Protein AF-0000000066107017 (afdb_homodimer)

Structure (mmCIF, N/CA/C/O backbone):
data_AF-0000000066107017-model_v1
#
loop_
_entity.id
_entity.type
_entity.pdbx_description
1 polymer '7-cyano-7-deazaguanine synthase'
#
loop_
_atom_site.group_PDB
_atom_site.id
_atom_site.type_symbol
_atom_site.label_atom_id
_atom_site.label_alt_id
_atom_site.label_comp_id
_atom_site.label_asym_id
_atom_site.label_entity_id
_atom_site.label_seq_id
_atom_site.pdbx_PDB_ins_code
_atom_site.Cartn_x
_atom_site.Cartn_y
_atom_site.Cartn_z
_atom_site.occupancy
_atom_site.B_iso_or_equiv
_atom_site.auth_seq_id
_atom_site.auth_comp_id
_atom_site.auth_asym_id
_atom_site.auth_atom_id
_atom_site.pdbx_PDB_model_num
ATOM 1 N N . MET A 1 1 ? 19.219 -7.805 -15.109 1 95.81 1 MET A N 1
ATOM 2 C CA . MET A 1 1 ? 18.594 -6.656 -14.461 1 95.81 1 MET A CA 1
ATOM 3 C C . MET A 1 1 ? 17.984 -7.051 -13.117 1 95.81 1 MET A C 1
ATOM 5 O O . MET A 1 1 ? 17.594 -8.203 -12.93 1 95.81 1 MET A O 1
ATOM 9 N N . LYS A 1 2 ? 17.969 -6.121 -12.156 1 98 2 LYS A N 1
ATOM 10 C CA . LYS A 1 2 ? 17.297 -6.375 -10.891 1 98 2 LYS A CA 1
ATOM 11 C C . LYS A 1 2 ? 15.773 -6.289 -11.039 1 98 2 LYS A C 1
ATOM 13 O O . LYS A 1 2 ? 15.258 -5.336 -11.625 1 98 2 LYS A O 1
ATOM 18 N N . ILE A 1 3 ? 15.117 -7.32 -10.586 1 98.56 3 ILE A N 1
ATOM 19 C CA . ILE A 1 3 ? 13.656 -7.266 -10.641 1 98.56 3 ILE A CA 1
ATOM 20 C C . ILE A 1 3 ? 13.078 -7.711 -9.297 1 98.56 3 ILE A C 1
ATOM 22 O O . ILE A 1 3 ? 13.672 -8.539 -8.602 1 98.56 3 ILE A O 1
ATOM 26 N N . VAL A 1 4 ? 12 -7.113 -8.914 1 98.88 4 VAL A N 1
ATOM 27 C CA . VAL A 1 4 ? 11.242 -7.527 -7.742 1 98.88 4 VAL A CA 1
ATOM 28 C C . VAL A 1 4 ? 10.102 -8.445 -8.164 1 98.88 4 VAL A C 1
ATOM 30 O O . VAL A 1 4 ? 9.414 -8.18 -9.156 1 98.88 4 VAL A O 1
ATOM 33 N N . ILE A 1 5 ? 9.945 -9.547 -7.492 1 98.81 5 ILE A N 1
ATOM 34 C CA . ILE A 1 5 ? 8.891 -10.508 -7.793 1 98.81 5 ILE A CA 1
ATOM 35 C C . ILE A 1 5 ? 7.957 -10.641 -6.59 1 98.81 5 ILE A C 1
ATOM 37 O O . ILE A 1 5 ? 8.406 -10.938 -5.48 1 98.81 5 ILE A O 1
ATOM 41 N N . LEU A 1 6 ? 6.68 -10.375 -6.812 1 98.69 6 LEU A N 1
ATOM 42 C CA . LEU A 1 6 ? 5.699 -10.711 -5.785 1 98.69 6 LEU A CA 1
ATOM 43 C C . LEU A 1 6 ? 5.508 -12.219 -5.695 1 98.69 6 LEU A C 1
ATOM 45 O O . LEU A 1 6 ? 4.977 -12.836 -6.621 1 98.69 6 LEU A O 1
ATOM 49 N N . LEU A 1 7 ? 5.906 -12.766 -4.547 1 98.44 7 LEU A N 1
ATOM 50 C CA . LEU A 1 7 ? 5.918 -14.219 -4.395 1 98.44 7 LEU A CA 1
ATOM 51 C C . LEU A 1 7 ? 5.02 -14.656 -3.242 1 98.44 7 LEU A C 1
ATOM 53 O O . LEU A 1 7 ? 5.32 -14.383 -2.078 1 98.44 7 LEU A O 1
ATOM 57 N N . SER A 1 8 ? 3.953 -15.344 -3.555 1 96.12 8 SER A N 1
ATOM 58 C CA . SER A 1 8 ? 3.047 -15.844 -2.529 1 96.12 8 SER A CA 1
ATOM 59 C C . SER A 1 8 ? 3.354 -17.297 -2.188 1 96.12 8 SER A C 1
ATOM 61 O O . SER A 1 8 ? 2.916 -17.812 -1.15 1 96.12 8 SER A O 1
ATOM 63 N N . GLY A 1 9 ? 4.035 -17.969 -3.088 1 95.81 9 GLY A N 1
ATOM 64 C CA . GLY A 1 9 ? 4.242 -19.406 -2.918 1 95.81 9 GLY A CA 1
ATOM 65 C C . GLY A 1 9 ? 3.205 -20.25 -3.643 1 95.81 9 GLY A C 1
ATOM 66 O O . GLY A 1 9 ? 3.295 -21.469 -3.654 1 95.81 9 GLY A O 1
ATOM 67 N N . GLY A 1 10 ? 2.281 -19.609 -4.234 1 95.62 10 GLY A N 1
ATOM 68 C CA . GLY A 1 10 ? 1.286 -20.312 -5.031 1 95.62 10 GLY A CA 1
ATOM 69 C C . GLY A 1 10 ? 1.775 -20.656 -6.426 1 95.62 10 GLY A C 1
ATOM 70 O O . GLY A 1 10 ? 2.902 -20.328 -6.797 1 95.62 10 GLY A O 1
ATOM 71 N N . LEU A 1 11 ? 0.849 -21.266 -7.133 1 96.19 11 LEU A N 1
ATOM 72 C CA . LEU A 1 11 ? 1.129 -21.766 -8.477 1 96.19 11 LEU A CA 1
ATOM 73 C C . LEU A 1 11 ? 1.516 -20.625 -9.406 1 96.19 11 LEU A C 1
ATOM 75 O O . LEU A 1 11 ? 2.549 -20.688 -10.078 1 96.19 11 LEU A O 1
ATOM 79 N N . ASP A 1 12 ? 0.819 -19.547 -9.414 1 96.12 12 ASP A N 1
ATOM 80 C CA . ASP A 1 12 ? 0.998 -18.453 -10.367 1 96.12 12 ASP A CA 1
ATOM 81 C C . ASP A 1 12 ? 2.277 -17.672 -10.07 1 96.12 12 ASP A C 1
ATOM 83 O O . ASP A 1 12 ? 3.117 -17.484 -10.953 1 96.12 12 ASP A O 1
ATOM 87 N N . SER A 1 13 ? 2.445 -17.25 -8.844 1 97.88 13 SER A N 1
ATOM 88 C CA . SER A 1 13 ? 3.6 -16.438 -8.492 1 97.88 13 SER A CA 1
ATOM 89 C C . SER A 1 13 ? 4.902 -17.219 -8.656 1 97.88 13 SER A C 1
ATOM 91 O O . SER A 1 13 ? 5.926 -16.641 -9.039 1 97.88 13 SER A O 1
ATOM 93 N N . THR A 1 14 ? 4.887 -18.484 -8.375 1 98.56 14 THR A N 1
ATOM 94 C CA . THR A 1 14 ? 6.07 -19.312 -8.555 1 98.56 14 THR A CA 1
ATOM 95 C C . THR A 1 14 ? 6.438 -19.422 -10.031 1 98.56 14 THR A C 1
ATOM 97 O O . THR A 1 14 ? 7.613 -19.359 -10.391 1 98.56 14 THR A O 1
ATOM 100 N N . THR A 1 15 ? 5.43 -19.609 -10.844 1 98.75 15 THR A N 1
ATOM 101 C CA . THR A 1 15 ? 5.68 -19.656 -12.281 1 98.75 15 THR A CA 1
ATOM 102 C C . THR A 1 15 ? 6.328 -18.359 -12.75 1 98.75 15 THR A C 1
ATOM 104 O O . THR A 1 15 ? 7.273 -18.375 -13.539 1 98.75 15 THR A O 1
ATOM 107 N N . VAL A 1 16 ? 5.875 -17.281 -12.258 1 98.75 16 VAL A N 1
ATOM 108 C CA . VAL A 1 16 ? 6.414 -15.969 -12.617 1 98.75 16 VAL A CA 1
ATOM 109 C C . VAL A 1 16 ? 7.875 -15.875 -12.188 1 98.75 16 VAL A C 1
ATOM 111 O O . VAL A 1 16 ? 8.719 -15.383 -12.938 1 98.75 16 VAL A O 1
ATOM 114 N N . LEU A 1 17 ? 8.203 -16.312 -10.984 1 98.81 17 LEU A N 1
ATOM 115 C CA . LEU A 1 17 ? 9.578 -16.312 -10.492 1 98.81 17 LEU A CA 1
ATOM 116 C C . LEU A 1 17 ? 10.492 -17.125 -11.406 1 98.81 17 LEU A C 1
ATOM 118 O O . LEU A 1 17 ? 11.547 -16.641 -11.812 1 98.81 17 LEU A O 1
ATOM 122 N N . TYR A 1 18 ? 10.062 -18.281 -11.773 1 98.81 18 TYR A N 1
ATOM 123 C CA . TYR A 1 18 ? 10.898 -19.141 -12.602 1 98.81 18 TYR A CA 1
ATOM 124 C C . TYR A 1 18 ? 11.023 -18.594 -14.016 1 98.81 18 TYR A C 1
ATOM 126 O O . TYR A 1 18 ? 12.062 -18.75 -14.656 1 98.81 18 TYR A O 1
ATOM 134 N N . LEU A 1 19 ? 9.969 -17.969 -14.5 1 98.81 19 LEU A N 1
ATOM 135 C CA . LEU A 1 19 ? 10.062 -17.281 -15.781 1 98.81 19 LEU A CA 1
ATOM 136 C C . LEU A 1 19 ? 11.117 -16.188 -15.742 1 98.81 19 LEU A C 1
ATOM 138 O O . LEU A 1 19 ? 11.992 -16.125 -16.609 1 98.81 19 LEU A O 1
ATOM 142 N N . ALA A 1 20 ? 11.039 -15.32 -14.75 1 98.56 20 ALA A N 1
ATOM 143 C CA . ALA A 1 20 ? 12 -14.234 -14.602 1 98.56 20 ALA A CA 1
ATOM 144 C C . ALA A 1 20 ? 13.422 -14.773 -14.508 1 98.56 20 ALA A C 1
ATOM 146 O O . ALA A 1 20 ? 14.344 -14.227 -15.125 1 98.56 20 ALA A O 1
ATOM 147 N N . ARG A 1 21 ? 13.594 -15.805 -13.742 1 98.19 21 ARG A N 1
ATOM 148 C CA . ARG A 1 21 ? 14.898 -16.453 -13.602 1 98.19 21 ARG A CA 1
ATOM 149 C C . ARG A 1 21 ? 15.406 -16.953 -14.953 1 98.19 21 ARG A C 1
ATOM 151 O O . ARG A 1 21 ? 16.578 -16.781 -15.281 1 98.19 21 ARG A O 1
ATOM 158 N N . SER A 1 22 ? 14.562 -17.562 -15.688 1 98.31 22 SER A N 1
ATOM 159 C CA . SER A 1 22 ? 14.945 -18.125 -16.984 1 98.31 22 SER A CA 1
ATOM 160 C C . SER A 1 22 ? 15.398 -17.047 -17.953 1 98.31 22 SER A C 1
ATOM 162 O O . SER A 1 22 ? 16.156 -17.312 -18.875 1 98.31 22 SER A O 1
ATOM 164 N N . LEU A 1 23 ? 14.945 -15.844 -17.766 1 98.19 23 LEU A N 1
ATOM 165 C CA . LEU A 1 23 ? 15.297 -14.711 -18.609 1 98.19 23 LEU A CA 1
ATOM 166 C C . LEU A 1 23 ? 16.609 -14.078 -18.156 1 98.19 23 LEU A C 1
ATOM 168 O O . LEU A 1 23 ? 17.062 -13.094 -18.734 1 98.19 23 LEU A O 1
ATOM 172 N N . GLY A 1 24 ? 17.172 -14.562 -17.062 1 97.81 24 GLY A N 1
ATOM 173 C CA . GLY A 1 24 ? 18.5 -14.133 -16.625 1 97.81 24 GLY A CA 1
ATOM 174 C C . GLY A 1 24 ? 18.453 -12.945 -15.68 1 97.81 24 GLY A C 1
ATOM 175 O O . GLY A 1 24 ? 19.469 -12.281 -15.461 1 97.81 24 GLY A O 1
ATOM 176 N N . HIS A 1 25 ? 17.344 -12.672 -15.07 1 98.19 25 HIS A N 1
ATOM 177 C CA . HIS A 1 25 ? 17.203 -11.531 -14.172 1 98.19 25 HIS A CA 1
ATOM 178 C C . HIS A 1 25 ? 17.734 -11.844 -12.781 1 98.19 25 HIS A C 1
ATOM 180 O O . HIS A 1 25 ? 17.766 -13.008 -12.375 1 98.19 25 HIS A O 1
ATOM 186 N N . ASP A 1 26 ? 18.25 -10.836 -12.102 1 98.5 26 ASP A N 1
ATOM 187 C CA . ASP A 1 26 ? 18.469 -10.891 -10.656 1 98.5 26 ASP A CA 1
ATOM 188 C C . ASP A 1 26 ? 17.156 -10.75 -9.898 1 98.5 26 ASP A C 1
ATOM 190 O O . ASP A 1 26 ? 16.594 -9.648 -9.805 1 98.5 26 ASP A O 1
ATOM 194 N N . CYS A 1 27 ? 16.734 -11.828 -9.344 1 98.75 27 CYS A N 1
ATOM 195 C CA . CYS A 1 27 ? 15.391 -11.852 -8.789 1 98.75 27 CYS A CA 1
ATOM 196 C C . CYS A 1 27 ? 15.406 -11.523 -7.301 1 98.75 27 CYS A C 1
ATOM 198 O O . CYS A 1 27 ? 16.109 -12.164 -6.523 1 98.75 27 CYS A O 1
ATOM 200 N N . TYR A 1 28 ? 14.703 -10.492 -6.902 1 98.81 28 TYR A N 1
ATOM 201 C CA . TYR A 1 28 ? 14.398 -10.117 -5.523 1 98.81 28 TYR A CA 1
ATOM 202 C C . TYR A 1 28 ? 12.945 -10.414 -5.184 1 98.81 28 TYR A C 1
ATOM 204 O O . TYR A 1 28 ? 12.031 -9.82 -5.758 1 98.81 28 TYR A O 1
ATOM 212 N N . ALA A 1 29 ? 12.734 -11.32 -4.25 1 98.75 29 ALA A N 1
ATOM 213 C CA . ALA A 1 29 ? 11.375 -11.773 -3.953 1 98.75 29 ALA A CA 1
ATOM 214 C C . ALA A 1 29 ? 10.766 -10.969 -2.807 1 98.75 29 ALA A C 1
ATOM 216 O O . ALA A 1 29 ? 11.461 -10.617 -1.852 1 98.75 29 ALA A O 1
ATOM 217 N N . LEU A 1 30 ? 9.539 -10.664 -2.895 1 98.62 30 LEU A N 1
ATOM 218 C CA . LEU A 1 30 ? 8.75 -9.984 -1.869 1 98.62 30 LEU A CA 1
ATOM 219 C C . LEU A 1 30 ? 7.48 -10.766 -1.553 1 98.62 30 LEU A C 1
ATOM 221 O O . LEU A 1 30 ? 6.68 -11.047 -2.447 1 98.62 30 LEU A O 1
ATOM 225 N N . SER A 1 31 ? 7.328 -11.188 -0.33 1 98.06 31 SER A N 1
ATOM 226 C CA . SER A 1 31 ? 6.145 -11.891 0.157 1 98.06 31 SER A CA 1
ATOM 227 C C . SER A 1 31 ? 5.461 -11.109 1.273 1 98.06 31 SER A C 1
ATOM 229 O O . SER A 1 31 ? 6.047 -10.188 1.845 1 98.06 31 SER A O 1
ATOM 231 N N . PHE A 1 32 ? 4.191 -11.453 1.495 1 96.88 32 PHE A N 1
ATOM 232 C CA . PHE A 1 32 ? 3.406 -10.672 2.441 1 96.88 32 PHE A CA 1
ATOM 233 C C . PHE A 1 32 ? 2.764 -11.57 3.49 1 96.88 32 PHE A C 1
ATOM 235 O O . PHE A 1 32 ? 2.207 -12.617 3.156 1 96.88 32 PHE A O 1
ATOM 242 N N . ASN A 1 33 ? 2.945 -11.195 4.719 1 95.44 33 ASN A N 1
ATOM 243 C CA . ASN A 1 33 ? 2.127 -11.664 5.832 1 95.44 33 ASN A CA 1
ATOM 244 C C . ASN A 1 33 ? 1.084 -10.625 6.238 1 95.44 33 ASN A C 1
ATOM 246 O O . ASN A 1 33 ? 1.354 -9.766 7.074 1 95.44 33 ASN A O 1
ATOM 250 N N . TYR A 1 34 ? -0.12 -10.703 5.68 1 92.38 34 TYR A N 1
ATOM 251 C CA . TYR A 1 34 ? -1.087 -9.625 5.844 1 92.38 34 TYR A CA 1
ATOM 252 C C . TYR A 1 34 ? -2.252 -10.07 6.719 1 92.38 34 TYR A C 1
ATOM 254 O O . TYR A 1 34 ? -3.314 -9.438 6.715 1 92.38 34 TYR A O 1
ATOM 262 N N . GLY A 1 35 ? -2.068 -11.117 7.465 1 86.38 35 GLY A N 1
ATOM 263 C CA . GLY A 1 35 ? -3.084 -11.625 8.375 1 86.38 35 GLY A CA 1
ATOM 264 C C . GLY A 1 35 ? -3.945 -12.711 7.766 1 86.38 35 GLY A C 1
ATOM 265 O O . GLY A 1 35 ? -5.055 -12.969 8.242 1 86.38 35 GLY A O 1
ATOM 266 N N . GLN A 1 36 ? -3.447 -13.328 6.746 1 82.5 36 GLN A N 1
ATOM 267 C CA . GLN A 1 36 ? -4.195 -14.406 6.105 1 82.5 36 GLN A CA 1
ATOM 268 C C . GLN A 1 36 ? -4.32 -15.609 7.031 1 82.5 36 GLN A C 1
ATOM 270 O O . GLN A 1 36 ? -3.559 -15.75 7.992 1 82.5 36 GLN A O 1
ATOM 275 N N . ARG A 1 37 ? -5.328 -16.375 6.805 1 76.38 37 ARG A N 1
ATOM 276 C CA . ARG A 1 37 ? -5.746 -17.469 7.676 1 76.38 37 ARG A CA 1
ATOM 277 C C . ARG A 1 37 ? -4.605 -18.453 7.906 1 76.38 37 ARG A C 1
ATOM 279 O O . ARG A 1 37 ? -4.371 -18.891 9.039 1 76.38 37 ARG A O 1
ATOM 286 N N . HIS A 1 38 ? -3.971 -18.859 6.887 1 73.75 38 HIS A N 1
ATOM 287 C CA . HIS A 1 38 ? -2.943 -19.875 7.082 1 73.75 38 HIS A CA 1
ATOM 288 C C . HIS A 1 38 ? -1.604 -19.422 6.516 1 73.75 38 HIS A C 1
ATOM 290 O O . HIS A 1 38 ? -1.553 -18.516 5.672 1 73.75 38 HIS A O 1
ATOM 296 N N . LYS A 1 39 ? -0.635 -20.047 7.152 1 83.5 39 LYS A N 1
ATOM 297 C CA . LYS A 1 39 ? 0.723 -19.594 6.859 1 83.5 39 LYS A CA 1
ATOM 298 C C . LYS A 1 39 ? 1.405 -20.531 5.859 1 83.5 39 LYS A C 1
ATOM 300 O O . LYS A 1 39 ? 2.594 -20.375 5.574 1 83.5 39 LYS A O 1
ATOM 305 N N . GLN A 1 40 ? 0.63 -21.391 5.359 1 88.56 40 GLN A N 1
ATOM 306 C CA . GLN A 1 40 ? 1.225 -22.375 4.453 1 88.56 40 GLN A CA 1
ATOM 307 C C . GLN A 1 40 ? 1.76 -21.703 3.191 1 88.56 40 GLN A C 1
ATOM 309 O O . GLN A 1 40 ? 2.795 -22.109 2.658 1 88.56 40 GLN A O 1
ATOM 314 N N . GLU A 1 41 ? 1.024 -20.766 2.799 1 89.56 41 GLU A N 1
ATOM 315 C CA . GLU A 1 41 ? 1.444 -20.047 1.603 1 89.56 41 GLU A CA 1
ATOM 316 C C . GLU A 1 41 ? 2.797 -19.359 1.812 1 89.56 41 GLU A C 1
ATOM 318 O O . GLU A 1 41 ? 3.656 -19.406 0.928 1 89.56 41 GLU A O 1
ATOM 323 N N . LEU A 1 42 ? 2.951 -18.766 2.959 1 93.56 42 LEU A N 1
ATOM 324 C CA . LEU A 1 42 ? 4.215 -18.094 3.25 1 93.56 42 LEU A CA 1
ATOM 325 C C . LEU A 1 42 ? 5.355 -19.094 3.34 1 93.56 42 LEU A C 1
ATOM 327 O O . LEU A 1 42 ? 6.461 -18.844 2.861 1 93.56 42 LEU A O 1
ATOM 331 N N . ALA A 1 43 ? 5.117 -20.266 3.963 1 94.25 43 ALA A N 1
ATOM 332 C CA . ALA A 1 43 ? 6.113 -21.328 4.012 1 94.25 43 ALA A CA 1
ATOM 333 C C . ALA A 1 43 ? 6.496 -21.781 2.605 1 94.25 43 ALA A C 1
ATOM 335 O O . ALA A 1 43 ? 7.676 -22.016 2.318 1 94.25 43 ALA A O 1
ATOM 336 N N . ALA A 1 44 ? 5.523 -21.891 1.79 1 96.06 44 ALA A N 1
ATOM 337 C CA . ALA A 1 44 ? 5.77 -22.266 0.399 1 96.06 44 ALA A CA 1
ATOM 338 C C . ALA A 1 44 ? 6.605 -21.203 -0.314 1 96.06 44 ALA A C 1
ATOM 340 O O . ALA A 1 44 ? 7.523 -21.531 -1.069 1 96.06 44 ALA A O 1
ATOM 341 N N . ALA A 1 45 ? 6.277 -19.953 -0.073 1 97.62 45 ALA A N 1
ATOM 342 C CA . ALA A 1 45 ? 7.023 -18.859 -0.687 1 97.62 45 ALA A CA 1
ATOM 343 C C . ALA A 1 45 ? 8.5 -18.922 -0.308 1 97.62 45 ALA A C 1
ATOM 345 O O . ALA A 1 45 ? 9.375 -18.75 -1.161 1 97.62 45 ALA A O 1
ATOM 346 N N . ILE A 1 46 ? 8.75 -19.188 0.919 1 97.31 46 ILE A N 1
ATOM 347 C CA . ILE A 1 46 ? 10.117 -19.266 1.418 1 97.31 46 ILE A CA 1
ATOM 348 C C . ILE A 1 46 ? 10.844 -20.438 0.749 1 97.31 46 ILE A C 1
ATOM 350 O O . ILE A 1 46 ? 11.969 -20.281 0.259 1 97.31 46 ILE A O 1
ATOM 354 N N . ALA A 1 47 ? 10.227 -21.562 0.702 1 97.31 47 ALA A N 1
ATOM 355 C CA . ALA A 1 47 ? 10.812 -22.75 0.09 1 97.31 47 ALA A CA 1
ATOM 356 C C . ALA A 1 47 ? 11.117 -22.516 -1.387 1 97.31 47 ALA A C 1
ATOM 358 O O . ALA A 1 47 ? 12.211 -22.844 -1.864 1 97.31 47 ALA A O 1
ATOM 359 N N . VAL A 1 48 ? 10.141 -21.938 -2.064 1 98.31 48 VAL A N 1
ATOM 360 C CA . VAL A 1 48 ? 10.273 -21.688 -3.494 1 98.31 48 VAL A CA 1
ATOM 361 C C . VAL A 1 48 ? 11.398 -20.672 -3.736 1 98.31 48 VAL A C 1
ATOM 363 O O . VAL A 1 48 ? 12.203 -20.844 -4.66 1 98.31 48 VAL A O 1
ATOM 366 N N . ALA A 1 49 ? 11.43 -19.609 -2.979 1 98.5 49 ALA A N 1
ATOM 367 C CA . ALA A 1 49 ? 12.469 -18.594 -3.113 1 98.5 49 ALA A CA 1
ATOM 368 C C . ALA A 1 49 ? 13.859 -19.203 -2.953 1 98.5 49 ALA A C 1
ATOM 370 O O . ALA A 1 49 ? 14.773 -18.906 -3.725 1 98.5 49 ALA A O 1
ATOM 371 N N . GLN A 1 50 ? 14.016 -20.062 -1.985 1 98.12 50 GLN A N 1
ATOM 372 C CA . GLN A 1 50 ? 15.289 -20.734 -1.729 1 98.12 50 GLN A CA 1
ATOM 373 C C . GLN A 1 50 ? 15.68 -21.625 -2.898 1 98.12 50 GLN A C 1
ATOM 375 O O . GLN A 1 50 ? 16.812 -21.578 -3.373 1 98.12 50 GLN A O 1
ATOM 380 N N . LEU A 1 51 ? 14.781 -22.406 -3.346 1 98.06 51 LEU A N 1
ATOM 381 C CA . LEU A 1 51 ? 15.031 -23.328 -4.441 1 98.06 51 LEU A CA 1
ATOM 382 C C . LEU A 1 51 ? 15.406 -22.578 -5.715 1 98.06 51 LEU A C 1
ATOM 384 O O . LEU A 1 51 ? 16.234 -23.047 -6.496 1 98.06 51 LEU A O 1
ATOM 388 N N . ALA A 1 52 ? 14.742 -21.453 -5.93 1 98.12 52 ALA A N 1
ATOM 389 C CA . ALA A 1 52 ? 14.961 -20.672 -7.145 1 98.12 52 ALA A CA 1
ATOM 390 C C . ALA A 1 52 ? 16.266 -19.875 -7.059 1 98.12 52 ALA A C 1
ATOM 392 O O . ALA A 1 52 ? 16.766 -19.375 -8.07 1 98.12 52 ALA A O 1
ATOM 393 N N . GLY A 1 53 ? 16.781 -19.719 -5.891 1 97.94 53 GLY A N 1
ATOM 394 C CA . GLY A 1 53 ? 18.031 -18.984 -5.719 1 97.94 53 GLY A CA 1
ATOM 395 C C . GLY A 1 53 ? 17.859 -17.484 -5.891 1 97.94 53 GLY A C 1
ATOM 396 O O . GLY A 1 53 ? 18.672 -16.844 -6.574 1 97.94 53 GLY A O 1
ATOM 397 N N . VAL A 1 54 ? 16.828 -16.922 -5.332 1 98.38 54 VAL A N 1
ATOM 398 C CA . VAL A 1 54 ? 16.641 -15.484 -5.441 1 98.38 54 VAL A CA 1
ATOM 399 C C . VAL A 1 54 ? 17.75 -14.758 -4.68 1 98.38 54 VAL A C 1
ATOM 401 O O . VAL A 1 54 ? 18.328 -15.312 -3.734 1 98.38 54 VAL A O 1
ATOM 404 N N . ILE A 1 55 ? 18.062 -13.531 -5.059 1 98.31 55 ILE A N 1
ATOM 405 C CA . ILE A 1 55 ? 19.141 -12.758 -4.441 1 98.31 55 ILE A CA 1
ATOM 406 C C . ILE A 1 55 ? 18.75 -12.398 -3.01 1 98.31 55 ILE A C 1
ATOM 408 O O . ILE A 1 55 ? 19.578 -12.5 -2.098 1 98.31 55 ILE A O 1
ATOM 412 N N . GLN A 1 56 ? 17.594 -11.984 -2.77 1 97.88 56 GLN A N 1
ATOM 413 C CA . GLN A 1 56 ? 17.031 -11.633 -1.47 1 97.88 56 GLN A CA 1
ATOM 414 C C . GLN A 1 56 ? 15.539 -11.906 -1.425 1 97.88 56 GLN A C 1
ATOM 416 O O . GLN A 1 56 ? 14.836 -11.727 -2.424 1 97.88 56 GLN A O 1
ATOM 421 N N . HIS A 1 57 ? 15.102 -12.383 -0.307 1 98.19 57 HIS A N 1
ATOM 422 C CA . HIS A 1 57 ? 13.68 -12.609 -0.071 1 98.19 57 HIS A CA 1
ATOM 423 C C . HIS A 1 57 ? 13.188 -11.805 1.131 1 98.19 57 HIS A C 1
ATOM 425 O O . HIS A 1 57 ? 13.602 -12.062 2.264 1 98.19 57 HIS A O 1
ATOM 431 N N . GLN A 1 58 ? 12.328 -10.805 0.86 1 97.12 58 GLN A N 1
ATOM 432 C CA . GLN A 1 58 ? 11.727 -9.992 1.913 1 97.12 58 GLN A CA 1
ATOM 433 C C . GLN A 1 58 ? 10.305 -10.453 2.225 1 97.12 58 GLN A C 1
ATOM 435 O O . GLN A 1 58 ? 9.547 -10.797 1.315 1 97.12 58 GLN A O 1
ATOM 440 N N . VAL A 1 59 ? 10.016 -10.531 3.498 1 96.5 59 VAL A N 1
ATOM 441 C CA . VAL A 1 59 ? 8.648 -10.758 3.939 1 96.5 59 VAL A CA 1
ATOM 442 C C . VAL A 1 59 ? 8.148 -9.562 4.738 1 96.5 59 VAL A C 1
ATOM 444 O O . VAL A 1 59 ? 8.75 -9.188 5.754 1 96.5 59 VAL A O 1
ATOM 447 N N . ILE A 1 60 ? 7.137 -8.93 4.293 1 96.75 60 ILE A N 1
ATOM 448 C CA . ILE A 1 60 ? 6.57 -7.785 4.996 1 96.75 60 ILE A CA 1
ATOM 449 C C . ILE A 1 60 ? 5.297 -8.211 5.727 1 96.75 60 ILE A C 1
ATOM 451 O O . ILE A 1 60 ? 4.484 -8.961 5.188 1 96.75 60 ILE A O 1
ATOM 455 N N . SER A 1 61 ? 5.195 -7.699 6.961 1 95.81 61 SER A N 1
ATOM 456 C CA . SER A 1 61 ? 4.051 -8.07 7.785 1 95.81 61 SER A CA 1
ATOM 457 C C . SER A 1 61 ? 3.172 -6.863 8.086 1 95.81 61 SER A C 1
ATOM 459 O O . SER A 1 61 ? 3.678 -5.781 8.398 1 95.81 61 SER A O 1
ATOM 461 N N . PHE A 1 62 ? 1.879 -6.98 7.895 1 95.88 62 PHE A N 1
ATOM 462 C CA . PHE A 1 62 ? 0.834 -6.051 8.305 1 95.88 62 PHE A CA 1
ATOM 463 C C . PHE A 1 62 ? -0.505 -6.766 8.438 1 95.88 62 PHE A C 1
ATOM 465 O O . PHE A 1 62 ? -0.633 -7.934 8.062 1 95.88 62 PHE A O 1
ATOM 472 N N . ASP A 1 63 ? -1.465 -6.074 9.008 1 94.12 63 ASP A N 1
ATOM 473 C CA . ASP A 1 63 ? -2.725 -6.746 9.305 1 94.12 63 ASP A CA 1
ATOM 474 C C . ASP A 1 63 ? -3.879 -6.113 8.531 1 94.12 63 ASP A C 1
ATOM 476 O O . ASP A 1 63 ? -4.387 -5.059 8.922 1 94.12 63 ASP A O 1
ATOM 480 N N . LEU A 1 64 ? -4.391 -6.824 7.492 1 92.69 64 LEU A N 1
ATOM 481 C CA . LEU A 1 64 ? -5.547 -6.352 6.73 1 92.69 64 LEU A CA 1
ATOM 482 C C . LEU A 1 64 ? -6.848 -6.836 7.363 1 92.69 64 LEU A C 1
ATOM 484 O O . LEU A 1 64 ? -7.934 -6.508 6.883 1 92.69 64 LEU A O 1
ATOM 488 N N . GLY A 1 65 ? -6.742 -7.617 8.422 1 89.88 65 GLY A N 1
ATOM 489 C CA . GLY A 1 65 ? -7.926 -8.055 9.148 1 89.88 65 GLY A CA 1
ATOM 490 C C . GLY A 1 65 ? -8.453 -7.008 10.109 1 89.88 65 GLY A C 1
ATOM 491 O O . GLY A 1 65 ? -9.531 -7.172 10.688 1 89.88 65 GLY A O 1
ATOM 492 N N . LEU A 1 66 ? -7.742 -5.918 10.227 1 88.12 66 LEU A N 1
ATOM 493 C CA . LEU A 1 66 ? -8.039 -4.867 11.195 1 88.12 66 LEU A CA 1
ATOM 494 C C . LEU A 1 66 ? -9.453 -4.328 11 1 88.12 66 LEU A C 1
ATOM 496 O O . LEU A 1 66 ? -10.117 -3.959 11.969 1 88.12 66 LEU A O 1
ATOM 500 N N . TRP A 1 67 ? -9.961 -4.297 9.781 1 88.12 67 TRP A N 1
ATOM 501 C CA . TRP A 1 67 ? -11.266 -3.697 9.539 1 88.12 67 TRP A CA 1
ATOM 502 C C . TRP A 1 67 ? -12.18 -4.656 8.781 1 88.12 67 TRP A C 1
ATOM 504 O O . TRP A 1 67 ? -13.242 -4.262 8.305 1 88.12 67 TRP A O 1
ATOM 514 N N . GLY A 1 68 ? -11.734 -5.875 8.695 1 82.69 68 GLY A N 1
ATOM 515 C CA . GLY A 1 68 ? -12.578 -6.879 8.07 1 82.69 68 GLY A CA 1
ATOM 516 C C . GLY A 1 68 ? -12.797 -6.641 6.59 1 82.69 68 GLY A C 1
ATOM 517 O O . GLY A 1 68 ? -11.977 -5.996 5.934 1 82.69 68 GLY A O 1
ATOM 518 N N . GLY A 1 69 ? -13.789 -7.449 6.02 1 81.88 69 GLY A N 1
ATOM 519 C CA . GLY A 1 69 ? -14.203 -7.188 4.648 1 81.88 69 GLY A CA 1
ATOM 520 C C . GLY A 1 69 ? -13.891 -8.328 3.701 1 81.88 69 GLY A C 1
ATOM 521 O O . GLY A 1 69 ? -14.25 -8.281 2.523 1 81.88 69 GLY A O 1
ATOM 522 N N . SER A 1 70 ? -13.234 -9.281 4.312 1 87.5 70 SER A N 1
ATOM 523 C CA . SER A 1 70 ? -12.898 -10.422 3.465 1 87.5 70 SER A CA 1
ATOM 524 C C . SER A 1 70 ? -12.852 -11.719 4.27 1 87.5 70 SER A C 1
ATOM 526 O O . SER A 1 70 ? -12.375 -11.734 5.406 1 87.5 70 SER A O 1
ATOM 528 N N . ALA A 1 71 ? -13.25 -12.789 3.674 1 84.81 71 ALA A N 1
ATOM 529 C CA . ALA A 1 71 ? -13.203 -14.102 4.324 1 84.81 71 ALA A CA 1
ATOM 530 C C . ALA A 1 71 ? -11.766 -14.562 4.531 1 84.81 71 ALA A C 1
ATOM 532 O O . ALA A 1 71 ? -11.5 -15.43 5.363 1 84.81 71 ALA A O 1
ATOM 533 N N . LEU A 1 72 ? -10.875 -14.031 3.752 1 85.25 72 LEU A N 1
ATOM 534 C CA . LEU A 1 72 ? -9.477 -14.438 3.867 1 85.25 72 LEU A CA 1
ATOM 535 C C . LEU A 1 72 ? -8.844 -13.828 5.113 1 85.25 72 LEU A C 1
ATOM 537 O O . LEU A 1 72 ? -7.824 -14.328 5.598 1 85.25 72 LEU A O 1
ATOM 541 N N . THR A 1 73 ? -9.414 -12.727 5.637 1 86.81 73 THR A N 1
ATOM 542 C CA . THR A 1 73 ? -8.75 -12 6.715 1 86.81 73 THR A CA 1
ATOM 543 C C . THR A 1 73 ? -9.68 -11.844 7.914 1 86.81 73 THR A C 1
ATOM 545 O O . THR A 1 73 ? -9.25 -11.445 8.992 1 86.81 73 THR A O 1
ATOM 548 N N . ASP A 1 74 ? -10.922 -12.078 7.66 1 86.19 74 ASP A N 1
ATOM 549 C CA . ASP A 1 74 ? -11.922 -12.055 8.719 1 86.19 74 ASP A CA 1
ATOM 550 C C . ASP A 1 74 ? -12.328 -13.477 9.117 1 86.19 74 ASP A C 1
ATOM 552 O O . ASP A 1 74 ? -13.125 -14.117 8.43 1 86.19 74 ASP A O 1
ATOM 556 N N . TYR A 1 75 ? -11.961 -13.867 10.234 1 81.75 75 TYR A N 1
ATOM 557 C CA . TYR A 1 75 ? -12.086 -15.258 10.672 1 81.75 75 TYR A CA 1
ATOM 558 C C . TYR A 1 75 ? -13.531 -15.594 11.023 1 81.75 75 TYR A C 1
ATOM 560 O O . TYR A 1 75 ? -13.875 -16.766 11.203 1 81.75 75 TYR A O 1
ATOM 568 N N . THR A 1 76 ? -14.352 -14.586 11.086 1 85 76 THR A N 1
ATOM 569 C CA . THR A 1 76 ? -15.758 -14.836 11.398 1 85 76 THR A CA 1
ATOM 570 C C . THR A 1 76 ? -16.531 -15.227 10.141 1 85 76 THR A C 1
ATOM 572 O O . THR A 1 76 ? -17.656 -15.703 10.219 1 85 76 THR A O 1
ATOM 575 N N . LEU A 1 77 ? -15.938 -15.062 9.008 1 84.69 77 LEU A N 1
ATOM 576 C CA . LEU A 1 77 ? -16.562 -15.391 7.73 1 84.69 77 LEU A CA 1
ATOM 577 C C . LEU A 1 77 ? -16.094 -16.75 7.227 1 84.69 77 LEU A C 1
ATOM 579 O O . LEU A 1 77 ? -14.898 -17.078 7.32 1 84.69 77 LEU A O 1
ATOM 583 N N . ASP A 1 78 ? -16.938 -17.484 6.656 1 82.81 78 ASP A N 1
ATOM 584 C CA . ASP A 1 78 ? -16.578 -18.797 6.109 1 82.81 78 ASP A CA 1
ATOM 585 C C . ASP A 1 78 ? -15.93 -18.656 4.73 1 82.81 78 ASP A C 1
ATOM 587 O O . ASP A 1 78 ? -16.344 -17.812 3.932 1 82.81 78 ASP A O 1
ATOM 591 N N . LEU A 1 79 ? -15 -19.531 4.512 1 83.81 79 LEU A N 1
ATOM 592 C CA . LEU A 1 79 ? -14.445 -19.625 3.17 1 83.81 79 LEU A CA 1
ATOM 593 C C . LEU A 1 79 ? -15.422 -20.297 2.215 1 83.81 79 LEU A C 1
ATOM 595 O O . LEU A 1 79 ? -16.094 -21.266 2.59 1 83.81 79 LEU A O 1
ATOM 599 N N . PRO A 1 80 ? -15.469 -19.734 0.995 1 79.06 80 PRO A N 1
ATOM 600 C CA . PRO A 1 80 ? -16.359 -20.391 0.027 1 79.06 80 PRO A CA 1
ATOM 601 C C . PRO A 1 80 ? -15.883 -21.781 -0.372 1 79.06 80 PRO A C 1
ATOM 603 O O . PRO A 1 80 ? -14.68 -22.016 -0.477 1 79.06 80 PRO A O 1
ATOM 606 N N . GLN A 1 81 ? -16.812 -22.625 -0.451 1 81.25 81 GLN A N 1
ATOM 607 C CA . GLN A 1 81 ? -16.531 -24 -0.853 1 81.25 81 GLN A CA 1
ATOM 608 C C . GLN A 1 81 ? -17.516 -24.469 -1.924 1 81.25 81 GLN A C 1
ATOM 610 O O . GLN A 1 81 ? -18.672 -24.062 -1.937 1 81.25 81 GLN A O 1
ATOM 615 N N . ASN A 1 82 ? -16.922 -25.219 -2.848 1 79.69 82 ASN A N 1
ATOM 616 C CA . ASN A 1 82 ? -17.719 -25.938 -3.832 1 79.69 82 ASN A CA 1
ATOM 617 C C . ASN A 1 82 ? -18.531 -24.984 -4.699 1 79.69 82 ASN A C 1
ATOM 619 O O . ASN A 1 82 ? -19.703 -25.266 -5.012 1 79.69 82 ASN A O 1
ATOM 623 N N . ARG A 1 83 ? -18.078 -23.922 -5.016 1 79.62 83 ARG A N 1
ATOM 624 C CA . ARG A 1 83 ? -18.766 -22.984 -5.906 1 79.62 83 ARG A CA 1
ATOM 625 C C . ARG A 1 83 ? -18.625 -23.422 -7.363 1 79.62 83 ARG A C 1
ATOM 627 O O . ARG A 1 83 ? -17.609 -24.016 -7.742 1 79.62 83 ARG A O 1
ATOM 634 N N . ALA A 1 84 ? -19.672 -23.031 -8.078 1 80.25 84 ALA A N 1
ATOM 635 C CA . ALA A 1 84 ? -19.594 -23.297 -9.516 1 80.25 84 ALA A CA 1
ATOM 636 C C . ALA A 1 84 ? -18.531 -22.391 -10.172 1 80.25 84 ALA A C 1
ATOM 638 O O . ALA A 1 84 ? -18.375 -21.234 -9.789 1 80.25 84 ALA A O 1
ATOM 639 N N . PHE A 1 85 ? -17.812 -22.969 -11.227 1 75.25 85 PHE A N 1
ATOM 640 C CA . PHE A 1 85 ? -16.734 -22.266 -11.906 1 75.25 85 PHE A CA 1
ATOM 641 C C . PHE A 1 85 ? -17.234 -20.953 -12.516 1 75.25 85 PHE A C 1
ATOM 643 O O . PHE A 1 85 ? -16.547 -19.938 -12.453 1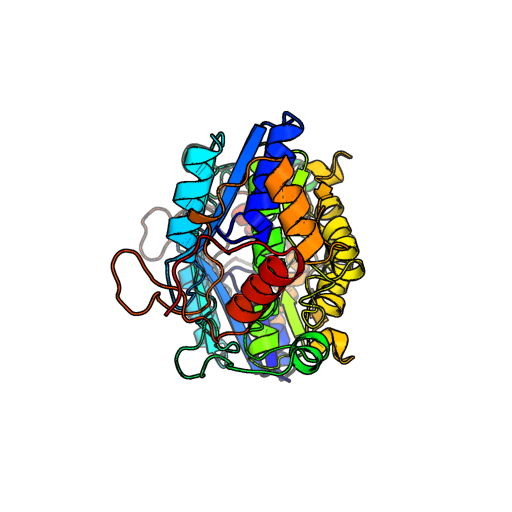 75.25 85 PHE A O 1
ATOM 650 N N . LYS A 1 86 ? -18.438 -21.016 -13.109 1 76.19 86 LYS A N 1
ATOM 651 C CA . LYS A 1 86 ? -19 -19.812 -13.727 1 76.19 86 LYS A CA 1
ATOM 652 C C . LYS A 1 86 ? -19.219 -18.719 -12.695 1 76.19 86 LYS A C 1
ATOM 654 O O . LYS A 1 86 ? -18.969 -17.531 -12.977 1 76.19 86 LYS A O 1
ATOM 659 N N . GLU A 1 87 ? -19.625 -19.078 -11.508 1 75.69 87 GLU A N 1
ATOM 660 C CA . GLU A 1 87 ? -19.859 -18.125 -10.43 1 75.69 87 GLU A CA 1
ATOM 661 C C . GLU A 1 87 ? -18.547 -17.516 -9.945 1 75.69 87 GLU A C 1
ATOM 663 O O . GLU A 1 87 ? -18.484 -16.328 -9.617 1 75.69 87 GLU A O 1
ATOM 668 N N . MET A 1 88 ? -17.547 -18.312 -9.906 1 72.5 88 MET A N 1
ATOM 669 C CA . MET A 1 88 ? -16.219 -17.875 -9.477 1 72.5 88 MET A CA 1
ATOM 670 C C . MET A 1 88 ? -15.688 -16.781 -10.398 1 72.5 88 MET A C 1
ATOM 672 O O . MET A 1 88 ? -14.977 -15.875 -9.953 1 72.5 88 MET A O 1
ATOM 676 N N . ALA A 1 89 ? -16.109 -16.828 -11.633 1 69.94 89 ALA A N 1
ATOM 677 C CA . ALA A 1 89 ? -15.547 -15.93 -12.641 1 69.94 89 ALA A CA 1
ATOM 678 C C . ALA A 1 89 ? -16.328 -14.633 -12.711 1 69.94 89 ALA A C 1
ATOM 680 O O . ALA A 1 89 ? -15.797 -13.586 -13.086 1 69.94 89 ALA A O 1
ATOM 681 N N . GLU A 1 90 ? -17.547 -14.562 -12.391 1 71.44 90 GLU A N 1
ATOM 682 C CA . GLU A 1 90 ? -18.406 -13.422 -12.695 1 71.44 90 GLU A CA 1
ATOM 683 C C . GLU A 1 90 ? -18.562 -12.508 -11.484 1 71.44 90 GLU A C 1
ATOM 685 O O . GLU A 1 90 ? -18.781 -11.297 -11.633 1 71.44 90 GLU A O 1
ATOM 690 N N . GLN A 1 91 ? -18.469 -12.977 -10.359 1 76.94 91 GLN A N 1
ATOM 691 C CA . GLN A 1 91 ? -18.734 -12.18 -9.164 1 76.94 91 GLN A CA 1
ATOM 692 C C . GLN A 1 91 ? -17.453 -12 -8.336 1 76.94 91 GLN A C 1
ATOM 694 O O . GLN A 1 91 ? -16.578 -12.867 -8.328 1 76.94 91 GLN A O 1
ATOM 699 N N . ILE A 1 92 ? -17.344 -10.781 -7.809 1 79.81 92 ILE A N 1
ATOM 700 C CA . ILE A 1 92 ? -16.266 -10.578 -6.852 1 79.81 92 ILE A CA 1
ATOM 701 C C . ILE A 1 92 ? -16.469 -11.484 -5.637 1 79.81 92 ILE A C 1
ATOM 703 O O . ILE A 1 92 ? -17.5 -11.391 -4.953 1 79.81 92 ILE A O 1
ATOM 707 N N . PRO A 1 93 ? -15.547 -12.328 -5.426 1 81.94 93 PRO A N 1
ATOM 708 C CA . PRO A 1 93 ? -15.734 -13.328 -4.375 1 81.94 93 PRO A CA 1
ATOM 709 C C . PRO A 1 93 ? -15.633 -12.742 -2.969 1 81.94 93 PRO A C 1
ATOM 711 O O . PRO A 1 93 ? -15.125 -11.633 -2.799 1 81.94 93 PRO A O 1
ATOM 714 N N . ILE A 1 94 ? -16.172 -13.531 -1.964 1 83.56 94 ILE A N 1
ATOM 715 C CA . ILE A 1 94 ? -16.094 -13.125 -0.564 1 83.56 94 ILE A CA 1
ATOM 716 C C . ILE A 1 94 ? -14.656 -13.172 -0.079 1 83.56 94 ILE A C 1
ATOM 718 O O . ILE A 1 94 ? -14.32 -12.617 0.969 1 83.56 94 ILE A O 1
ATOM 722 N N . THR A 1 95 ? -13.773 -13.805 -0.802 1 82.75 95 THR A N 1
ATOM 723 C CA . THR A 1 95 ? -12.359 -13.891 -0.463 1 82.75 95 THR A CA 1
ATOM 724 C C . THR A 1 95 ? -11.609 -12.641 -0.921 1 82.75 95 THR A C 1
ATOM 726 O O . THR A 1 95 ? -10.445 -12.445 -0.571 1 82.75 95 THR A O 1
ATOM 729 N N . TYR A 1 96 ? -12.367 -11.805 -1.637 1 87.06 96 TYR A N 1
ATOM 730 C CA . TYR A 1 96 ? -11.773 -10.547 -2.066 1 87.06 96 TYR A CA 1
ATOM 731 C C . TYR A 1 96 ? -11.383 -9.688 -0.869 1 87.06 96 TYR A C 1
ATOM 733 O O . TYR A 1 96 ? -12.219 -9.383 -0.016 1 87.06 96 TYR A O 1
ATOM 741 N N . VAL A 1 97 ? -10.117 -9.414 -0.77 1 89.38 97 VAL A N 1
ATOM 742 C CA . VAL A 1 97 ? -9.617 -8.461 0.21 1 89.38 97 VAL A CA 1
ATOM 743 C C . VAL A 1 97 ? -9.508 -7.078 -0.428 1 89.38 97 VAL A C 1
ATOM 745 O O . VAL A 1 97 ? -8.727 -6.883 -1.365 1 89.38 97 VAL A O 1
ATOM 748 N N . PRO A 1 98 ? -10.227 -6.109 0.065 1 93.56 98 PRO A N 1
ATOM 749 C CA . PRO A 1 98 ? -10.227 -4.777 -0.545 1 93.56 98 PRO A CA 1
ATOM 750 C C . PRO A 1 98 ? -8.82 -4.219 -0.75 1 93.56 98 PRO A C 1
ATOM 752 O O . PRO A 1 98 ? -8.07 -4.066 0.214 1 93.56 98 PRO A O 1
ATOM 755 N N . ALA A 1 99 ? -8.523 -3.908 -2.062 1 95.44 99 ALA A N 1
ATOM 756 C CA . ALA A 1 99 ? -7.324 -3.188 -2.488 1 95.44 99 ALA A CA 1
ATOM 757 C C . ALA A 1 99 ? -6.059 -3.969 -2.139 1 95.44 99 ALA A C 1
ATOM 759 O O . ALA A 1 99 ? -5 -3.381 -1.916 1 95.44 99 ALA A O 1
ATOM 760 N N . ARG A 1 100 ? -6.199 -5.273 -1.986 1 94.81 100 ARG A N 1
ATOM 761 C CA . ARG A 1 100 ? -5.055 -6.086 -1.584 1 94.81 100 ARG A CA 1
ATOM 762 C C . ARG A 1 100 ? -3.9 -5.934 -2.568 1 94.81 100 ARG A C 1
ATOM 764 O O . ARG A 1 100 ? -2.773 -5.637 -2.168 1 94.81 100 ARG A O 1
ATOM 771 N N . ASN A 1 101 ? -4.145 -6.09 -3.852 1 95.75 101 ASN A N 1
ATOM 772 C CA . ASN A 1 101 ? -3.072 -6.027 -4.84 1 95.75 101 ASN A CA 1
ATOM 773 C C . ASN A 1 101 ? -2.523 -4.609 -4.98 1 95.75 101 ASN A C 1
ATOM 775 O O . ASN A 1 101 ? -1.35 -4.426 -5.309 1 95.75 101 ASN A O 1
ATOM 779 N N . THR A 1 102 ? -3.398 -3.607 -4.754 1 98.31 102 THR A N 1
ATOM 780 C CA . THR A 1 102 ? -2.908 -2.234 -4.73 1 98.31 102 THR A CA 1
ATOM 781 C C . THR A 1 102 ? -1.86 -2.051 -3.637 1 98.31 102 THR A C 1
ATOM 783 O O . THR A 1 102 ? -0.81 -1.449 -3.871 1 98.31 102 THR A O 1
ATOM 786 N N . ILE A 1 103 ? -2.135 -2.59 -2.471 1 98.31 103 ILE A N 1
ATOM 787 C CA . ILE A 1 103 ? -1.203 -2.525 -1.351 1 98.31 103 ILE A CA 1
ATOM 788 C C . ILE A 1 103 ? 0.073 -3.289 -1.695 1 98.31 103 ILE A C 1
ATOM 790 O O . ILE A 1 103 ? 1.179 -2.768 -1.536 1 98.31 103 ILE A O 1
ATOM 794 N N . PHE A 1 104 ? -0.042 -4.492 -2.242 1 98.38 104 PHE A N 1
ATOM 795 C CA . PHE A 1 104 ? 1.107 -5.328 -2.566 1 98.38 104 PHE A CA 1
ATOM 796 C C . PHE A 1 104 ? 1.992 -4.656 -3.607 1 98.38 104 PHE A C 1
ATOM 798 O O . PHE A 1 104 ? 3.211 -4.57 -3.434 1 98.38 104 PHE A O 1
ATOM 805 N N . LEU A 1 105 ? 1.373 -4.152 -4.637 1 98.81 105 LEU A N 1
ATOM 806 C CA . LEU A 1 105 ? 2.127 -3.504 -5.703 1 98.81 105 LEU A CA 1
ATOM 807 C C . LEU A 1 105 ? 2.801 -2.234 -5.199 1 98.81 105 LEU A C 1
ATOM 809 O O . LEU A 1 105 ? 3.883 -1.871 -5.668 1 98.81 105 LEU A O 1
ATOM 813 N N . SER A 1 106 ? 2.164 -1.575 -4.238 1 98.75 106 SER A N 1
ATOM 814 C CA . SER A 1 106 ? 2.764 -0.369 -3.674 1 98.75 106 SER A CA 1
ATOM 815 C C . SER A 1 106 ? 4.023 -0.697 -2.881 1 98.75 106 SER A C 1
ATOM 817 O O . SER A 1 106 ? 5.023 0.017 -2.971 1 98.75 106 SER A O 1
ATOM 819 N N . PHE A 1 107 ? 3.99 -1.755 -2.09 1 98.56 107 PHE A N 1
ATOM 820 C CA . PHE A 1 107 ? 5.188 -2.191 -1.384 1 98.56 107 PHE A CA 1
ATOM 821 C C . PHE A 1 107 ? 6.273 -2.621 -2.367 1 98.56 107 PHE A C 1
ATOM 823 O O . PHE A 1 107 ? 7.457 -2.355 -2.148 1 98.56 107 PHE A O 1
ATOM 830 N N . ALA A 1 108 ? 5.844 -3.326 -3.41 1 98.81 108 ALA A N 1
ATOM 831 C CA . ALA A 1 108 ? 6.801 -3.744 -4.43 1 98.81 108 ALA A CA 1
ATOM 832 C C . ALA A 1 108 ? 7.492 -2.537 -5.062 1 98.81 108 ALA A C 1
ATOM 834 O O . ALA A 1 108 ? 8.695 -2.574 -5.332 1 98.81 108 ALA A O 1
ATOM 835 N N . LEU A 1 109 ? 6.715 -1.506 -5.316 1 98.56 109 LEU A N 1
ATOM 836 C CA . LEU A 1 109 ? 7.25 -0.262 -5.859 1 98.56 109 LEU A CA 1
ATOM 837 C C . LEU A 1 109 ? 8.305 0.328 -4.926 1 98.56 109 LEU A C 1
ATOM 839 O O . LEU A 1 109 ? 9.375 0.73 -5.371 1 98.56 109 LEU A O 1
ATOM 843 N N . SER A 1 110 ? 7.941 0.392 -3.652 1 97.94 110 SER A N 1
ATOM 844 C CA . SER A 1 110 ? 8.844 0.919 -2.635 1 97.94 110 SER A CA 1
ATOM 845 C C . SER A 1 110 ? 10.164 0.155 -2.619 1 97.94 110 SER A C 1
ATOM 847 O O . SER A 1 110 ? 11.242 0.758 -2.682 1 97.94 110 SER A O 1
ATOM 849 N N . TYR A 1 111 ? 10.102 -1.148 -2.592 1 98.12 111 TYR A N 1
ATOM 850 C CA . TYR A 1 111 ? 11.266 -2.02 -2.551 1 98.12 111 TYR A CA 1
ATOM 851 C C . TYR A 1 111 ? 12.086 -1.891 -3.828 1 98.12 111 TYR A C 1
ATOM 853 O O . TYR A 1 111 ? 13.312 -1.745 -3.773 1 98.12 111 TYR A O 1
ATOM 861 N N . ALA A 1 112 ? 11.398 -1.929 -4.98 1 98.5 112 ALA A N 1
ATOM 862 C CA . ALA A 1 112 ? 12.062 -1.832 -6.273 1 98.5 112 ALA A CA 1
ATOM 863 C C . ALA A 1 112 ? 12.875 -0.541 -6.379 1 98.5 112 ALA A C 1
ATOM 865 O O . ALA A 1 112 ? 14.047 -0.563 -6.762 1 98.5 112 ALA A O 1
ATOM 866 N N . GLU A 1 113 ? 12.25 0.535 -6.035 1 97.31 113 GLU A N 1
ATOM 867 C CA . GLU A 1 113 ? 12.961 1.805 -6.121 1 97.31 113 GLU A CA 1
ATOM 868 C C . GLU A 1 113 ? 14.156 1.829 -5.176 1 97.31 113 GLU A C 1
ATOM 870 O O . GLU A 1 113 ? 15.234 2.318 -5.535 1 97.31 113 GLU A O 1
ATOM 875 N N . ALA A 1 114 ? 13.992 1.338 -3.977 1 95.19 114 ALA A N 1
ATOM 876 C CA . ALA A 1 114 ? 15.047 1.348 -2.969 1 95.19 114 ALA A CA 1
ATOM 877 C C . ALA A 1 114 ? 16.281 0.589 -3.457 1 95.19 114 ALA A C 1
ATOM 879 O O . ALA A 1 114 ? 17.422 0.994 -3.191 1 95.19 114 ALA A O 1
ATOM 880 N N . ILE A 1 115 ? 16.094 -0.478 -4.219 1 95.94 115 ILE A N 1
ATOM 881 C CA . ILE A 1 115 ? 17.234 -1.304 -4.598 1 95.94 115 ILE A CA 1
ATOM 882 C C . ILE A 1 115 ? 17.641 -0.992 -6.035 1 95.94 115 ILE A C 1
ATOM 884 O O . ILE A 1 115 ? 18.562 -1.607 -6.574 1 95.94 115 ILE A O 1
ATOM 888 N N . GLY A 1 116 ? 16.891 -0.113 -6.672 1 96.25 116 GLY A N 1
ATOM 889 C CA . GLY A 1 116 ? 17.219 0.27 -8.039 1 96.25 116 GLY A CA 1
ATOM 890 C C . GLY A 1 116 ? 16.781 -0.755 -9.062 1 96.25 116 GLY A C 1
ATOM 891 O O . GLY A 1 116 ? 17.453 -0.964 -10.07 1 96.25 116 GLY A O 1
ATOM 892 N N . ALA A 1 117 ? 15.719 -1.504 -8.758 1 98 117 ALA A N 1
ATOM 893 C CA . ALA A 1 117 ? 15.164 -2.455 -9.719 1 98 117 ALA A CA 1
ATOM 894 C C . ALA A 1 117 ? 14.422 -1.733 -10.844 1 98 117 ALA A C 1
ATOM 896 O O . ALA A 1 117 ? 14.016 -0.581 -10.688 1 98 117 ALA A O 1
ATOM 897 N N . THR A 1 118 ? 14.258 -2.457 -11.945 1 98 118 THR A N 1
ATOM 898 C CA . THR A 1 118 ? 13.664 -1.823 -13.125 1 98 118 THR A CA 1
ATOM 899 C C . THR A 1 118 ? 12.273 -2.389 -13.398 1 98 118 THR A C 1
ATOM 901 O O . THR A 1 118 ? 11.508 -1.807 -14.172 1 98 118 THR A O 1
ATOM 904 N N . GLN A 1 119 ? 11.992 -3.5 -12.781 1 98.75 119 GLN A N 1
ATOM 905 C CA . GLN A 1 119 ? 10.703 -4.137 -13.039 1 98.75 119 GLN A CA 1
ATOM 906 C C . GLN A 1 119 ? 10.148 -4.797 -11.781 1 98.75 119 GLN A C 1
ATOM 908 O O . GLN A 1 119 ? 10.914 -5.199 -10.898 1 98.75 119 GLN A O 1
ATOM 913 N N . VAL A 1 120 ? 8.867 -4.82 -11.734 1 98.88 120 VAL A N 1
ATOM 914 C CA . VAL A 1 120 ? 8.117 -5.594 -10.75 1 98.88 120 VAL A CA 1
ATOM 915 C C . VAL A 1 120 ? 7.273 -6.652 -11.453 1 98.88 120 VAL A C 1
ATOM 917 O O . VAL A 1 120 ? 6.438 -6.332 -12.305 1 98.88 120 VAL A O 1
ATOM 920 N N . TYR A 1 121 ? 7.512 -7.91 -11.078 1 98.81 121 TYR A N 1
ATOM 921 C CA . TYR A 1 121 ? 6.762 -9.023 -11.641 1 98.81 121 TYR A CA 1
ATOM 922 C C . TYR A 1 121 ? 5.648 -9.469 -10.695 1 98.81 121 TYR A C 1
ATOM 924 O O . TYR A 1 121 ? 5.871 -9.625 -9.5 1 98.81 121 TYR A O 1
ATOM 932 N N . ALA A 1 122 ? 4.496 -9.625 -11.242 1 97.88 122 ALA A N 1
ATOM 933 C CA . ALA A 1 122 ? 3.344 -10.078 -10.477 1 97.88 122 ALA A CA 1
ATOM 934 C C . ALA A 1 122 ? 2.568 -11.156 -11.227 1 97.88 122 ALA A C 1
ATOM 936 O O . ALA A 1 122 ? 2.406 -11.07 -12.445 1 97.88 122 ALA A O 1
ATOM 937 N N . GLY A 1 123 ? 2.057 -12.125 -10.5 1 95.88 123 GLY A N 1
ATOM 938 C CA . GLY A 1 123 ? 1.385 -13.273 -11.086 1 95.88 123 GLY A CA 1
ATOM 939 C C . GLY A 1 123 ? -0.118 -13.094 -11.203 1 95.88 123 GLY A C 1
ATOM 940 O O . GLY A 1 123 ? -0.88 -14.031 -10.969 1 95.88 123 GLY A O 1
ATOM 941 N N . MET A 1 124 ? -0.557 -11.938 -11.461 1 92.44 124 MET A N 1
ATOM 942 C CA . MET A 1 124 ? -1.981 -11.688 -11.664 1 92.44 124 MET A CA 1
ATOM 943 C C . MET A 1 124 ? -2.496 -12.438 -12.891 1 92.44 124 MET A C 1
ATOM 945 O O . MET A 1 124 ? -1.808 -12.523 -13.906 1 92.44 124 MET A O 1
ATOM 949 N N . ASN A 1 125 ? -3.633 -13.023 -12.688 1 88.5 125 ASN A N 1
ATOM 950 C CA . ASN A 1 125 ? -4.34 -13.742 -13.75 1 88.5 125 ASN A CA 1
ATOM 951 C C . ASN A 1 125 ? -5.77 -13.234 -13.906 1 88.5 125 ASN A C 1
ATOM 953 O O . ASN A 1 125 ? -6.562 -13.289 -12.969 1 88.5 125 ASN A O 1
ATOM 957 N N . ALA A 1 126 ? -6.133 -12.734 -15.078 1 80 126 ALA A N 1
ATOM 958 C CA . ALA A 1 126 ? -7.434 -12.109 -15.289 1 80 126 ALA A CA 1
ATOM 959 C C . ALA A 1 126 ? -8.43 -13.102 -15.875 1 80 126 ALA A C 1
ATOM 961 O O . ALA A 1 126 ? -9.625 -12.812 -15.984 1 80 126 ALA A O 1
ATOM 962 N N . ILE A 1 127 ? -7.973 -14.211 -16.234 1 77 127 ILE A N 1
ATOM 963 C CA . ILE A 1 127 ? -8.844 -15.172 -16.906 1 77 127 ILE A CA 1
ATOM 964 C C . ILE A 1 127 ? -9.578 -16 -15.859 1 77 127 ILE A C 1
ATOM 966 O O . ILE A 1 127 ? -10.805 -16.141 -15.914 1 77 127 ILE A O 1
ATOM 970 N N . ASP A 1 128 ? -8.953 -16.562 -14.961 1 62.34 128 ASP A N 1
ATOM 971 C CA . ASP A 1 128 ? -9.57 -17.516 -14.039 1 62.34 128 ASP A CA 1
ATOM 972 C C . ASP A 1 128 ? -10.188 -16.797 -12.844 1 62.34 128 ASP A C 1
ATOM 974 O O . ASP A 1 128 ? -11.133 -17.297 -12.227 1 62.34 128 ASP A O 1
ATOM 978 N N . TYR A 1 129 ? -9.602 -15.602 -12.531 1 59.06 129 TYR A N 1
ATOM 979 C CA . TYR A 1 129 ? -10.117 -14.922 -11.352 1 59.06 129 TYR A CA 1
ATOM 980 C C . TYR A 1 129 ? -10.648 -13.539 -11.695 1 59.06 129 TYR A C 1
ATOM 982 O O . TYR A 1 129 ? -10.297 -12.547 -11.055 1 59.06 129 TYR A O 1
ATOM 990 N N . SER A 1 130 ? -11.578 -13.68 -12.727 1 61.59 130 SER A N 1
ATOM 991 C CA . SER A 1 130 ? -11.945 -12.445 -13.414 1 61.59 130 SER A CA 1
ATOM 992 C C . SER A 1 130 ? -12.828 -11.57 -12.531 1 61.59 130 SER A C 1
ATOM 994 O O . SER A 1 130 ? -12.945 -10.367 -12.766 1 61.59 130 SER A O 1
ATOM 996 N N . GLY A 1 131 ? -13.031 -12.047 -11.422 1 75.12 131 GLY A N 1
ATOM 997 C CA . GLY A 1 131 ? -13.938 -11.195 -10.672 1 75.12 131 GLY A CA 1
ATOM 998 C C . GLY A 1 131 ? -13.219 -10.164 -9.828 1 75.12 131 GLY A C 1
ATOM 999 O O . GLY A 1 131 ? -13.844 -9.234 -9.305 1 75.12 131 GLY A O 1
ATOM 1000 N N . TYR A 1 132 ? -11.93 -10.219 -9.773 1 85.75 132 TYR A N 1
ATOM 1001 C CA . TYR A 1 132 ? -11.203 -9.281 -8.922 1 85.75 132 TYR A CA 1
ATOM 1002 C C . TYR A 1 132 ? -10.898 -7.992 -9.68 1 85.75 132 TYR A C 1
ATOM 1004 O O . TYR A 1 132 ? -10.289 -8.023 -10.75 1 85.75 132 TYR A O 1
ATOM 1012 N N . PRO A 1 133 ? -11.281 -6.906 -9.102 1 90.19 133 PRO A N 1
ATOM 1013 C CA . PRO A 1 133 ? -11.062 -5.641 -9.805 1 90.19 133 PRO A CA 1
ATOM 1014 C C . PRO A 1 133 ? -9.578 -5.293 -9.953 1 90.19 133 PRO A C 1
ATOM 1016 O O . PRO A 1 133 ? -9.188 -4.648 -10.93 1 90.19 133 PRO A O 1
ATOM 1019 N N . ASP A 1 134 ? -8.781 -5.711 -9.062 1 92.12 134 ASP A N 1
ATOM 1020 C CA . ASP A 1 134 ? -7.391 -5.277 -9.008 1 92.12 134 ASP A CA 1
ATOM 1021 C C . ASP A 1 134 ? -6.469 -6.309 -9.656 1 92.12 134 ASP A C 1
ATOM 1023 O O . ASP A 1 134 ? -5.312 -6.457 -9.242 1 92.12 134 ASP A O 1
ATOM 1027 N N . CYS A 1 135 ? -6.969 -7.113 -10.602 1 91.38 135 CYS A N 1
ATOM 1028 C CA . CYS A 1 135 ? -6.168 -8.047 -11.383 1 91.38 135 CYS A CA 1
ATOM 1029 C C . CYS A 1 135 ? -6.363 -7.812 -12.875 1 91.38 135 CYS A C 1
ATOM 1031 O O . CYS A 1 135 ? -5.84 -8.57 -13.695 1 91.38 135 CYS A O 1
ATOM 1033 N N . ARG A 1 136 ? -7.059 -6.816 -13.234 1 91.62 136 ARG A N 1
ATOM 1034 C CA . ARG A 1 136 ? -7.438 -6.574 -14.625 1 91.62 136 ARG A CA 1
ATOM 1035 C C . ARG A 1 136 ? -6.398 -5.707 -15.328 1 91.62 136 ARG A C 1
ATOM 1037 O O . ARG A 1 136 ? -5.715 -4.906 -14.688 1 91.62 136 ARG A O 1
ATOM 1044 N N . PRO A 1 137 ? -6.355 -5.801 -16.688 1 94.56 137 PRO A N 1
ATOM 1045 C CA . PRO A 1 137 ? -5.352 -5.051 -17.438 1 94.56 137 PRO A CA 1
ATOM 1046 C C . PRO A 1 137 ? -5.496 -3.541 -17.281 1 94.56 137 PRO A C 1
ATOM 1048 O O . PRO A 1 137 ? -4.492 -2.826 -17.188 1 94.56 137 PRO A O 1
ATOM 1051 N N . ASP A 1 138 ? -6.699 -3.049 -17.25 1 96.38 138 ASP A N 1
ATOM 1052 C CA . ASP A 1 138 ? -6.891 -1.606 -17.141 1 96.38 138 ASP A CA 1
ATOM 1053 C C . ASP A 1 138 ? -6.445 -1.104 -15.766 1 96.38 138 ASP A C 1
ATOM 1055 O O . ASP A 1 138 ? -5.887 -0.011 -15.648 1 96.38 138 ASP A O 1
ATOM 1059 N N . TYR A 1 139 ? -6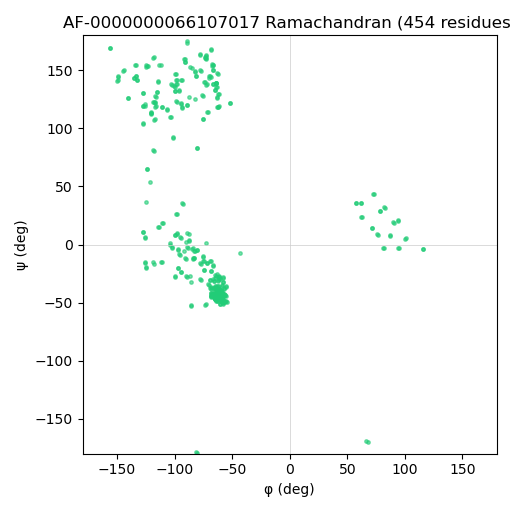.688 -1.896 -14.773 1 96.69 139 TYR A N 1
ATOM 1060 C CA . TYR A 1 139 ? -6.176 -1.58 -13.445 1 96.69 139 TYR A CA 1
ATOM 1061 C C . TYR A 1 139 ? -4.652 -1.541 -13.438 1 96.69 139 TYR A C 1
ATOM 1063 O O . TYR A 1 139 ? -4.047 -0.622 -12.883 1 96.69 139 TYR A O 1
ATOM 1071 N N . ILE A 1 140 ? -4 -2.5 -14.062 1 97.75 140 ILE A N 1
ATOM 1072 C CA . ILE A 1 140 ? -2.543 -2.572 -14.109 1 97.75 140 ILE A CA 1
ATOM 1073 C C . ILE A 1 140 ? -1.992 -1.344 -14.836 1 97.75 140 ILE A C 1
ATOM 1075 O O . ILE A 1 140 ? -0.981 -0.773 -14.414 1 97.75 140 ILE A O 1
ATOM 1079 N N . ALA A 1 141 ? -2.656 -0.972 -15.859 1 98.31 141 ALA A N 1
ATOM 1080 C CA . ALA A 1 141 ? -2.24 0.218 -16.609 1 98.31 141 ALA A CA 1
ATOM 1081 C C . ALA A 1 141 ? -2.312 1.463 -15.719 1 98.31 141 ALA A C 1
ATOM 1083 O O . ALA A 1 141 ? -1.435 2.326 -15.781 1 98.31 141 ALA A O 1
ATOM 1084 N N . ALA A 1 142 ? -3.363 1.604 -14.992 1 98.56 142 ALA A N 1
ATOM 1085 C CA . ALA A 1 142 ? -3.492 2.725 -14.062 1 98.56 142 ALA A CA 1
ATOM 1086 C C . ALA A 1 142 ? -2.377 2.705 -13.023 1 98.56 142 ALA A C 1
ATOM 1088 O O . ALA A 1 142 ? -1.777 3.742 -12.727 1 98.56 142 ALA A O 1
ATOM 1089 N N . MET A 1 143 ? -2.096 1.519 -12.477 1 98.69 143 MET A N 1
ATOM 1090 C CA . MET A 1 143 ? -1.023 1.383 -11.492 1 98.69 143 MET A CA 1
ATOM 1091 C C . MET A 1 143 ? 0.326 1.739 -12.102 1 98.69 143 MET A C 1
ATOM 1093 O O . MET A 1 143 ? 1.19 2.301 -11.43 1 98.69 143 MET A O 1
ATOM 1097 N N . GLN A 1 144 ? 0.509 1.403 -13.367 1 98.81 144 GLN A N 1
ATOM 1098 C CA . GLN A 1 144 ? 1.738 1.749 -14.07 1 98.81 144 GLN A CA 1
ATOM 1099 C C . GLN A 1 144 ? 1.955 3.26 -14.094 1 98.81 144 GLN A C 1
ATOM 1101 O O . GLN A 1 144 ? 3.086 3.73 -13.953 1 98.81 144 GLN A O 1
ATOM 1106 N N . GLU A 1 145 ? 0.879 3.963 -14.281 1 98.75 145 GLU A N 1
ATOM 1107 C CA . GLU A 1 145 ? 0.986 5.418 -14.266 1 98.75 145 GLU A CA 1
ATOM 1108 C C . GLU A 1 145 ? 1.381 5.926 -12.883 1 98.75 145 GLU A C 1
ATOM 1110 O O . GLU A 1 145 ? 2.156 6.875 -12.766 1 98.75 145 GLU A O 1
ATOM 1115 N N . VAL A 1 146 ? 0.871 5.309 -11.883 1 98.75 146 VAL A N 1
ATOM 1116 C CA . VAL A 1 146 ? 1.262 5.637 -10.516 1 98.75 146 VAL A CA 1
ATOM 1117 C C . VAL A 1 146 ? 2.752 5.371 -10.32 1 98.75 146 VAL A C 1
ATOM 1119 O O . VAL A 1 146 ? 3.461 6.176 -9.719 1 98.75 146 VAL A O 1
ATOM 1122 N N . TYR A 1 147 ? 3.213 4.227 -10.836 1 98.75 147 TYR A N 1
ATOM 1123 C CA . TYR A 1 147 ? 4.633 3.891 -10.773 1 98.75 147 TYR A CA 1
ATOM 1124 C C . TYR A 1 147 ? 5.477 4.973 -11.438 1 98.75 147 TYR A C 1
ATOM 1126 O O . TYR A 1 147 ? 6.527 5.352 -10.914 1 98.75 147 TYR A O 1
ATOM 1134 N N . ARG A 1 148 ? 5.047 5.453 -12.555 1 98.44 148 ARG A N 1
ATOM 1135 C CA . ARG A 1 148 ? 5.777 6.449 -13.336 1 98.44 148 ARG A CA 1
ATOM 1136 C C . ARG A 1 148 ? 5.812 7.789 -12.609 1 98.44 148 ARG A C 1
ATOM 1138 O O . ARG A 1 148 ? 6.867 8.422 -12.508 1 98.44 148 ARG A O 1
ATOM 1145 N N . LEU A 1 149 ? 4.73 8.18 -12.023 1 97.44 149 LEU A N 1
ATOM 1146 C CA . LEU A 1 149 ? 4.574 9.531 -11.508 1 97.44 149 LEU A CA 1
ATOM 1147 C C . LEU A 1 149 ? 4.945 9.602 -10.031 1 97.44 149 LEU A C 1
ATOM 1149 O O . LEU A 1 149 ? 5.285 10.672 -9.516 1 97.44 149 LEU A O 1
ATOM 1153 N N . GLY A 1 150 ? 4.863 8.461 -9.336 1 95.75 150 GLY A N 1
ATOM 1154 C CA . GLY A 1 150 ? 4.918 8.484 -7.887 1 95.75 150 GLY A CA 1
ATOM 1155 C C . GLY A 1 150 ? 6.293 8.164 -7.336 1 95.75 150 GLY A C 1
ATOM 1156 O O . GLY A 1 150 ? 6.461 7.988 -6.125 1 95.75 150 GLY A O 1
ATOM 1157 N N . THR A 1 151 ? 7.328 8.102 -8.203 1 95.81 151 THR A N 1
ATOM 1158 C CA . THR A 1 151 ? 8.664 7.75 -7.738 1 95.81 151 THR A CA 1
ATOM 1159 C C . THR A 1 151 ? 9.711 8.703 -8.328 1 95.81 151 THR A C 1
ATOM 1161 O O . THR A 1 151 ? 9.477 9.32 -9.359 1 95.81 151 THR A O 1
ATOM 1164 N N . LYS A 1 152 ? 10.812 8.805 -7.562 1 93.44 152 LYS A N 1
ATOM 1165 C CA . LYS A 1 152 ? 11.945 9.555 -8.094 1 93.44 152 LYS A CA 1
ATOM 1166 C C . LYS A 1 152 ? 12.43 8.961 -9.414 1 93.44 152 LYS A C 1
ATOM 1168 O O . LYS A 1 152 ? 12.609 9.672 -10.398 1 93.44 152 LYS A O 1
ATOM 1173 N N . GLN A 1 153 ? 12.625 7.66 -9.422 1 94.75 153 GLN A N 1
ATOM 1174 C CA . GLN A 1 153 ? 13.086 6.949 -10.617 1 94.75 153 GLN A CA 1
ATOM 1175 C C . GLN A 1 153 ? 12.148 7.195 -11.797 1 94.75 153 GLN A C 1
ATOM 1177 O O . GLN A 1 153 ? 12.602 7.422 -12.914 1 94.75 153 GLN A O 1
ATOM 1182 N N . GLY A 1 154 ? 10.906 7.148 -11.57 1 96.06 154 GLY A N 1
ATOM 1183 C CA . GLY A 1 154 ? 9.93 7.414 -12.609 1 96.06 154 GLY A CA 1
ATOM 1184 C C . GLY A 1 154 ? 9.977 8.844 -13.125 1 96.06 154 GLY A C 1
ATOM 1185 O O . GLY A 1 154 ? 9.922 9.07 -14.336 1 96.06 154 GLY A O 1
ATOM 1186 N N . ARG A 1 155 ? 10.07 9.781 -12.211 1 93.62 155 ARG A N 1
ATOM 1187 C CA . ARG A 1 155 ? 10.133 11.195 -12.562 1 93.62 155 ARG A CA 1
ATOM 1188 C C . ARG A 1 155 ? 11.398 11.508 -13.352 1 93.62 155 ARG A C 1
ATOM 1190 O O . ARG A 1 155 ? 11.422 12.43 -14.172 1 93.62 155 ARG A O 1
ATOM 1197 N N . GLU A 1 156 ? 12.383 10.727 -13.125 1 93.38 156 GLU A N 1
ATOM 1198 C CA . GLU A 1 156 ? 13.664 10.93 -13.797 1 93.38 156 GLU A CA 1
ATOM 1199 C C . GLU A 1 156 ? 13.703 10.203 -15.141 1 93.38 156 GLU A C 1
ATOM 1201 O O . GLU A 1 156 ? 14.75 10.141 -15.781 1 93.38 156 GLU A O 1
ATOM 1206 N N . GLY A 1 157 ? 12.641 9.586 -15.531 1 94.94 157 GLY A N 1
ATOM 1207 C CA . GLY A 1 157 ? 12.516 9.062 -16.875 1 94.94 157 GLY A CA 1
ATOM 1208 C C . GLY A 1 157 ? 12.766 7.566 -16.953 1 94.94 157 GLY A C 1
ATOM 1209 O O . GLY A 1 157 ? 12.828 7 -18.047 1 94.94 157 GLY A O 1
ATOM 1210 N N . GLU A 1 158 ? 12.953 6.91 -15.844 1 96.5 158 GLU A N 1
ATOM 1211 C CA . GLU A 1 158 ? 13.188 5.469 -15.812 1 96.5 158 GLU A CA 1
ATOM 1212 C C . GLU A 1 158 ? 12.172 4.762 -14.922 1 96.5 158 GLU A C 1
ATOM 1214 O O . GLU A 1 158 ? 12.539 4.105 -13.945 1 96.5 158 GLU A O 1
ATOM 1219 N N . PRO A 1 159 ? 10.977 4.867 -15.398 1 97.81 159 PRO A N 1
ATOM 1220 C CA . PRO A 1 159 ? 9.945 4.277 -14.547 1 97.81 159 PRO A CA 1
ATOM 1221 C C . PRO A 1 159 ? 10.094 2.768 -14.398 1 97.81 159 PRO A C 1
ATOM 1223 O O . PRO A 1 159 ? 10.461 2.082 -15.352 1 97.81 159 PRO A O 1
ATOM 1226 N N . ILE A 1 160 ? 9.875 2.293 -13.203 1 98.62 160 ILE A N 1
ATOM 1227 C CA . ILE A 1 160 ? 9.797 0.861 -12.93 1 98.62 160 ILE A CA 1
ATOM 1228 C C . ILE A 1 160 ? 8.578 0.27 -13.648 1 98.62 160 ILE A C 1
ATOM 1230 O O . ILE A 1 160 ? 7.477 0.816 -13.562 1 98.62 160 ILE A O 1
ATOM 1234 N N . GLN A 1 161 ? 8.727 -0.813 -14.32 1 98.75 161 GLN A N 1
ATOM 1235 C CA . GLN A 1 161 ? 7.652 -1.418 -15.102 1 98.75 161 GLN A CA 1
ATOM 1236 C C . GLN A 1 161 ? 6.98 -2.549 -14.328 1 98.75 161 GLN A C 1
ATOM 1238 O O . GLN A 1 161 ? 7.648 -3.328 -13.648 1 98.75 161 GLN A O 1
ATOM 1243 N N . ILE A 1 162 ? 5.676 -2.57 -14.422 1 98.75 162 ILE A N 1
ATOM 1244 C CA . ILE A 1 162 ? 4.918 -3.705 -13.898 1 98.75 162 ILE A CA 1
ATOM 1245 C C . ILE A 1 162 ? 4.762 -4.766 -14.992 1 98.75 162 ILE A C 1
ATOM 1247 O O . ILE A 1 162 ? 4.23 -4.48 -16.062 1 98.75 162 ILE A O 1
ATOM 1251 N N . ILE A 1 163 ? 5.25 -5.918 -14.734 1 98.75 163 ILE A N 1
ATOM 1252 C CA . ILE A 1 163 ? 5.176 -7.023 -15.68 1 98.75 163 ILE A CA 1
ATOM 1253 C C . ILE A 1 163 ? 4.223 -8.094 -15.148 1 98.75 163 ILE A C 1
ATOM 1255 O O . ILE A 1 163 ? 4.426 -8.625 -14.055 1 98.75 163 ILE A O 1
ATOM 1259 N N . THR A 1 164 ? 3.156 -8.375 -15.859 1 97.94 164 THR A N 1
ATOM 1260 C CA . THR A 1 164 ? 2.191 -9.422 -15.531 1 97.94 164 THR A CA 1
ATOM 1261 C C . THR A 1 164 ? 2.137 -10.477 -16.625 1 97.94 164 THR A C 1
ATOM 1263 O O . THR A 1 164 ? 1.182 -10.516 -17.406 1 97.94 164 THR A O 1
ATOM 1266 N N . PRO A 1 165 ? 3.061 -11.367 -16.609 1 97.94 165 PRO A N 1
ATOM 1267 C CA . PRO A 1 165 ? 3.227 -12.258 -17.766 1 97.94 165 PRO A CA 1
ATOM 1268 C C . PRO A 1 165 ? 2.109 -13.289 -17.875 1 97.94 165 PRO A C 1
ATOM 1270 O O . PRO A 1 165 ? 1.948 -13.922 -18.922 1 97.94 165 PRO A O 1
ATOM 1273 N N . LEU A 1 166 ? 1.336 -13.484 -16.812 1 96.56 166 LEU A N 1
ATOM 1274 C CA . LEU A 1 166 ? 0.338 -14.547 -16.812 1 96.56 166 LEU A CA 1
ATOM 1275 C C . LEU A 1 166 ? -1.063 -13.977 -17 1 96.56 166 LEU A C 1
ATOM 1277 O O . LEU A 1 166 ? -2.047 -14.727 -16.984 1 96.56 166 LEU A O 1
ATOM 1281 N N . ILE A 1 167 ? -1.234 -12.695 -17.156 1 94.75 167 ILE A N 1
ATOM 1282 C CA . ILE A 1 167 ? -2.502 -11.992 -16.984 1 94.75 167 ILE A CA 1
ATOM 1283 C C . ILE A 1 167 ? -3.521 -12.523 -18 1 94.75 167 ILE A C 1
ATOM 1285 O O . ILE A 1 167 ? -4.719 -12.586 -17.703 1 94.75 167 ILE A O 1
ATOM 1289 N N . ASP A 1 168 ? -3.094 -13.008 -19.141 1 93.56 168 ASP A N 1
ATOM 1290 C CA . ASP A 1 168 ? -4.012 -13.461 -20.188 1 93.56 168 ASP A CA 1
ATOM 1291 C C . ASP A 1 168 ? -3.9 -14.969 -20.406 1 93.56 168 ASP A C 1
ATOM 1293 O O . ASP A 1 168 ? -4.367 -15.484 -21.422 1 93.56 168 ASP A O 1
ATOM 1297 N N . LEU A 1 169 ? -3.326 -15.664 -19.547 1 94.75 169 LEU A N 1
ATOM 1298 C CA . LEU A 1 169 ? -3.16 -17.109 -19.672 1 94.75 169 LEU A CA 1
ATOM 1299 C C . LEU A 1 169 ? -4.215 -17.859 -18.859 1 94.75 169 LEU A C 1
ATOM 1301 O O . LEU A 1 169 ? -4.598 -17.406 -17.781 1 94.75 169 LEU A O 1
ATOM 1305 N N . THR A 1 170 ? -4.625 -19 -19.359 1 92.25 170 THR A N 1
ATOM 1306 C CA . THR A 1 170 ? -5.453 -19.906 -18.578 1 92.25 170 THR A CA 1
ATOM 1307 C C . THR A 1 170 ? -4.605 -20.672 -17.578 1 92.25 170 THR A C 1
ATOM 1309 O O . THR A 1 170 ? -3.385 -20.766 -17.734 1 92.25 170 THR A O 1
ATOM 1312 N N . LYS A 1 171 ? -5.266 -21.25 -16.625 1 93.06 171 LYS A N 1
ATOM 1313 C CA . LYS A 1 171 ? -4.539 -22.016 -15.602 1 93.06 171 LYS A CA 1
ATOM 1314 C C . LYS A 1 171 ? -3.795 -23.188 -16.219 1 93.06 171 LYS A C 1
ATOM 1316 O O . LYS A 1 171 ? -2.635 -23.453 -15.891 1 93.06 171 LYS A O 1
ATOM 1321 N N . PRO A 1 172 ? -4.426 -23.922 -17.188 1 95.94 172 PRO A N 1
ATOM 1322 C CA . PRO A 1 172 ? -3.664 -24.984 -17.859 1 95.94 172 PRO A CA 1
ATOM 1323 C C . PRO A 1 172 ? -2.443 -24.453 -18.609 1 95.94 172 PRO A C 1
ATOM 1325 O O . PRO A 1 172 ? -1.371 -25.047 -18.562 1 95.94 172 PRO A O 1
ATOM 1328 N N . ALA A 1 173 ? -2.574 -23.344 -19.25 1 97.12 173 ALA A N 1
ATOM 1329 C CA . ALA A 1 173 ? -1.45 -22.734 -19.953 1 97.12 173 ALA A CA 1
ATOM 1330 C C . ALA A 1 173 ? -0.333 -22.359 -18.984 1 97.12 173 ALA A C 1
ATOM 1332 O O . ALA A 1 173 ? 0.849 -22.469 -19.312 1 97.12 173 ALA A O 1
ATOM 1333 N N . ILE A 1 174 ? -0.67 -21.859 -17.844 1 97.38 174 ILE A N 1
ATOM 1334 C CA . ILE A 1 174 ? 0.302 -21.5 -16.812 1 97.38 174 ILE A CA 1
ATOM 1335 C C . ILE A 1 174 ? 1.054 -22.75 -16.359 1 97.38 174 ILE A C 1
ATOM 1337 O O . ILE A 1 174 ? 2.277 -22.734 -16.203 1 97.38 174 ILE A O 1
ATOM 1341 N N . ILE A 1 175 ? 0.334 -23.844 -16.156 1 97.81 175 ILE A N 1
ATOM 1342 C CA . ILE A 1 175 ? 0.949 -25.094 -15.727 1 97.81 175 ILE A CA 1
ATOM 1343 C C . ILE A 1 175 ? 1.905 -25.594 -16.812 1 97.81 175 ILE A C 1
ATOM 1345 O O . ILE A 1 175 ? 3.018 -26.047 -16.5 1 97.81 175 ILE A O 1
ATOM 1349 N N . GLN A 1 176 ? 1.488 -25.5 -18.031 1 98.38 176 GLN A N 1
ATOM 1350 C CA . GLN A 1 176 ? 2.365 -25.891 -19.141 1 98.38 176 GLN A CA 1
ATOM 1351 C C . GLN A 1 176 ? 3.641 -25.062 -19.141 1 98.38 176 GLN A C 1
ATOM 1353 O O . GLN A 1 176 ? 4.738 -25.594 -19.328 1 98.38 176 GLN A O 1
ATOM 1358 N N . LEU A 1 177 ? 3.48 -23.828 -19 1 98.38 177 LEU A N 1
ATOM 1359 C CA . LEU A 1 177 ? 4.633 -22.938 -18.891 1 98.38 177 LEU A CA 1
ATOM 1360 C C . LEU A 1 177 ? 5.52 -23.328 -17.719 1 98.38 177 LEU A C 1
ATOM 1362 O O . LEU A 1 177 ? 6.738 -23.438 -17.859 1 98.38 177 LEU A O 1
ATOM 1366 N N . GLY A 1 178 ? 4.926 -23.516 -16.562 1 98.5 178 GLY A N 1
ATOM 1367 C CA . GLY A 1 178 ? 5.668 -23.922 -15.383 1 98.5 178 GLY A CA 1
ATOM 1368 C C . GLY A 1 178 ? 6.426 -25.219 -15.586 1 98.5 178 GLY A C 1
ATOM 1369 O O . GLY A 1 178 ? 7.551 -25.375 -15.102 1 98.5 178 GLY A O 1
ATOM 1370 N N . ASN A 1 179 ? 5.824 -26.141 -16.297 1 98.38 179 ASN A N 1
ATOM 1371 C CA . ASN A 1 179 ? 6.496 -27.391 -16.609 1 98.38 179 ASN A CA 1
ATOM 1372 C C . ASN A 1 179 ? 7.762 -27.156 -17.438 1 98.38 179 ASN A C 1
ATOM 1374 O O . ASN A 1 179 ? 8.812 -27.719 -17.125 1 98.38 179 ASN A O 1
ATOM 1378 N N . ARG A 1 180 ? 7.641 -26.344 -18.422 1 98.44 180 ARG A N 1
ATOM 1379 C CA . ARG A 1 180 ? 8.789 -26.031 -19.266 1 98.44 180 ARG A CA 1
ATOM 1380 C C . ARG A 1 180 ? 9.898 -25.359 -18.453 1 98.44 180 ARG A C 1
ATOM 1382 O O . ARG A 1 180 ? 11.078 -25.547 -18.75 1 98.44 180 ARG A O 1
ATOM 1389 N N . LEU A 1 181 ? 9.547 -24.641 -17.469 1 98.5 181 LEU A N 1
ATOM 1390 C CA . LEU A 1 181 ? 10.484 -23.844 -16.688 1 98.5 181 LEU A CA 1
ATOM 1391 C C . LEU A 1 181 ? 11.031 -24.656 -15.516 1 98.5 181 LEU A C 1
ATOM 1393 O O . LEU A 1 181 ? 11.961 -24.203 -14.828 1 98.5 181 LEU A O 1
ATOM 1397 N N . GLY A 1 182 ? 10.414 -25.812 -15.242 1 98.19 182 GLY A N 1
ATOM 1398 C CA . GLY A 1 182 ? 10.867 -26.641 -14.133 1 98.19 182 GLY A CA 1
ATOM 1399 C C . GLY A 1 182 ? 10.312 -26.188 -12.797 1 98.19 182 GLY A C 1
ATOM 1400 O O . GLY A 1 182 ? 10.977 -26.328 -11.766 1 98.19 182 GLY A O 1
ATOM 1401 N N . VAL A 1 183 ? 9.141 -25.641 -12.727 1 98.5 183 VAL A N 1
ATOM 1402 C CA . VAL A 1 183 ? 8.516 -25.203 -11.484 1 98.5 183 VAL A CA 1
ATOM 1403 C C . VAL A 1 183 ? 8.305 -26.406 -10.562 1 98.5 183 VAL A C 1
ATOM 1405 O O . VAL A 1 183 ? 7.77 -27.422 -10.977 1 98.5 183 VAL A O 1
ATOM 1408 N N . PRO A 1 184 ? 8.734 -26.266 -9.367 1 98.25 184 PRO A N 1
ATOM 1409 C CA . PRO A 1 184 ? 8.523 -27.359 -8.414 1 98.25 184 PRO A CA 1
ATOM 1410 C C . PRO A 1 184 ? 7.109 -27.359 -7.824 1 98.25 184 PRO A C 1
ATOM 1412 O O . PRO A 1 184 ? 6.922 -27 -6.66 1 98.25 184 PRO A O 1
ATOM 1415 N N . TRP A 1 185 ? 6.188 -27.906 -8.508 1 97.81 185 TRP A N 1
ATOM 1416 C CA . TRP A 1 185 ? 4.773 -27.844 -8.156 1 97.81 185 TRP A CA 1
ATOM 1417 C C . TRP A 1 185 ? 4.547 -28.359 -6.742 1 97.81 185 TRP A C 1
ATOM 1419 O O . TRP A 1 185 ? 3.705 -27.844 -6.008 1 97.81 185 TRP A O 1
ATOM 1429 N N . ALA A 1 186 ? 5.277 -29.344 -6.352 1 96.19 186 ALA A N 1
ATOM 1430 C CA . ALA A 1 186 ? 5.09 -29.969 -5.047 1 96.19 186 ALA A CA 1
ATOM 1431 C C . ALA A 1 186 ? 5.445 -29.016 -3.916 1 96.19 186 ALA A C 1
ATOM 1433 O O . ALA A 1 186 ? 5.086 -29.25 -2.76 1 96.19 186 ALA A O 1
ATOM 1434 N N . LYS A 1 187 ? 6.172 -27.984 -4.215 1 96.69 187 LYS A N 1
ATOM 1435 C CA . LYS A 1 187 ? 6.598 -27.016 -3.203 1 96.69 187 LYS A CA 1
ATOM 1436 C C . LYS A 1 187 ? 5.676 -25.797 -3.174 1 96.69 187 LYS A C 1
ATOM 1438 O O . LYS A 1 187 ? 5.812 -24.938 -2.311 1 96.69 187 LYS A O 1
ATOM 1443 N N . THR A 1 188 ? 4.73 -25.734 -4.059 1 96.81 188 THR A N 1
ATOM 1444 C CA . THR A 1 188 ? 3.799 -24.609 -4.105 1 96.81 188 THR A CA 1
ATOM 1445 C C . THR A 1 188 ? 2.559 -24.906 -3.268 1 96.81 188 THR A C 1
ATOM 1447 O O . THR A 1 188 ? 2.289 -26.062 -2.93 1 96.81 188 THR A O 1
ATOM 1450 N N . TRP A 1 189 ? 1.854 -23.859 -2.896 1 94.94 189 TRP A N 1
ATOM 1451 C CA . TRP A 1 189 ? 0.629 -24 -2.113 1 94.94 189 TRP A CA 1
ATOM 1452 C C . TRP A 1 189 ? -0.427 -23 -2.588 1 94.94 189 TRP A C 1
ATOM 1454 O O . TRP A 1 189 ? -0.186 -21.797 -2.609 1 94.94 189 TRP A O 1
ATOM 1464 N N . SER A 1 190 ? -1.577 -23.484 -2.914 1 91.81 190 SER A N 1
ATOM 1465 C CA . SER A 1 190 ? -2.633 -22.625 -3.438 1 91.81 190 SER A CA 1
ATOM 1466 C C . SER A 1 190 ? -3.857 -22.641 -2.527 1 91.81 190 SER A C 1
ATOM 1468 O O . SER A 1 190 ? -4.719 -21.75 -2.623 1 91.81 190 SER A O 1
ATOM 1470 N N . CYS A 1 191 ? -3.984 -23.547 -1.632 1 91.62 191 CYS A N 1
ATOM 1471 C CA . CYS A 1 191 ? -5.176 -23.781 -0.826 1 91.62 191 CYS A CA 1
ATOM 1472 C C . CYS A 1 191 ? -5.395 -22.656 0.172 1 91.62 191 CYS A C 1
ATOM 1474 O O . CYS A 1 191 ? -4.441 -22.172 0.78 1 91.62 191 CYS A O 1
ATOM 1476 N N . TYR A 1 192 ? -6.676 -22.297 0.419 1 86.5 192 TYR A N 1
ATOM 1477 C CA . TYR A 1 192 ? -7.02 -21.234 1.361 1 86.5 192 TYR A CA 1
ATOM 1478 C C . TYR A 1 192 ? -7.043 -21.766 2.791 1 86.5 192 TYR A C 1
ATOM 1480 O O . TYR A 1 192 ? -7.051 -20.984 3.746 1 86.5 192 TYR A O 1
ATOM 1488 N N . SER A 1 193 ? -7 -23.047 2.891 1 83.44 193 SER A N 1
ATOM 1489 C CA . SER A 1 193 ? -7.148 -23.641 4.211 1 83.44 193 SER A CA 1
ATOM 1490 C C . SER A 1 193 ? -5.797 -23.797 4.902 1 83.44 193 SER A C 1
ATOM 1492 O O . SER A 1 193 ? -4.754 -23.516 4.309 1 83.44 193 SER A O 1
ATOM 1494 N N . ASP A 1 194 ? -5.848 -24.234 6.152 1 81.88 194 ASP A N 1
ATOM 1495 C CA . ASP A 1 194 ? -4.645 -24.281 6.977 1 81.88 194 ASP A CA 1
ATOM 1496 C C . ASP A 1 194 ? -3.922 -25.609 6.812 1 81.88 194 ASP A C 1
ATOM 1498 O O . ASP A 1 194 ? -2.973 -25.906 7.543 1 81.88 194 ASP A O 1
ATOM 1502 N N . GLY A 1 195 ? -4.297 -26.375 5.914 1 81 195 GLY A N 1
ATOM 1503 C CA . GLY A 1 195 ? -3.609 -27.641 5.656 1 81 195 GLY A CA 1
ATOM 1504 C C . GLY A 1 195 ? -4.125 -28.781 6.508 1 81 195 GLY A C 1
ATOM 1505 O O . GLY A 1 195 ? -3.518 -29.859 6.551 1 81 195 GLY A O 1
ATOM 1506 N N . GLY A 1 196 ? -5.191 -28.516 7.203 1 79.81 196 GLY A N 1
ATOM 1507 C CA . GLY A 1 196 ? -5.875 -29.562 7.953 1 79.81 196 GLY A CA 1
ATOM 1508 C C . GLY A 1 196 ? -5.102 -30.016 9.172 1 79.81 196 GLY A C 1
ATOM 1509 O O . GLY A 1 196 ? -5.332 -31.109 9.688 1 79.81 196 GLY A O 1
ATOM 1510 N N . GLY A 1 197 ? -4.121 -29.281 9.578 1 80.69 197 GLY A N 1
ATOM 1511 C CA . GLY A 1 197 ? -3.326 -29.656 10.742 1 80.69 197 GLY A CA 1
ATOM 1512 C C . GLY A 1 197 ? -2.355 -30.781 10.461 1 80.69 197 GLY A C 1
ATOM 1513 O O . GLY A 1 197 ? -1.777 -31.359 11.391 1 80.69 197 GLY A O 1
ATOM 1514 N N . ASN A 1 198 ? -2.213 -31.125 9.297 1 83.31 198 ASN A N 1
ATOM 1515 C CA . ASN A 1 198 ? -1.325 -32.219 8.906 1 83.31 198 ASN A CA 1
ATOM 1516 C C . ASN A 1 198 ? 0.106 -31.719 8.703 1 83.31 198 ASN A C 1
ATOM 1518 O O . ASN A 1 198 ? 0.333 -30.531 8.484 1 83.31 198 ASN A O 1
ATOM 1522 N N . ASP A 1 199 ? 1.049 -32.625 8.914 1 83.94 199 ASP A N 1
ATOM 1523 C CA . ASP A 1 199 ? 2.455 -32.375 8.625 1 83.94 199 ASP A CA 1
ATOM 1524 C C . ASP A 1 199 ? 3.057 -33.469 7.75 1 83.94 199 ASP A C 1
ATOM 1526 O O . ASP A 1 199 ? 3.283 -34.594 8.211 1 83.94 199 ASP A O 1
ATOM 1530 N N . PRO A 1 200 ? 3.273 -33.281 6.559 1 86.81 200 PRO A N 1
ATOM 1531 C CA . PRO A 1 200 ? 3.131 -32 5.867 1 86.81 200 PRO A CA 1
ATOM 1532 C C . PRO A 1 200 ? 1.672 -31.609 5.645 1 86.81 200 PRO A C 1
ATOM 1534 O O . PRO A 1 200 ? 0.783 -32.469 5.707 1 86.81 200 PRO A O 1
ATOM 1537 N N . PRO A 1 201 ? 1.44 -30.328 5.398 1 89.44 201 PRO A N 1
ATOM 1538 C CA . PRO A 1 201 ? 0.064 -29.875 5.191 1 89.44 201 PRO A CA 1
ATOM 1539 C C . PRO A 1 201 ? -0.593 -30.516 3.973 1 89.44 201 PRO A C 1
ATOM 1541 O O . PRO A 1 201 ? 0.086 -30.812 2.986 1 89.44 201 PRO A O 1
ATOM 1544 N N . VAL A 1 202 ? -1.923 -30.734 4.07 1 93.12 202 VAL A N 1
ATOM 1545 C CA . VAL A 1 202 ? -2.717 -31.312 2.99 1 93.12 202 VAL A CA 1
ATOM 1546 C C . VAL A 1 202 ? -3.744 -30.297 2.506 1 93.12 202 VAL A C 1
ATOM 1548 O O . VAL A 1 202 ? -4.43 -29.656 3.314 1 93.12 202 VAL A O 1
ATOM 1551 N N . ALA A 1 203 ? -3.775 -30.047 1.234 1 94.19 203 ALA A N 1
ATOM 1552 C CA . ALA A 1 203 ? -4.746 -29.109 0.653 1 94.19 203 ALA A CA 1
ATOM 1553 C C . ALA A 1 203 ? -6.168 -29.656 0.784 1 94.19 203 ALA A C 1
ATOM 1555 O O . ALA A 1 203 ? -6.379 -30.875 0.757 1 94.19 203 ALA A O 1
ATOM 1556 N N . CYS A 1 204 ? -7.16 -28.812 0.89 1 92.62 204 CYS A N 1
ATOM 1557 C CA . CYS A 1 204 ? -8.516 -29.234 1.223 1 92.62 204 CYS A CA 1
ATOM 1558 C C . CYS A 1 204 ? -9.211 -29.859 0.017 1 92.62 204 CYS A C 1
ATOM 1560 O O . CYS A 1 204 ? -10.109 -30.672 0.172 1 92.62 204 CYS A O 1
ATOM 1562 N N . GLY A 1 205 ? -8.875 -29.438 -1.153 1 93.31 205 GLY A N 1
ATOM 1563 C CA . GLY A 1 205 ? -9.43 -30 -2.371 1 93.31 205 GLY A CA 1
ATOM 1564 C C . GLY A 1 205 ? -10.789 -29.422 -2.723 1 93.31 205 GLY A C 1
ATOM 1565 O O . GLY A 1 205 ? -11.305 -29.672 -3.816 1 93.31 205 GLY A O 1
ATOM 1566 N N . VAL A 1 206 ? -11.312 -28.516 -1.824 1 91.19 206 VAL A N 1
ATOM 1567 C CA . VAL A 1 206 ? -12.703 -28.141 -2.045 1 91.19 206 VAL A CA 1
ATOM 1568 C C . VAL A 1 206 ? -12.812 -26.625 -2.166 1 91.19 206 VAL A C 1
ATOM 1570 O O . VAL A 1 206 ? -13.836 -26.109 -2.621 1 91.19 206 VAL A O 1
ATOM 1573 N N . CYS A 1 207 ? -11.867 -25.922 -1.698 1 88.19 207 CYS A N 1
ATOM 1574 C CA . CYS A 1 207 ? -11.945 -24.469 -1.856 1 88.19 207 CYS A CA 1
ATOM 1575 C C . CYS A 1 207 ? -11.789 -24.062 -3.32 1 88.19 207 CYS A C 1
ATOM 1577 O O . CYS A 1 207 ? -11.375 -24.875 -4.148 1 88.19 207 CYS A O 1
ATOM 1579 N N . ASP A 1 208 ? -12.07 -22.844 -3.674 1 85.25 208 ASP A N 1
ATOM 1580 C CA . ASP A 1 208 ? -12.031 -22.359 -5.055 1 85.25 208 ASP A CA 1
ATOM 1581 C C . ASP A 1 208 ? -10.641 -22.547 -5.66 1 85.25 208 ASP A C 1
ATOM 1583 O O . ASP A 1 208 ? -10.516 -23 -6.797 1 85.25 208 ASP A O 1
ATOM 1587 N N . SER A 1 209 ? -9.664 -22.234 -4.949 1 88.25 209 SER A N 1
ATOM 1588 C CA . SER A 1 209 ? -8.297 -22.297 -5.445 1 88.25 209 SER A CA 1
ATOM 1589 C C . SER A 1 209 ? -7.883 -23.75 -5.715 1 88.25 209 SER A C 1
ATOM 1591 O O . SER A 1 209 ? -7.277 -24.047 -6.746 1 88.25 209 SER A O 1
ATOM 1593 N N . CYS A 1 210 ? -8.195 -24.625 -4.773 1 92.31 210 CYS A N 1
ATOM 1594 C CA . CYS A 1 210 ? -7.887 -26.047 -4.961 1 92.31 210 CYS A CA 1
ATOM 1595 C C . CYS A 1 210 ? -8.594 -26.594 -6.188 1 92.31 210 CYS A C 1
ATOM 1597 O O . CYS A 1 210 ? -7.988 -27.297 -6.996 1 92.31 210 CYS A O 1
ATOM 1599 N N . ARG A 1 211 ? -9.797 -26.234 -6.281 1 90.81 211 ARG A N 1
ATOM 1600 C CA . ARG A 1 211 ? -10.594 -26.781 -7.371 1 90.81 211 ARG A CA 1
ATOM 1601 C C . ARG A 1 211 ? -10.062 -26.312 -8.727 1 90.81 211 ARG A C 1
ATOM 1603 O O . ARG A 1 211 ? -9.977 -27.109 -9.664 1 90.81 211 ARG A O 1
ATOM 1610 N N . LEU A 1 212 ? -9.75 -25.078 -8.797 1 89.31 212 LEU A N 1
ATOM 1611 C CA . LEU A 1 212 ? -9.219 -24.547 -10.039 1 89.31 212 LEU A CA 1
ATOM 1612 C C . LEU A 1 212 ? -7.883 -25.188 -10.391 1 89.31 212 LEU A C 1
ATOM 1614 O O . LEU A 1 212 ? -7.641 -25.531 -11.555 1 89.31 212 LEU A O 1
ATOM 1618 N N . ARG A 1 213 ? -7.055 -25.344 -9.438 1 93.5 213 ARG A N 1
ATOM 1619 C CA . ARG A 1 213 ? -5.758 -25.969 -9.641 1 93.5 213 ARG A CA 1
ATOM 1620 C C . ARG A 1 213 ? -5.918 -27.422 -10.086 1 93.5 213 ARG A C 1
ATOM 1622 O O . ARG A 1 213 ? -5.332 -27.828 -11.094 1 93.5 213 ARG A O 1
ATOM 1629 N N . LEU A 1 214 ? -6.73 -28.141 -9.391 1 95.06 214 LEU A N 1
ATOM 1630 C CA . LEU A 1 214 ? -6.957 -29.547 -9.711 1 95.06 214 LEU A CA 1
ATOM 1631 C C . LEU A 1 214 ? -7.543 -29.703 -11.117 1 95.06 214 LEU A C 1
ATOM 1633 O O . LEU A 1 214 ? -7.109 -30.562 -11.883 1 95.06 214 LEU A O 1
ATOM 1637 N N . ALA A 1 215 ? -8.492 -28.875 -11.406 1 93.5 215 ALA A N 1
ATOM 1638 C CA . ALA A 1 215 ? -9.125 -28.922 -12.719 1 93.5 215 ALA A CA 1
ATOM 1639 C C . ALA A 1 215 ? -8.102 -28.641 -13.828 1 93.5 215 ALA A C 1
ATOM 1641 O O . ALA A 1 215 ? -8.156 -29.266 -14.891 1 93.5 215 ALA A O 1
ATOM 1642 N N . ALA A 1 216 ? -7.23 -27.75 -13.57 1 94.5 216 ALA A N 1
ATOM 1643 C CA . ALA A 1 216 ? -6.23 -27.375 -14.57 1 94.5 216 ALA A CA 1
ATOM 1644 C C . ALA A 1 216 ? -5.25 -28.516 -14.812 1 94.5 216 ALA A C 1
ATOM 1646 O O . ALA A 1 216 ? -4.91 -28.828 -15.961 1 94.5 216 ALA A O 1
ATOM 1647 N N . PHE A 1 217 ? -4.773 -29.141 -13.797 1 97.56 217 PHE A N 1
ATOM 1648 C CA . PHE A 1 217 ? -3.902 -30.312 -13.945 1 97.56 217 PHE A CA 1
ATOM 1649 C C . PHE A 1 217 ? -4.617 -31.422 -14.688 1 97.56 217 PHE A C 1
ATOM 1651 O O . PHE A 1 217 ? -4.047 -32.062 -15.586 1 97.56 217 PHE A O 1
ATOM 1658 N N . ALA A 1 218 ? -5.84 -31.656 -14.297 1 97 218 ALA A N 1
ATOM 1659 C CA . ALA A 1 218 ? -6.629 -32.719 -14.922 1 97 218 ALA A CA 1
ATOM 1660 C C . ALA A 1 218 ? -6.809 -32.469 -16.406 1 97 218 ALA A C 1
ATOM 1662 O O . ALA A 1 218 ? -6.738 -33.375 -17.219 1 97 218 ALA A O 1
ATOM 1663 N N . GLU A 1 219 ? -7.078 -31.219 -16.75 1 96.5 219 GLU A N 1
ATOM 1664 C CA . GLU A 1 219 ? -7.258 -30.859 -18.141 1 96.5 219 GLU A CA 1
ATOM 1665 C C . GLU A 1 219 ? -6.02 -31.203 -18.969 1 96.5 219 GLU A C 1
ATOM 1667 O O . GLU A 1 219 ? -6.125 -31.5 -20.156 1 96.5 219 GLU A O 1
ATOM 1672 N N . LEU A 1 220 ? -4.898 -31.219 -18.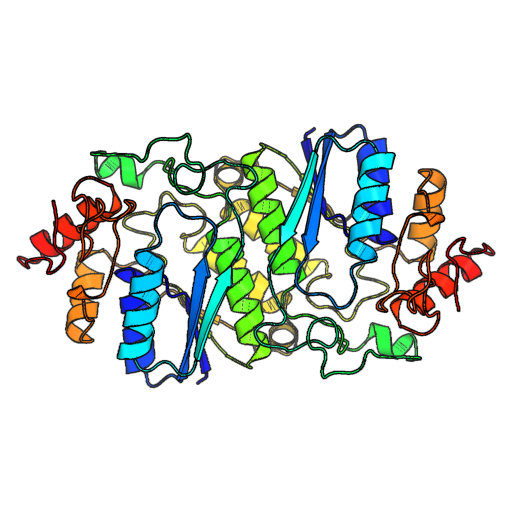422 1 97.44 220 LEU A N 1
ATOM 1673 C CA . LEU A 1 220 ? -3.643 -31.516 -19.094 1 97.44 220 LEU A CA 1
ATOM 1674 C C . LEU A 1 220 ? -3.283 -33 -18.922 1 97.44 220 LEU A C 1
ATOM 1676 O O . LEU A 1 220 ? -2.189 -33.406 -19.312 1 97.44 220 LEU A O 1
ATOM 1680 N N . SER A 1 221 ? -4.223 -33.719 -18.344 1 97.88 221 SER A N 1
ATOM 1681 C CA . SER A 1 221 ? -4.008 -35.125 -18.062 1 97.88 221 SER A CA 1
ATOM 1682 C C . SER A 1 221 ? -2.783 -35.344 -17.172 1 97.88 221 SER A C 1
ATOM 1684 O O . SER A 1 221 ? -1.997 -36.281 -17.406 1 97.88 221 SER A O 1
ATOM 1686 N N . LEU A 1 222 ? -2.576 -34.438 -16.281 1 97.44 222 LEU A N 1
ATOM 1687 C CA . LEU A 1 222 ? -1.502 -34.531 -15.305 1 97.44 222 LEU A CA 1
ATOM 1688 C C .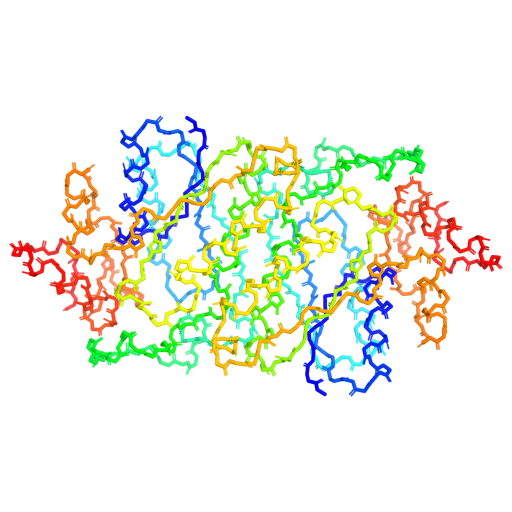 LEU A 1 222 ? -2.064 -34.688 -13.898 1 97.44 222 LEU A C 1
ATOM 1690 O O . LEU A 1 222 ? -3.205 -34.312 -13.625 1 97.44 222 LEU A O 1
ATOM 1694 N N . THR A 1 223 ? -1.271 -35.281 -13.07 1 96.62 223 THR A N 1
ATOM 1695 C CA . THR A 1 223 ? -1.614 -35.406 -11.656 1 96.62 223 THR A CA 1
ATOM 1696 C C . THR A 1 223 ? -0.93 -34.312 -10.852 1 96.62 223 THR A C 1
ATOM 1698 O O . THR A 1 223 ? 0.287 -34.125 -10.945 1 96.62 223 THR A O 1
ATOM 1701 N N . ASP A 1 224 ? -1.698 -33.531 -10.156 1 96.88 224 ASP A N 1
ATOM 1702 C CA . ASP A 1 224 ? -1.118 -32.531 -9.25 1 96.88 224 ASP A CA 1
ATOM 1703 C C . ASP A 1 224 ? -0.318 -33.219 -8.141 1 96.88 224 ASP A C 1
ATOM 1705 O O . ASP A 1 224 ? -0.839 -34.094 -7.426 1 96.88 224 ASP A O 1
ATOM 1709 N N . PRO A 1 225 ? 0.867 -32.812 -8.008 1 95.56 225 PRO A N 1
ATOM 1710 C CA . PRO A 1 225 ? 1.707 -33.5 -7.016 1 95.56 225 PRO A CA 1
ATOM 1711 C C . PRO A 1 225 ? 1.355 -33.094 -5.582 1 95.56 225 PRO A C 1
ATOM 1713 O O . PRO A 1 225 ? 1.853 -33.719 -4.633 1 95.56 225 PRO A O 1
ATOM 1716 N N . LEU A 1 226 ? 0.599 -32.031 -5.332 1 93.69 226 LEU A N 1
ATOM 1717 C CA . LEU A 1 226 ? 0.199 -31.656 -3.984 1 93.69 226 LEU A CA 1
ATOM 1718 C C . LEU A 1 226 ? -0.702 -32.719 -3.357 1 93.69 226 LEU A C 1
ATOM 1720 O O . LEU A 1 226 ? -1.565 -33.281 -4.031 1 93.69 226 LEU A O 1
ATOM 1724 N N . PRO A 1 227 ? -0.437 -32.969 -2.074 1 92.75 227 PRO A N 1
ATOM 1725 C CA . PRO A 1 227 ? -1.37 -33.844 -1.386 1 92.75 227 PRO A CA 1
ATOM 1726 C C . PRO A 1 227 ? -2.721 -33.188 -1.107 1 92.75 227 PRO A C 1
ATOM 1728 O O . PRO A 1 227 ? -2.775 -32.031 -0.723 1 92.75 227 PRO A O 1
ATOM 1731 N N . TYR A 1 228 ? -3.758 -33.906 -1.297 1 94.19 228 TYR A N 1
ATOM 1732 C CA . TYR A 1 228 ? -5.113 -33.438 -1.04 1 94.19 228 TYR A CA 1
ATOM 1733 C C . TYR A 1 228 ? -5.84 -34.375 -0.078 1 94.19 228 TYR A C 1
ATOM 1735 O O . TYR A 1 228 ? -5.535 -35.562 -0.016 1 94.19 228 TYR A O 1
ATOM 1743 N N . ARG A 1 229 ? -6.793 -33.719 0.612 1 88.62 229 ARG A N 1
ATOM 1744 C CA . ARG A 1 229 ? -7.621 -34.531 1.512 1 88.62 229 ARG A CA 1
ATOM 1745 C C . ARG A 1 229 ? -8.516 -35.469 0.729 1 88.62 229 ARG A C 1
ATOM 1747 O O . ARG A 1 229 ? -8.953 -35.156 -0.38 1 88.62 229 ARG A O 1
ATOM 1754 N N . MET B 1 1 ? -21.422 11.789 5.566 1 95.88 1 MET B N 1
ATOM 1755 C CA . MET B 1 1 ? -20.812 10.688 4.828 1 95.88 1 MET B CA 1
ATOM 1756 C C . MET B 1 1 ? -19.609 10.117 5.578 1 95.88 1 MET B C 1
ATOM 1758 O O . MET B 1 1 ? -18.953 10.836 6.328 1 95.88 1 MET B O 1
ATOM 1762 N N . LYS B 1 2 ? -19.344 8.82 5.426 1 98 2 LYS B N 1
ATOM 1763 C CA . LYS B 1 2 ? -18.141 8.227 6.004 1 98 2 LYS B CA 1
ATOM 1764 C C . LYS B 1 2 ? -16.906 8.594 5.188 1 98 2 LYS B C 1
ATOM 1766 O O . LYS B 1 2 ? -16.906 8.461 3.959 1 98 2 LYS B O 1
ATOM 1771 N N . ILE B 1 3 ? -15.914 9.094 5.867 1 98.56 3 ILE B N 1
ATOM 1772 C CA . ILE B 1 3 ? -14.68 9.391 5.156 1 98.56 3 ILE B CA 1
ATOM 1773 C C . ILE B 1 3 ? -13.484 8.852 5.949 1 98.56 3 ILE B C 1
ATOM 1775 O O . ILE B 1 3 ? -13.531 8.789 7.18 1 98.56 3 ILE B O 1
ATOM 1779 N N . VAL B 1 4 ? -12.5 8.406 5.246 1 98.88 4 VAL B N 1
ATOM 1780 C CA . VAL B 1 4 ? -11.234 8.008 5.844 1 98.88 4 VAL B CA 1
ATOM 1781 C C . VAL B 1 4 ? -10.234 9.164 5.758 1 98.88 4 VAL B C 1
ATOM 1783 O O . VAL B 1 4 ? -10.125 9.82 4.723 1 98.88 4 VAL B O 1
ATOM 1786 N N . ILE B 1 5 ? -9.57 9.453 6.84 1 98.81 5 ILE B N 1
ATOM 1787 C CA . ILE B 1 5 ? -8.586 10.531 6.883 1 98.81 5 ILE B CA 1
ATOM 1788 C C . ILE B 1 5 ? -7.211 9.961 7.227 1 98.81 5 ILE B C 1
ATOM 1790 O O . ILE B 1 5 ? -7.051 9.273 8.242 1 98.81 5 ILE B O 1
ATOM 1794 N N . LEU B 1 6 ? -6.258 10.195 6.348 1 98.69 6 LEU B N 1
ATOM 1795 C CA . LEU B 1 6 ? -4.875 9.898 6.715 1 98.69 6 LEU B CA 1
ATOM 1796 C C . LEU B 1 6 ? -4.359 10.883 7.754 1 98.69 6 LEU B C 1
ATOM 1798 O O . LEU B 1 6 ? -4.184 12.07 7.453 1 98.69 6 LEU B O 1
ATOM 1802 N N . LEU B 1 7 ? -4.094 10.367 8.945 1 98.44 7 LEU B N 1
ATOM 1803 C CA . LEU B 1 7 ? -3.74 11.234 10.062 1 98.44 7 LEU B CA 1
ATOM 1804 C C . LEU B 1 7 ? -2.357 10.883 10.602 1 98.44 7 LEU B C 1
ATOM 1806 O O . LEU B 1 7 ? -2.162 9.812 11.18 1 98.44 7 LEU B O 1
ATOM 1810 N N . SER B 1 8 ? -1.428 11.773 10.453 1 96.12 8 SER B N 1
ATOM 1811 C CA . SER B 1 8 ? -0.078 11.57 10.969 1 96.12 8 SER B CA 1
ATOM 1812 C C . SER B 1 8 ? 0.106 12.242 12.32 1 96.12 8 SER B C 1
ATOM 1814 O O . SER B 1 8 ? 1.052 11.93 13.055 1 96.12 8 SER B O 1
ATOM 1816 N N . GLY B 1 9 ? -0.749 13.203 12.609 1 95.75 9 GLY B N 1
ATOM 1817 C CA . GLY B 1 9 ? -0.561 14 13.812 1 95.75 9 GLY B CA 1
ATOM 1818 C C . GLY B 1 9 ? 0.192 15.297 13.555 1 95.75 9 GLY B C 1
ATOM 1819 O O . GLY B 1 9 ? 0.358 16.109 14.461 1 95.75 9 GLY B O 1
ATOM 1820 N N . GLY B 1 10 ? 0.601 15.477 12.375 1 95.56 10 GLY B N 1
ATOM 1821 C CA . GLY B 1 10 ? 1.257 16.719 11.992 1 95.56 10 GLY B CA 1
ATOM 1822 C C . GLY B 1 10 ? 0.282 17.844 11.703 1 95.56 10 GLY B C 1
ATOM 1823 O O . GLY B 1 10 ? -0.934 17.656 11.766 1 95.56 10 GLY B O 1
ATOM 1824 N N . LEU B 1 11 ? 0.898 18.938 11.344 1 96.19 11 LEU B N 1
ATOM 1825 C CA . LEU B 1 11 ? 0.158 20.172 11.094 1 96.19 11 LEU B CA 1
ATOM 1826 C C . LEU B 1 11 ? -0.828 20 9.945 1 96.19 11 LEU B C 1
ATOM 1828 O O . LEU B 1 11 ? -2.014 20.297 10.086 1 96.19 11 LEU B O 1
ATOM 1832 N N . ASP B 1 12 ? -0.442 19.406 8.867 1 96.12 12 ASP B N 1
ATOM 1833 C CA . ASP B 1 12 ? -1.241 19.312 7.648 1 96.12 12 ASP B CA 1
ATOM 1834 C C . ASP B 1 12 ? -2.385 18.312 7.82 1 96.12 12 ASP B C 1
ATOM 1836 O O . ASP B 1 12 ? -3.547 18.641 7.578 1 96.12 12 ASP B O 1
ATOM 1840 N N . SER B 1 13 ? -2.064 17.125 8.258 1 97.88 13 SER B N 1
ATOM 1841 C CA . SER B 1 13 ? -3.08 16.094 8.383 1 97.88 13 SER B CA 1
ATOM 1842 C C . SER B 1 13 ? -4.133 16.469 9.422 1 97.88 13 SER B C 1
ATOM 1844 O O . SER B 1 13 ? -5.312 16.141 9.258 1 97.88 13 SER B O 1
ATOM 1846 N N . THR B 1 14 ? -3.738 17.125 10.477 1 98.56 14 THR B N 1
ATOM 1847 C CA . THR B 1 14 ? -4.68 17.578 11.492 1 98.56 14 THR B CA 1
ATOM 1848 C C . THR B 1 14 ? -5.633 18.625 10.93 1 98.56 14 THR B C 1
ATOM 1850 O O . THR B 1 14 ? -6.836 18.594 11.203 1 98.56 14 THR B O 1
ATOM 1853 N N . THR B 1 15 ? -5.078 19.531 10.172 1 98.69 15 THR B N 1
ATOM 1854 C CA . THR B 1 15 ? -5.926 20.516 9.523 1 98.69 15 THR B CA 1
ATOM 1855 C C . THR B 1 15 ? -6.965 19.844 8.633 1 98.69 15 THR B C 1
ATOM 1857 O O . THR B 1 15 ? -8.141 20.234 8.641 1 98.69 15 THR B O 1
ATOM 1860 N N . VAL B 1 16 ? -6.57 18.875 7.93 1 98.75 16 VAL B N 1
ATOM 1861 C CA . VAL B 1 16 ? -7.465 18.125 7.043 1 98.75 16 VAL B CA 1
ATOM 1862 C C . VAL B 1 16 ? -8.57 17.469 7.863 1 98.75 16 VAL B C 1
ATOM 1864 O O . VAL B 1 16 ? -9.742 17.484 7.473 1 98.75 16 VAL B O 1
ATOM 1867 N N . LEU B 1 17 ? -8.227 16.844 8.984 1 98.81 17 LEU B N 1
ATOM 1868 C CA . LEU B 1 17 ? -9.211 16.203 9.852 1 98.81 17 LEU B CA 1
ATOM 1869 C C . LEU B 1 17 ? -10.242 17.219 10.336 1 98.81 17 LEU B C 1
ATOM 1871 O O . LEU B 1 17 ? -11.445 16.969 10.242 1 98.81 17 LEU B O 1
ATOM 1875 N N . TYR B 1 18 ? -9.805 18.344 10.773 1 98.81 18 TYR B N 1
ATOM 1876 C CA . TYR B 1 18 ? -10.719 19.344 11.305 1 98.81 18 TYR B CA 1
ATOM 1877 C C . TYR B 1 18 ? -11.57 19.938 10.195 1 98.81 18 TYR B C 1
ATOM 1879 O O . TYR B 1 18 ? -12.734 20.297 10.414 1 98.81 18 TYR B O 1
ATOM 1887 N N . LEU B 1 19 ? -10.992 20.078 9.008 1 98.81 19 LEU B N 1
ATOM 1888 C CA . LEU B 1 19 ? -11.781 20.516 7.863 1 98.81 19 LEU B CA 1
ATOM 1889 C C . LEU B 1 19 ? -12.906 19.531 7.578 1 98.81 19 LEU B C 1
ATOM 1891 O O . LEU B 1 19 ? -14.07 19.922 7.453 1 98.81 19 LEU B O 1
ATOM 1895 N N . ALA B 1 20 ? -12.57 18.266 7.473 1 98.56 20 ALA B N 1
ATOM 1896 C CA . ALA B 1 20 ? -13.57 17.234 7.207 1 98.56 20 ALA B CA 1
ATOM 1897 C C . ALA B 1 20 ? -14.656 17.234 8.273 1 98.56 20 ALA B C 1
ATOM 1899 O O . ALA B 1 20 ? -15.844 17.109 7.957 1 98.56 20 ALA B O 1
ATOM 1900 N N . ARG B 1 21 ? -14.258 17.359 9.5 1 98.19 21 ARG B N 1
ATOM 1901 C CA . ARG B 1 21 ? -15.203 17.422 10.609 1 98.19 21 ARG B CA 1
ATOM 1902 C C . ARG B 1 21 ? -16.141 18.609 10.461 1 98.19 21 ARG B C 1
ATOM 1904 O O . ARG B 1 21 ? -17.344 18.484 10.672 1 98.19 21 ARG B O 1
ATOM 1911 N N . SER B 1 22 ? -15.609 19.719 10.125 1 98.31 22 SER B N 1
ATOM 1912 C CA . SER B 1 22 ? -16.391 20.938 9.984 1 98.31 22 SER B CA 1
ATOM 1913 C C . SER B 1 22 ? -17.453 20.797 8.891 1 98.31 22 SER B C 1
ATOM 1915 O O . SER B 1 22 ? -18.469 21.484 8.914 1 98.31 22 SER B O 1
ATOM 1917 N N . LEU B 1 23 ? -17.219 19.969 7.934 1 98.12 23 LEU B N 1
ATOM 1918 C CA . LEU B 1 23 ? -18.125 19.734 6.824 1 98.12 23 LEU B CA 1
ATOM 1919 C C . LEU B 1 23 ? -19.203 18.703 7.207 1 98.12 23 LEU B C 1
ATOM 1921 O O . LEU B 1 23 ? -20.062 18.375 6.391 1 98.12 23 LEU B O 1
ATOM 1925 N N . GLY B 1 24 ? -19.109 18.156 8.406 1 97.75 24 GLY B N 1
ATOM 1926 C CA . GLY B 1 24 ? -20.156 17.281 8.93 1 97.75 24 GLY B CA 1
ATOM 1927 C C . GLY B 1 24 ? -19.938 15.82 8.578 1 97.75 24 GLY B C 1
ATOM 1928 O O . GLY B 1 24 ? -20.875 15.016 8.68 1 97.75 24 GLY B O 1
ATOM 1929 N N . HIS B 1 25 ? -18.75 15.422 8.219 1 98.19 25 HIS B N 1
ATOM 1930 C CA . HIS B 1 25 ? -18.469 14.047 7.832 1 98.19 25 HIS B CA 1
ATOM 1931 C C . HIS B 1 25 ? -18.25 13.164 9.055 1 98.19 25 HIS B C 1
ATOM 1933 O O . HIS B 1 25 ? -17.859 13.648 10.117 1 98.19 25 HIS B O 1
ATOM 1939 N N . ASP B 1 26 ? -18.609 11.898 8.938 1 98.5 26 ASP B N 1
ATOM 1940 C CA . ASP B 1 26 ? -18.141 10.867 9.867 1 98.5 26 ASP B CA 1
ATOM 1941 C C . ASP B 1 26 ? -16.688 10.5 9.594 1 98.5 26 ASP B C 1
ATOM 1943 O O . ASP B 1 26 ? -16.391 9.82 8.617 1 98.5 26 ASP B O 1
ATOM 1947 N N . CYS B 1 27 ? -15.859 10.914 10.477 1 98.75 27 CYS B N 1
ATOM 1948 C CA . CYS B 1 27 ? -14.43 10.82 10.203 1 98.75 27 CYS B CA 1
ATOM 1949 C C . CYS B 1 27 ? -13.852 9.531 10.781 1 98.75 27 CYS B C 1
ATOM 1951 O O . CYS B 1 27 ? -13.984 9.273 11.977 1 98.75 27 CYS B O 1
ATOM 1953 N N . TYR B 1 28 ? -13.273 8.703 9.953 1 98.81 28 TYR B N 1
ATOM 1954 C CA . TYR B 1 28 ? -12.477 7.535 10.305 1 98.81 28 TYR B CA 1
ATOM 1955 C C . TYR B 1 28 ? -10.992 7.793 10.055 1 98.81 28 TYR B C 1
ATOM 1957 O O . TYR B 1 28 ? -10.578 7.992 8.914 1 98.81 28 TYR B O 1
ATOM 1965 N N . ALA B 1 29 ? -10.203 7.777 11.109 1 98.75 29 ALA B N 1
ATOM 1966 C CA . ALA B 1 29 ? -8.797 8.148 10.984 1 98.75 29 ALA B CA 1
ATOM 1967 C C . ALA B 1 29 ? -7.918 6.918 10.773 1 98.75 29 ALA B C 1
ATOM 1969 O O . ALA B 1 29 ? -8.172 5.859 11.352 1 98.75 29 ALA B O 1
ATOM 1970 N N . LEU B 1 30 ? -6.945 7.031 9.961 1 98.62 30 LEU B N 1
ATOM 1971 C CA . LEU B 1 30 ? -5.945 6.004 9.688 1 98.62 30 LEU B CA 1
ATOM 1972 C C . LEU B 1 30 ? -4.535 6.562 9.852 1 98.62 30 LEU B C 1
ATOM 1974 O O . LEU B 1 30 ? -4.18 7.551 9.203 1 98.62 30 LEU B O 1
ATOM 1978 N N . SER B 1 31 ? -3.768 6.008 10.758 1 98.06 31 SER B N 1
ATOM 1979 C CA . SER B 1 31 ? -2.375 6.375 11 1 98.06 31 SER B CA 1
ATOM 1980 C C . SER B 1 31 ? -1.442 5.195 10.742 1 98.06 31 SER B C 1
ATOM 1982 O O . SER B 1 31 ? -1.89 4.051 10.664 1 98.06 31 SER B O 1
ATOM 1984 N N . PHE B 1 32 ? -0.172 5.531 10.555 1 96.88 32 PHE B N 1
ATOM 1985 C CA . PHE B 1 32 ? 0.773 4.492 10.164 1 96.88 32 PHE B CA 1
ATOM 1986 C C . PHE B 1 32 ? 1.982 4.484 11.094 1 96.88 32 PHE B C 1
ATOM 1988 O O . PHE B 1 32 ? 2.535 5.539 11.414 1 96.88 32 PHE B O 1
ATOM 1995 N N . ASN B 1 33 ? 2.295 3.316 11.578 1 95.44 33 ASN B N 1
ATOM 1996 C CA . ASN B 1 33 ? 3.6 3.01 12.156 1 95.44 33 ASN B CA 1
ATOM 1997 C C . ASN B 1 33 ? 4.48 2.238 11.18 1 95.44 33 ASN B C 1
ATOM 1999 O O . ASN B 1 33 ? 4.441 1.006 11.141 1 95.44 33 ASN B O 1
ATOM 2003 N N . TYR B 1 34 ? 5.289 2.93 10.391 1 92.38 34 TYR B N 1
ATOM 2004 C CA . TYR B 1 34 ? 5.988 2.285 9.289 1 92.38 34 TYR B CA 1
ATOM 2005 C C . TYR B 1 34 ? 7.484 2.203 9.562 1 92.38 34 TYR B C 1
ATOM 2007 O O . TYR B 1 34 ? 8.281 2.006 8.641 1 92.38 34 TYR B O 1
ATOM 2015 N N . GLY B 1 35 ? 7.871 2.352 10.805 1 86.38 35 GLY B N 1
ATOM 2016 C CA . GLY B 1 35 ? 9.266 2.256 11.203 1 86.38 35 GLY B CA 1
ATOM 2017 C C . GLY B 1 35 ? 9.969 3.6 11.25 1 86.38 35 GLY B C 1
ATOM 2018 O O . GLY B 1 35 ? 11.195 3.666 11.211 1 86.38 35 GLY B O 1
ATOM 2019 N N . GLN B 1 36 ? 9.203 4.629 11.344 1 82.19 36 GLN B N 1
ATOM 2020 C CA . GLN B 1 36 ? 9.789 5.965 11.422 1 82.19 36 GLN B CA 1
ATOM 2021 C C . GLN B 1 36 ? 10.539 6.16 12.734 1 82.19 36 GLN B C 1
ATOM 2023 O O . GLN B 1 36 ? 10.32 5.43 13.703 1 82.19 36 GLN B O 1
ATOM 2028 N N . ARG B 1 37 ? 11.492 7.031 12.703 1 76.25 37 ARG B N 1
ATOM 2029 C CA . ARG B 1 37 ? 12.461 7.246 13.773 1 76.25 37 ARG B CA 1
ATOM 2030 C C . ARG B 1 37 ? 11.766 7.523 15.102 1 76.25 37 ARG B C 1
ATOM 2032 O O . ARG B 1 37 ? 12.141 6.969 16.141 1 76.25 37 ARG B O 1
ATOM 2039 N N . HIS B 1 38 ? 10.852 8.406 15.109 1 72.88 38 HIS B N 1
ATOM 2040 C CA . HIS B 1 38 ? 10.258 8.75 16.391 1 72.88 38 HIS B CA 1
ATOM 2041 C C . HIS B 1 38 ? 8.742 8.57 16.359 1 72.88 38 HIS B C 1
ATOM 2043 O O . HIS B 1 38 ? 8.133 8.57 15.289 1 72.88 38 HIS B O 1
ATOM 2049 N N . LYS B 1 39 ? 8.312 8.328 17.594 1 83.25 39 LYS B N 1
ATOM 2050 C CA . LYS B 1 39 ? 6.91 7.949 17.719 1 83.25 39 LYS B CA 1
ATOM 2051 C C . LYS B 1 39 ? 6.055 9.141 18.141 1 83.25 39 LYS B C 1
ATOM 2053 O O . LYS B 1 39 ? 4.863 8.992 18.406 1 83.25 39 LYS B O 1
ATOM 2058 N N . GLN B 1 40 ? 6.684 10.242 18.141 1 88.31 40 GLN B N 1
ATOM 2059 C CA . GLN B 1 40 ? 5.957 11.414 18.609 1 88.31 40 GLN B CA 1
ATOM 2060 C C . GLN B 1 40 ? 4.789 11.742 17.688 1 88.31 40 GLN B C 1
ATOM 2062 O O . GLN B 1 40 ? 3.73 12.18 18.141 1 88.31 40 GLN B O 1
ATOM 2067 N N . GLU B 1 41 ? 5.062 11.539 16.469 1 89.5 41 GLU B N 1
ATOM 2068 C CA . GLU B 1 41 ? 4.016 11.812 15.492 1 89.5 41 GLU B CA 1
ATOM 2069 C C . GLU B 1 41 ? 2.793 10.93 15.734 1 89.5 41 GLU B C 1
ATOM 2071 O O . GLU B 1 41 ? 1.657 11.398 15.648 1 89.5 41 GLU B O 1
ATOM 2076 N N . LEU B 1 42 ? 3.049 9.672 16 1 93.5 42 LEU B N 1
ATOM 2077 C CA . LEU B 1 42 ? 1.942 8.758 16.25 1 93.5 42 LEU B CA 1
ATOM 2078 C C . LEU B 1 42 ? 1.192 9.141 17.516 1 93.5 42 LEU B C 1
ATOM 2080 O O . LEU B 1 42 ? -0.039 9.078 17.562 1 93.5 42 LEU B O 1
ATOM 2084 N N . ALA B 1 43 ? 1.916 9.531 18.578 1 94.12 43 ALA B N 1
ATOM 2085 C CA . ALA B 1 43 ? 1.282 10.016 19.812 1 94.12 43 ALA B CA 1
ATOM 2086 C C . ALA B 1 43 ? 0.417 11.242 19.531 1 94.12 43 ALA B C 1
ATOM 2088 O O . ALA B 1 43 ? -0.691 11.359 20.062 1 94.12 43 ALA B O 1
ATOM 2089 N N . ALA B 1 44 ? 0.92 12.094 18.734 1 95.94 44 ALA B N 1
ATOM 2090 C CA . ALA B 1 44 ? 0.163 13.281 18.344 1 95.94 44 ALA B CA 1
ATOM 2091 C C . ALA B 1 44 ? -1.097 12.898 17.578 1 95.94 44 ALA B C 1
ATOM 2093 O O . ALA B 1 44 ? -2.168 13.461 17.797 1 95.94 44 ALA B O 1
ATOM 2094 N N . ALA B 1 45 ? -0.964 11.945 16.672 1 97.56 45 ALA B N 1
ATOM 2095 C CA . ALA B 1 45 ? -2.109 11.484 15.883 1 97.56 45 ALA B CA 1
ATOM 2096 C C . ALA B 1 45 ? -3.217 10.953 16.797 1 97.56 45 ALA B C 1
ATOM 2098 O O . ALA B 1 45 ? -4.395 11.266 16.594 1 97.56 45 ALA B O 1
ATOM 2099 N N . ILE B 1 46 ? -2.836 10.219 17.766 1 97.25 46 ILE B N 1
ATOM 2100 C CA . ILE B 1 46 ? -3.791 9.641 18.703 1 97.25 46 ILE B CA 1
ATOM 2101 C C . ILE B 1 46 ? -4.484 10.75 19.484 1 97.25 46 ILE B C 1
ATOM 2103 O O . ILE B 1 46 ? -5.711 10.758 19.609 1 97.25 46 ILE B O 1
ATOM 2107 N N . ALA B 1 47 ? -3.736 11.672 19.984 1 97.25 47 ALA B N 1
ATOM 2108 C CA . ALA B 1 47 ? -4.281 12.781 20.766 1 97.25 47 ALA B CA 1
ATOM 2109 C C . ALA B 1 47 ? -5.25 13.609 19.922 1 97.25 47 ALA B C 1
ATOM 2111 O O . ALA B 1 47 ? -6.348 13.945 20.375 1 97.25 47 ALA B O 1
ATOM 2112 N N . VAL B 1 48 ? -4.82 13.906 18.703 1 98.31 48 VAL B N 1
ATOM 2113 C CA . VAL B 1 48 ? -5.621 14.719 17.812 1 98.31 48 VAL B CA 1
ATOM 2114 C C . VAL B 1 48 ? -6.914 13.984 17.453 1 98.31 48 VAL B C 1
ATOM 2116 O O . VAL B 1 48 ? -7.992 14.586 17.422 1 98.31 48 VAL B O 1
ATOM 2119 N N . ALA B 1 49 ? -6.816 12.719 17.125 1 98.5 49 ALA B N 1
ATOM 2120 C CA . ALA B 1 49 ? -7.992 11.922 16.797 1 98.5 49 ALA B CA 1
ATOM 2121 C C . ALA B 1 49 ? -9.008 11.938 17.938 1 98.5 49 ALA B C 1
ATOM 2123 O O . ALA B 1 49 ? -10.211 12.094 17.703 1 98.5 49 ALA B O 1
ATOM 2124 N N . GLN B 1 50 ? -8.531 11.797 19.141 1 98.12 50 GLN B N 1
ATOM 2125 C CA . GLN B 1 50 ? -9.391 11.812 20.328 1 98.12 50 GLN B CA 1
ATOM 2126 C C . GLN B 1 50 ? -10.07 13.164 20.5 1 98.12 50 GLN B C 1
ATOM 2128 O O . GLN B 1 50 ? -11.281 13.234 20.703 1 98.12 50 GLN B O 1
ATOM 2133 N N . LEU B 1 51 ? -9.328 14.18 20.391 1 98.06 51 LEU B N 1
ATOM 2134 C CA . LEU B 1 51 ? -9.852 15.531 20.562 1 98.06 51 LEU B CA 1
ATOM 2135 C C . LEU B 1 51 ? -10.891 15.852 19.5 1 98.06 51 LEU B C 1
ATOM 2137 O O . LEU B 1 51 ? -11.867 16.547 19.781 1 98.06 51 LEU B O 1
ATOM 2141 N N . ALA B 1 52 ? -10.648 15.375 18.297 1 98.12 52 ALA B N 1
ATOM 2142 C CA . ALA B 1 52 ? -11.531 15.664 17.172 1 98.12 52 ALA B CA 1
ATOM 2143 C C . ALA B 1 52 ? -12.789 14.805 17.219 1 98.12 52 ALA B C 1
ATOM 2145 O O . ALA B 1 52 ? -13.781 15.086 16.547 1 98.12 52 ALA B O 1
ATOM 2146 N N . GLY B 1 53 ? -12.75 13.773 18 1 97.88 53 GLY B N 1
ATOM 2147 C CA . GLY B 1 53 ? -13.914 12.906 18.125 1 97.88 53 GLY B CA 1
ATOM 2148 C C . GLY B 1 53 ? -14.148 12.055 16.891 1 97.88 53 GLY B C 1
ATOM 2149 O O . GLY B 1 53 ? -15.281 11.945 16.406 1 97.88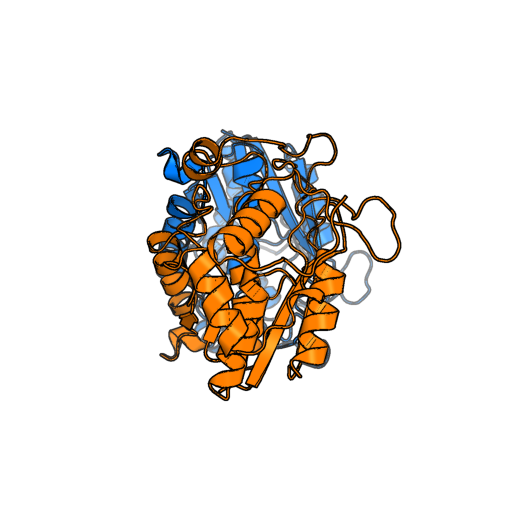 53 GLY B O 1
ATOM 2150 N N . VAL B 1 54 ? -13.141 11.477 16.328 1 98.38 54 VAL B N 1
ATOM 2151 C CA . VAL B 1 54 ? -13.32 10.617 15.156 1 98.38 54 VAL B CA 1
ATOM 2152 C C . VAL B 1 54 ? -14.094 9.359 15.555 1 98.38 54 VAL B C 1
ATOM 2154 O O . VAL B 1 54 ? -14.062 8.945 16.719 1 98.38 54 VAL B O 1
ATOM 2157 N N . ILE B 1 55 ? -14.773 8.758 14.617 1 98.31 55 ILE B N 1
ATOM 2158 C CA . ILE B 1 55 ? -15.594 7.578 14.875 1 98.31 55 ILE B CA 1
ATOM 2159 C C . ILE B 1 55 ? -14.695 6.391 15.227 1 98.31 55 ILE B C 1
ATOM 2161 O O . ILE B 1 55 ? -14.984 5.645 16.172 1 98.31 55 ILE B O 1
ATOM 2165 N N . GLN B 1 56 ? -13.656 6.188 14.555 1 97.88 56 GLN B N 1
ATOM 2166 C CA . GLN B 1 56 ? -12.664 5.141 14.766 1 97.88 56 GLN B CA 1
ATOM 2167 C C . GLN B 1 56 ? -11.281 5.598 14.312 1 97.88 56 GLN B C 1
ATOM 2169 O O . GLN B 1 56 ? -11.148 6.324 13.328 1 97.88 56 GLN B O 1
ATOM 2174 N N . HIS B 1 57 ? -10.297 5.219 15.07 1 98.12 57 HIS B N 1
ATOM 2175 C CA . HIS B 1 57 ? -8.906 5.492 14.719 1 98.12 57 HIS B CA 1
ATOM 2176 C C . HIS B 1 57 ? -8.109 4.199 14.586 1 98.12 57 HIS B C 1
ATOM 2178 O O . HIS B 1 57 ? -7.918 3.48 15.57 1 98.12 57 HIS B O 1
ATOM 2184 N N . GLN B 1 58 ? -7.676 3.889 13.352 1 97.12 58 GLN B N 1
ATOM 2185 C CA . GLN B 1 58 ? -6.852 2.715 13.086 1 97.12 58 GLN B CA 1
ATOM 2186 C C . GLN B 1 58 ? -5.379 3.096 12.945 1 97.12 58 GLN B C 1
ATOM 2188 O O . GLN B 1 58 ? -5.055 4.129 12.359 1 97.12 58 GLN B O 1
ATOM 2193 N N . VAL B 1 59 ? -4.555 2.301 13.57 1 96.5 59 VAL B N 1
ATOM 2194 C CA . VAL B 1 59 ? -3.115 2.426 13.367 1 96.5 59 VAL B CA 1
ATOM 2195 C C . VAL B 1 59 ? -2.568 1.149 12.734 1 96.5 59 VAL B C 1
ATOM 2197 O O . VAL B 1 59 ? -2.713 0.06 13.289 1 96.5 59 VAL B O 1
ATOM 2200 N N . ILE B 1 60 ? -2.02 1.242 11.586 1 96.75 60 ILE B N 1
ATOM 2201 C CA . ILE B 1 60 ? -1.443 0.088 10.906 1 96.75 60 ILE B CA 1
ATOM 2202 C C . ILE B 1 60 ? 0.077 0.112 11.039 1 96.75 60 ILE B C 1
ATOM 2204 O O . ILE B 1 60 ? 0.7 1.17 10.922 1 96.75 60 ILE B O 1
ATOM 2208 N N . SER B 1 61 ? 0.611 -1.089 11.312 1 95.81 61 SER B N 1
ATOM 2209 C CA . SER B 1 61 ? 2.053 -1.189 11.523 1 95.81 61 SER B CA 1
ATOM 2210 C C . SER B 1 61 ? 2.709 -2.037 10.438 1 95.81 61 SER B C 1
ATOM 2212 O O . SER B 1 61 ? 2.186 -3.086 10.062 1 95.81 61 SER B O 1
ATOM 2214 N N . PHE B 1 62 ? 3.777 -1.55 9.844 1 95.88 62 PHE B N 1
ATOM 2215 C CA . PHE B 1 62 ? 4.68 -2.254 8.938 1 95.88 62 PHE B CA 1
ATOM 2216 C C . PHE B 1 62 ? 6.055 -1.593 8.922 1 95.88 62 PHE B C 1
ATOM 2218 O O . PHE B 1 62 ? 6.234 -0.513 9.492 1 95.88 62 PHE B O 1
ATOM 2225 N N . ASP B 1 63 ? 7.008 -2.264 8.32 1 94.19 63 ASP B N 1
ATOM 2226 C CA . ASP B 1 63 ? 8.375 -1.756 8.398 1 94.19 63 ASP B CA 1
ATOM 2227 C C . ASP B 1 63 ? 8.906 -1.398 7.012 1 94.19 63 ASP B C 1
ATOM 2229 O O . ASP B 1 63 ? 9.305 -2.281 6.25 1 94.19 63 ASP B O 1
ATOM 2233 N N . LEU B 1 64 ? 9.031 -0.086 6.727 1 92.75 64 LEU B N 1
ATOM 2234 C CA . LEU B 1 64 ? 9.594 0.374 5.461 1 92.75 64 LEU B CA 1
ATOM 2235 C C . LEU B 1 64 ? 11.109 0.525 5.566 1 92.75 64 LEU B C 1
ATOM 2237 O O . LEU B 1 64 ? 11.773 0.874 4.586 1 92.75 64 LEU B O 1
ATOM 2241 N N . GLY B 1 65 ? 11.664 0.28 6.73 1 90 65 GLY B N 1
ATOM 2242 C CA . GLY B 1 65 ? 13.102 0.303 6.906 1 90 65 GLY B CA 1
ATOM 2243 C C . GLY B 1 65 ? 13.781 -0.977 6.453 1 90 65 GLY B C 1
ATOM 2244 O O . GLY B 1 65 ? 15.008 -1.048 6.395 1 90 65 GLY B O 1
ATOM 2245 N N . LEU B 1 66 ? 12.992 -1.944 6.074 1 88.38 66 LEU B N 1
ATOM 2246 C CA . LEU B 1 66 ? 13.469 -3.281 5.738 1 88.38 66 LEU B CA 1
ATOM 2247 C C . LEU B 1 66 ? 14.5 -3.223 4.617 1 88.38 66 LEU B C 1
ATOM 2249 O O . LEU B 1 66 ? 15.438 -4.023 4.59 1 88.38 66 LEU B O 1
ATOM 2253 N N . TRP B 1 67 ? 14.391 -2.279 3.703 1 88.19 67 TRP B N 1
ATOM 2254 C CA . TRP B 1 67 ? 15.297 -2.26 2.562 1 88.19 67 TRP B CA 1
ATOM 2255 C C . TRP B 1 67 ? 15.961 -0.894 2.42 1 88.19 67 TRP B C 1
ATOM 2257 O O . TRP B 1 67 ? 16.609 -0.611 1.405 1 88.19 67 TRP B O 1
ATOM 2267 N N . GLY B 1 68 ? 15.789 -0.09 3.439 1 82.88 68 GLY B N 1
ATOM 2268 C CA . GLY B 1 68 ? 16.469 1.196 3.428 1 82.88 68 GLY B CA 1
ATOM 2269 C C . GLY B 1 68 ? 15.945 2.137 2.357 1 82.88 68 GLY B C 1
ATOM 2270 O O . GLY B 1 68 ? 14.805 2.002 1.906 1 82.88 68 GLY B O 1
ATOM 2271 N N . GLY B 1 69 ? 16.719 3.287 2.168 1 82.69 69 GLY B N 1
ATOM 2272 C CA . GLY B 1 69 ? 16.406 4.172 1.054 1 82.69 69 GLY B CA 1
ATOM 2273 C C . GLY B 1 69 ? 15.945 5.547 1.493 1 82.69 69 GLY B C 1
ATOM 2274 O O . GLY B 1 69 ? 15.711 6.426 0.66 1 82.69 69 GLY B O 1
ATOM 2275 N N . SER B 1 70 ? 15.844 5.617 2.795 1 87.81 70 SER B N 1
ATOM 2276 C CA . SER B 1 70 ? 15.398 6.914 3.297 1 87.81 70 SER B CA 1
ATOM 2277 C C . SER B 1 70 ? 15.984 7.207 4.676 1 87.81 70 SER B C 1
ATOM 2279 O O . SER B 1 70 ? 16.078 6.312 5.52 1 87.81 70 SER B O 1
ATOM 2281 N N . ALA B 1 71 ? 16.297 8.438 4.941 1 84.88 71 ALA B N 1
ATOM 2282 C CA . ALA B 1 71 ? 16.812 8.844 6.246 1 84.88 71 ALA B CA 1
ATOM 2283 C C . ALA B 1 71 ? 15.742 8.719 7.324 1 84.88 71 ALA B C 1
ATOM 2285 O O . ALA B 1 71 ? 16.047 8.664 8.516 1 84.88 71 ALA B O 1
ATOM 2286 N N . LEU B 1 72 ? 14.516 8.742 6.914 1 85.44 72 LEU B N 1
ATOM 2287 C CA . LEU B 1 72 ? 13.422 8.656 7.883 1 85.44 72 LEU B CA 1
ATOM 2288 C C . LEU B 1 72 ? 13.289 7.234 8.422 1 85.44 72 LEU B C 1
ATOM 2290 O O . LEU B 1 72 ? 12.719 7.023 9.492 1 85.44 72 LEU B O 1
ATOM 2294 N N . THR B 1 73 ? 13.797 6.234 7.68 1 87.06 73 THR B N 1
ATOM 2295 C CA . THR B 1 73 ? 13.539 4.848 8.055 1 87.06 73 THR B CA 1
ATOM 2296 C C . THR B 1 73 ? 14.852 4.074 8.188 1 87.06 73 THR B C 1
ATOM 2298 O O . THR B 1 73 ? 14.867 2.949 8.688 1 87.06 73 THR B O 1
ATOM 2301 N N . ASP B 1 74 ? 15.867 4.648 7.664 1 86.38 74 ASP B N 1
ATOM 2302 C CA . ASP B 1 74 ? 17.203 4.082 7.789 1 86.38 74 ASP B CA 1
ATOM 2303 C C . ASP B 1 74 ? 18.031 4.836 8.836 1 86.38 74 ASP B C 1
ATOM 2305 O O . ASP B 1 74 ? 18.562 5.914 8.562 1 86.38 74 ASP B O 1
ATOM 2309 N N . TYR B 1 75 ? 18.281 4.238 9.891 1 81.94 75 TYR B N 1
ATOM 2310 C CA . TYR B 1 75 ? 18.859 4.891 11.062 1 81.94 75 TYR B CA 1
ATOM 2311 C C . TYR B 1 75 ? 20.344 5.152 10.859 1 81.94 75 TYR B C 1
ATOM 2313 O O . TYR B 1 75 ? 20.969 5.883 11.633 1 81.94 75 TYR B O 1
ATOM 2321 N N . THR B 1 76 ? 20.891 4.609 9.82 1 85.06 76 THR B N 1
ATOM 2322 C CA . THR B 1 76 ? 22.297 4.836 9.547 1 85.06 76 THR B CA 1
ATOM 2323 C C . THR B 1 76 ? 22.5 6.148 8.797 1 85.06 76 THR B C 1
ATOM 2325 O O . THR B 1 76 ? 23.625 6.637 8.672 1 85.06 76 THR B O 1
ATOM 2328 N N . LEU B 1 77 ? 21.453 6.715 8.305 1 84.69 77 LEU B N 1
ATOM 2329 C CA . LEU B 1 77 ? 21.5 7.969 7.559 1 84.69 77 LEU B CA 1
ATOM 2330 C C . LEU B 1 77 ? 21.141 9.148 8.453 1 84.69 77 LEU B C 1
ATOM 2332 O O . LEU B 1 77 ? 20.203 9.062 9.258 1 84.69 77 LEU B O 1
ATOM 2336 N N . ASP B 1 78 ? 21.781 10.227 8.289 1 82.81 78 ASP B N 1
ATOM 2337 C CA . ASP B 1 78 ? 21.5 11.422 9.07 1 82.81 78 ASP B CA 1
ATOM 2338 C C . ASP B 1 78 ? 20.297 12.172 8.508 1 82.81 78 ASP B C 1
ATOM 2340 O O . ASP B 1 78 ? 20.125 12.258 7.285 1 82.81 78 ASP B O 1
ATOM 2344 N N . LEU B 1 79 ? 19.562 12.734 9.414 1 83.69 79 LEU B N 1
ATOM 2345 C CA . LEU B 1 79 ? 18.5 13.633 8.992 1 83.69 79 LEU B CA 1
ATOM 2346 C C . LEU B 1 79 ? 19.062 14.969 8.523 1 83.69 79 LEU B C 1
ATOM 2348 O O . LEU B 1 79 ? 20.016 15.484 9.109 1 83.69 79 LEU B O 1
ATOM 2352 N N . PRO B 1 80 ? 18.453 15.477 7.438 1 79 80 PRO B N 1
ATOM 2353 C CA . PRO B 1 80 ? 18.922 16.781 6.977 1 79 80 PRO B CA 1
ATOM 2354 C C . PRO B 1 80 ? 18.625 17.906 7.969 1 79 80 PRO B C 1
ATOM 2356 O O . PRO B 1 80 ? 17.578 17.891 8.617 1 79 80 PRO B O 1
ATOM 2359 N N . GLN B 1 81 ? 19.578 18.719 8.102 1 81 81 GLN B N 1
ATOM 2360 C CA . GLN B 1 81 ? 19.422 19.875 8.984 1 81 81 GLN B CA 1
ATOM 2361 C C . GLN B 1 81 ? 19.891 21.156 8.297 1 81 81 GLN B C 1
ATOM 2363 O O . GLN B 1 81 ? 20.812 21.125 7.48 1 81 81 GLN B O 1
ATOM 2368 N N . ASN B 1 82 ? 19.125 22.188 8.578 1 79.62 82 ASN B N 1
ATOM 2369 C CA . ASN B 1 82 ? 19.516 23.547 8.203 1 79.62 82 ASN B CA 1
ATOM 2370 C C . ASN B 1 82 ? 19.641 23.688 6.688 1 79.62 82 ASN B C 1
ATOM 2372 O O . ASN B 1 82 ? 20.578 24.328 6.199 1 79.62 82 ASN B O 1
ATOM 2376 N N . ARG B 1 83 ? 18.891 23.094 5.961 1 79.81 83 ARG B N 1
ATOM 2377 C CA . ARG B 1 83 ? 18.891 23.234 4.508 1 79.81 83 ARG B CA 1
ATOM 2378 C C . ARG B 1 83 ? 18.219 24.531 4.082 1 79.81 83 ARG B C 1
ATOM 2380 O O . ARG B 1 83 ? 17.281 25 4.742 1 79.81 83 ARG B O 1
ATOM 2387 N N . ALA B 1 84 ? 18.734 25 2.957 1 80.31 84 ALA B N 1
ATOM 2388 C CA . ALA B 1 84 ? 18.078 26.172 2.395 1 80.31 84 ALA B CA 1
ATOM 2389 C C . ALA B 1 84 ? 16.688 25.828 1.865 1 80.31 84 ALA B C 1
ATOM 2391 O O . ALA B 1 84 ? 16.484 24.734 1.321 1 80.31 84 ALA B O 1
ATOM 2392 N N . PHE B 1 85 ? 15.719 26.812 1.999 1 75.62 85 PHE B N 1
ATOM 2393 C CA . PHE B 1 85 ? 14.328 26.609 1.604 1 75.62 85 PHE B CA 1
ATOM 2394 C C . PHE B 1 85 ? 14.234 26.25 0.125 1 75.62 85 PHE B C 1
ATOM 2396 O O . PHE B 1 85 ? 13.445 25.391 -0.264 1 75.62 85 PHE B O 1
ATOM 2403 N N . LYS B 1 86 ? 15.023 26.953 -0.683 1 76.69 86 LYS B N 1
ATOM 2404 C CA . LYS B 1 86 ? 15.008 26.703 -2.121 1 76.69 86 LYS B CA 1
ATOM 2405 C C . LYS B 1 86 ? 15.43 25.266 -2.43 1 76.69 86 LYS B C 1
ATOM 2407 O O . LYS B 1 86 ? 14.844 24.609 -3.301 1 76.69 86 LYS B O 1
ATOM 2412 N N . GLU B 1 87 ? 16.391 24.75 -1.707 1 76.25 87 GLU B N 1
ATOM 2413 C CA . GLU B 1 87 ? 16.875 23.391 -1.89 1 76.25 87 GLU B CA 1
ATOM 2414 C C . GLU B 1 87 ? 15.82 22.375 -1.475 1 76.25 87 GLU B C 1
ATOM 2416 O O . GLU B 1 87 ? 15.664 21.328 -2.115 1 76.25 87 GLU B O 1
ATOM 2421 N N . MET B 1 88 ? 15.133 22.672 -0.448 1 72.62 88 MET B N 1
ATOM 2422 C CA . MET B 1 88 ? 14.07 21.812 0.053 1 72.62 88 MET B CA 1
ATOM 2423 C C . MET B 1 88 ? 12.977 21.625 -0.994 1 72.62 88 MET B C 1
ATOM 2425 O O . MET B 1 88 ? 12.367 20.562 -1.076 1 72.62 88 MET B O 1
ATOM 2429 N N . ALA B 1 89 ? 12.805 22.625 -1.82 1 70.31 89 ALA B N 1
ATOM 2430 C CA . ALA B 1 89 ? 11.695 22.625 -2.764 1 70.31 89 ALA B CA 1
ATOM 2431 C C . ALA B 1 89 ? 12.086 21.953 -4.078 1 70.31 89 ALA B C 1
ATOM 2433 O O . ALA B 1 89 ? 11.234 21.406 -4.781 1 70.31 89 ALA B O 1
ATOM 2434 N N . GLU B 1 90 ? 13.273 21.938 -4.477 1 71.81 90 GLU B N 1
ATOM 2435 C CA . GLU B 1 90 ? 13.656 21.562 -5.832 1 71.81 90 GLU B CA 1
ATOM 2436 C C . GLU B 1 90 ? 14.148 20.109 -5.887 1 71.81 90 GLU B C 1
ATOM 2438 O O . GLU B 1 90 ? 14.016 19.438 -6.91 1 71.81 90 GLU B O 1
ATOM 2443 N N . GLN B 1 91 ? 14.656 19.594 -4.891 1 77.12 91 GLN B N 1
ATOM 2444 C CA . GLN B 1 91 ? 15.258 18.266 -4.914 1 77.12 91 GLN B CA 1
ATOM 2445 C C . GLN B 1 91 ? 14.477 17.297 -4.031 1 77.12 91 GLN B C 1
ATOM 2447 O O . GLN B 1 91 ? 13.898 17.703 -3.02 1 77.12 91 GLN B O 1
ATOM 2452 N N . ILE B 1 92 ? 14.359 16.078 -4.566 1 80 92 ILE B N 1
ATOM 2453 C CA . ILE B 1 92 ? 13.805 15.039 -3.711 1 80 92 ILE B CA 1
ATOM 2454 C C . ILE B 1 92 ? 14.703 14.836 -2.494 1 80 92 ILE B C 1
ATOM 2456 O O . ILE B 1 92 ? 15.883 14.5 -2.637 1 80 92 ILE B O 1
ATOM 2460 N N . PRO B 1 93 ? 14.156 15.062 -1.365 1 82 93 PRO B N 1
ATOM 2461 C CA . PRO B 1 93 ? 15 15.031 -0.166 1 82 93 PRO B CA 1
ATOM 2462 C C . PRO B 1 93 ? 15.414 13.609 0.223 1 82 93 PRO B C 1
ATOM 2464 O O . PRO B 1 93 ? 14.82 12.641 -0.244 1 82 93 PRO B O 1
ATOM 2467 N N . ILE B 1 94 ? 16.484 13.539 1.106 1 83.69 94 ILE B N 1
ATOM 2468 C CA . ILE B 1 94 ? 16.953 12.258 1.609 1 83.69 94 ILE B CA 1
ATOM 2469 C C . ILE B 1 94 ? 15.922 11.648 2.551 1 83.69 94 ILE B C 1
ATOM 2471 O O . ILE B 1 94 ? 15.992 10.461 2.873 1 83.69 94 ILE B O 1
ATOM 2475 N N . THR B 1 95 ? 14.961 12.406 2.996 1 83.06 95 THR B N 1
ATOM 2476 C CA . THR B 1 95 ? 13.898 11.93 3.869 1 83.06 95 THR B CA 1
ATOM 2477 C C . THR B 1 95 ? 12.789 11.266 3.057 1 83.06 95 THR B C 1
ATOM 2479 O O . THR B 1 95 ? 11.883 10.641 3.623 1 83.06 95 THR B O 1
ATOM 2482 N N . TYR B 1 96 ? 12.969 11.359 1.736 1 87.31 96 TYR B N 1
ATOM 2483 C CA . TYR B 1 96 ? 12 10.695 0.868 1 87.31 96 TYR B CA 1
ATOM 2484 C C . TYR B 1 96 ? 12.016 9.188 1.089 1 87.31 96 TYR B C 1
ATOM 2486 O O . TYR B 1 96 ? 13.055 8.547 0.97 1 87.31 96 TYR B O 1
ATOM 2494 N N . VAL B 1 97 ? 10.898 8.688 1.509 1 89.62 97 VAL B N 1
ATOM 2495 C CA . VAL B 1 97 ? 10.695 7.242 1.584 1 89.62 97 VAL B CA 1
ATOM 2496 C C . VAL B 1 97 ? 10.031 6.742 0.303 1 89.62 97 VAL B C 1
ATOM 2498 O O . VAL B 1 97 ? 8.898 7.121 -0.003 1 89.62 97 VAL B O 1
ATOM 2501 N N . PRO B 1 98 ? 10.68 5.887 -0.442 1 93.69 98 PRO B N 1
ATOM 2502 C CA . PRO B 1 98 ? 10.133 5.426 -1.723 1 93.69 98 PRO B CA 1
ATOM 2503 C C . PRO B 1 98 ? 8.703 4.91 -1.604 1 93.69 98 PRO B C 1
ATOM 2505 O O . PRO B 1 98 ? 8.445 3.969 -0.849 1 93.69 98 PRO B O 1
ATOM 2508 N N . ALA B 1 99 ? 7.793 5.562 -2.408 1 95.62 99 ALA B N 1
ATOM 2509 C CA . ALA B 1 99 ? 6.41 5.133 -2.615 1 95.62 99 ALA B CA 1
ATOM 2510 C C . ALA B 1 99 ? 5.629 5.156 -1.307 1 95.62 99 ALA B C 1
ATOM 2512 O O . ALA B 1 99 ? 4.684 4.383 -1.128 1 95.62 99 ALA B O 1
ATOM 2513 N N . ARG B 1 100 ? 6.086 5.961 -0.36 1 95 100 ARG B N 1
ATOM 2514 C CA . ARG B 1 100 ? 5.434 5.992 0.946 1 95 100 ARG B CA 1
ATOM 2515 C C . ARG B 1 100 ? 3.957 6.348 0.812 1 95 100 ARG B C 1
ATOM 2517 O O . ARG B 1 100 ? 3.092 5.633 1.317 1 95 100 ARG B O 1
ATOM 2524 N N . ASN B 1 101 ? 3.633 7.41 0.117 1 95.81 101 ASN B N 1
ATOM 2525 C CA . ASN B 1 101 ? 2.246 7.848 0.011 1 95.81 101 ASN B CA 1
ATOM 2526 C C . ASN B 1 101 ? 1.415 6.883 -0.83 1 95.81 101 ASN B C 1
ATOM 2528 O O . ASN B 1 101 ? 0.207 6.754 -0.623 1 95.81 101 ASN B O 1
ATOM 2532 N N . THR B 1 102 ? 2.07 6.223 -1.809 1 98.31 102 THR B N 1
ATOM 2533 C CA . THR B 1 102 ? 1.372 5.184 -2.557 1 98.31 102 THR B CA 1
ATOM 2534 C C . THR B 1 102 ? 0.907 4.07 -1.624 1 98.31 102 THR B C 1
ATOM 2536 O O . THR B 1 102 ? -0.237 3.615 -1.711 1 98.31 102 THR B O 1
ATOM 2539 N N . ILE B 1 103 ? 1.775 3.666 -0.724 1 98.38 103 ILE B N 1
ATOM 2540 C CA . ILE B 1 103 ? 1.446 2.637 0.256 1 98.38 103 ILE B CA 1
ATOM 2541 C C . ILE B 1 103 ? 0.336 3.139 1.177 1 98.38 103 ILE B C 1
ATOM 2543 O O . ILE B 1 103 ? -0.666 2.447 1.383 1 98.38 103 ILE B O 1
ATOM 2547 N N . PHE B 1 104 ? 0.442 4.367 1.685 1 98.44 104 PHE B N 1
ATOM 2548 C CA . PHE B 1 104 ? -0.534 4.926 2.613 1 98.44 104 PHE B CA 1
ATOM 2549 C C . PHE B 1 104 ? -1.906 5.027 1.958 1 98.44 104 PHE B C 1
ATOM 2551 O O . PHE B 1 104 ? -2.908 4.598 2.533 1 98.44 104 PHE B O 1
ATOM 2558 N N . LEU B 1 105 ? -1.922 5.547 0.766 1 98.81 105 LEU B N 1
ATOM 2559 C CA . LEU B 1 105 ? -3.186 5.715 0.057 1 98.81 105 LEU B CA 1
ATOM 2560 C C . LEU B 1 105 ? -3.809 4.363 -0.271 1 98.81 105 LEU B C 1
ATOM 2562 O O . LEU B 1 105 ? -5.035 4.23 -0.31 1 98.81 105 LEU B O 1
ATOM 2566 N N . SER B 1 106 ? -2.967 3.363 -0.5 1 98.75 106 SER B N 1
ATOM 2567 C CA . SER B 1 106 ? -3.486 2.029 -0.783 1 98.75 106 SER B CA 1
ATOM 2568 C C . SER B 1 106 ? -4.168 1.431 0.443 1 98.75 106 SER B C 1
ATOM 2570 O O . SER B 1 106 ? -5.23 0.811 0.329 1 98.75 106 SER B O 1
ATOM 2572 N N . PHE B 1 107 ? -3.57 1.583 1.615 1 98.56 107 PHE B N 1
ATOM 2573 C CA . PHE B 1 107 ? -4.215 1.132 2.844 1 98.56 107 PHE B CA 1
ATOM 2574 C C . PHE B 1 107 ? -5.508 1.898 3.09 1 98.56 107 PHE B C 1
ATOM 2576 O O . PHE B 1 107 ? -6.5 1.324 3.549 1 98.56 107 PHE B O 1
ATOM 2583 N N . ALA B 1 108 ? -5.453 3.205 2.836 1 98.81 108 ALA B N 1
ATOM 2584 C CA . ALA B 1 108 ? -6.66 4.016 2.998 1 98.81 108 ALA B CA 1
ATOM 2585 C C . ALA B 1 108 ? -7.785 3.508 2.105 1 98.81 108 ALA B C 1
ATOM 2587 O O . ALA B 1 108 ? -8.945 3.475 2.518 1 98.81 108 ALA B O 1
ATOM 2588 N N . LEU B 1 109 ? -7.434 3.152 0.886 1 98.56 109 LEU B N 1
ATOM 2589 C CA . LEU B 1 109 ? -8.398 2.59 -0.053 1 98.56 109 LEU B CA 1
ATOM 2590 C C . LEU B 1 109 ? -9.016 1.313 0.505 1 98.56 109 LEU B C 1
ATOM 2592 O O . LEU B 1 109 ? -10.234 1.139 0.455 1 98.56 109 LEU B O 1
ATOM 2596 N N . SER B 1 110 ? -8.148 0.437 0.989 1 97.94 110 SER B N 1
ATOM 2597 C CA . SER B 1 110 ? -8.594 -0.825 1.572 1 97.94 110 SER B CA 1
ATOM 2598 C C . SER B 1 110 ? -9.586 -0.591 2.711 1 97.94 110 SER B C 1
ATOM 2600 O O . SER B 1 110 ? -10.672 -1.17 2.725 1 97.94 110 SER B O 1
ATOM 2602 N N . TYR B 1 111 ? -9.242 0.289 3.623 1 98.12 111 TYR B N 1
ATOM 2603 C CA . TYR B 1 111 ? -10.07 0.607 4.785 1 98.12 111 TYR B CA 1
ATOM 2604 C C . TYR B 1 111 ? -11.383 1.258 4.359 1 98.12 111 TYR B C 1
ATOM 2606 O O . TYR B 1 111 ? -12.453 0.872 4.828 1 98.12 111 TYR B O 1
ATOM 2614 N N . ALA B 1 112 ? -11.281 2.242 3.453 1 98.5 112 ALA B N 1
ATOM 2615 C CA . ALA B 1 112 ? -12.461 2.959 2.975 1 98.5 112 ALA B CA 1
ATOM 2616 C C . ALA B 1 112 ? -13.477 1.999 2.355 1 98.5 112 ALA B C 1
ATOM 2618 O O . ALA B 1 112 ? -14.664 2.047 2.68 1 98.5 112 ALA B O 1
ATOM 2619 N N . GLU B 1 113 ? -12.992 1.154 1.498 1 97.25 113 GLU B N 1
ATOM 2620 C CA . GLU B 1 113 ? -13.914 0.212 0.866 1 97.25 113 GLU B CA 1
ATOM 2621 C C . GLU B 1 113 ? -14.539 -0.721 1.896 1 97.25 113 GLU B C 1
ATOM 2623 O O . GLU B 1 113 ? -15.734 -1.014 1.827 1 97.25 113 GLU B O 1
ATOM 2628 N N . ALA B 1 114 ? -13.766 -1.205 2.834 1 95.12 114 ALA B N 1
ATOM 2629 C CA . ALA B 1 114 ? -14.242 -2.141 3.848 1 95.12 114 ALA B CA 1
ATOM 2630 C C . ALA B 1 114 ? -15.383 -1.533 4.66 1 95.12 114 ALA B C 1
ATOM 2632 O O . ALA B 1 114 ? -16.344 -2.227 5.02 1 95.12 114 ALA B O 1
ATOM 2633 N N . ILE B 1 115 ? -15.344 -0.236 4.926 1 95.88 115 ILE B N 1
ATOM 2634 C CA . ILE B 1 115 ? -16.344 0.358 5.809 1 95.88 115 ILE B CA 1
ATOM 2635 C C . ILE B 1 115 ? -17.391 1.089 4.98 1 95.88 115 ILE B C 1
ATOM 2637 O O . ILE B 1 115 ? -18.312 1.697 5.535 1 95.88 115 ILE B O 1
ATOM 2641 N N . GLY B 1 116 ? -17.203 1.103 3.672 1 96.25 116 GLY B N 1
ATOM 2642 C CA . GLY B 1 116 ? -18.156 1.752 2.797 1 96.25 116 GLY B CA 1
ATOM 2643 C C . GLY B 1 116 ? -18.016 3.262 2.771 1 96.25 116 GLY B C 1
ATOM 2644 O O . GLY B 1 116 ? -19.016 3.982 2.67 1 96.25 116 GLY B O 1
ATOM 2645 N N . ALA B 1 117 ? -16.812 3.76 3.008 1 97.94 117 ALA B N 1
ATOM 2646 C CA . ALA B 1 117 ? -16.562 5.195 2.914 1 97.94 117 ALA B CA 1
ATOM 2647 C C . ALA B 1 117 ? -16.562 5.66 1.461 1 97.94 117 ALA B C 1
ATOM 2649 O O . ALA B 1 117 ? -16.359 4.855 0.546 1 97.94 117 ALA B O 1
ATOM 2650 N N . THR B 1 118 ? -16.75 6.961 1.293 1 98 118 THR B N 1
ATOM 2651 C CA . THR B 1 118 ? -16.891 7.488 -0.061 1 98 118 THR B CA 1
ATOM 2652 C C . THR B 1 118 ? -15.688 8.352 -0.43 1 98 118 THR B C 1
ATOM 2654 O O . THR B 1 118 ? -15.477 8.664 -1.604 1 98 118 THR B O 1
ATOM 2657 N N . GLN B 1 119 ? -14.938 8.719 0.575 1 98.81 119 GLN B N 1
ATOM 2658 C CA . GLN B 1 119 ? -13.805 9.602 0.316 1 98.81 119 GLN B CA 1
ATOM 2659 C C . GLN B 1 119 ? -12.625 9.266 1.228 1 98.81 119 GLN B C 1
ATOM 2661 O O . GLN B 1 119 ? -12.812 8.758 2.334 1 98.81 119 GLN B O 1
ATOM 2666 N N . VAL B 1 120 ? -11.484 9.516 0.691 1 98.88 120 VAL B N 1
ATOM 2667 C CA . VAL B 1 120 ? -10.234 9.484 1.445 1 98.88 120 VAL B CA 1
ATOM 2668 C C . VAL B 1 120 ? -9.602 10.875 1.44 1 98.88 120 VAL B C 1
ATOM 2670 O O . VAL B 1 120 ? -9.312 11.43 0.377 1 98.88 120 VAL B O 1
ATOM 2673 N N . TYR B 1 121 ? -9.375 11.398 2.643 1 98.81 121 TYR B N 1
ATOM 2674 C CA . TYR B 1 121 ? -8.742 12.711 2.799 1 98.81 121 TYR B CA 1
ATOM 2675 C C . TYR B 1 121 ? -7.266 12.562 3.129 1 98.81 121 TYR B C 1
ATOM 2677 O O . TYR B 1 121 ? -6.891 11.766 4 1 98.81 121 TYR B O 1
ATOM 2685 N N . ALA B 1 122 ? -6.473 13.289 2.43 1 97.88 122 ALA B N 1
ATOM 2686 C CA . ALA B 1 122 ? -5.031 13.281 2.662 1 97.88 122 ALA B CA 1
ATOM 2687 C C . ALA B 1 122 ? -4.473 14.703 2.674 1 97.88 122 ALA B C 1
ATOM 2689 O O . ALA B 1 122 ? -4.887 15.547 1.877 1 97.88 122 ALA B O 1
ATOM 2690 N N . GLY B 1 123 ? -3.504 14.938 3.535 1 96 123 GLY B N 1
ATOM 2691 C CA . GLY B 1 123 ? -2.947 16.266 3.732 1 96 123 GLY B CA 1
ATOM 2692 C C . GLY B 1 123 ? -1.722 16.531 2.879 1 96 123 GLY B C 1
ATOM 2693 O O . GLY B 1 123 ? -0.765 17.156 3.338 1 96 123 GLY B O 1
ATOM 2694 N N . MET B 1 124 ? -1.688 16.031 1.718 1 92.5 124 MET B N 1
ATOM 2695 C CA . MET B 1 124 ? -0.584 16.297 0.8 1 92.5 124 MET B CA 1
ATOM 2696 C C . MET B 1 124 ? -0.523 17.766 0.439 1 92.5 124 MET B C 1
ATOM 2698 O O . MET B 1 124 ? -1.56 18.406 0.247 1 92.5 124 MET B O 1
ATOM 2702 N N . ASN B 1 125 ? 0.672 18.266 0.465 1 88.69 125 ASN B N 1
ATOM 2703 C CA . ASN B 1 125 ? 0.966 19.641 0.08 1 88.69 125 ASN B CA 1
ATOM 2704 C C . ASN B 1 125 ? 2.049 19.703 -0.994 1 88.69 125 ASN B C 1
ATOM 2706 O O . ASN B 1 125 ? 3.174 19.25 -0.773 1 88.69 125 ASN B O 1
ATOM 2710 N N . ALA B 1 126 ? 1.753 20.25 -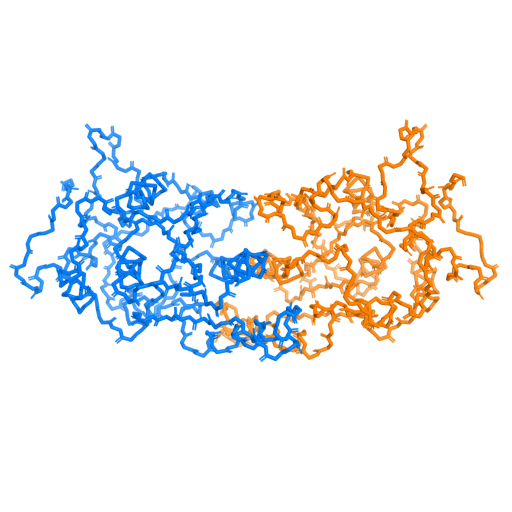2.162 1 80.19 126 ALA B N 1
ATOM 2711 C CA . ALA B 1 126 ? 2.676 20.234 -3.295 1 80.19 126 ALA B CA 1
ATOM 2712 C C . ALA B 1 126 ? 3.494 21.516 -3.354 1 80.19 126 ALA B C 1
ATOM 2714 O O . ALA B 1 126 ? 4.438 21.625 -4.137 1 80.19 126 ALA B O 1
ATOM 2715 N N . ILE B 1 127 ? 3.162 22.453 -2.574 1 76.44 127 ILE B N 1
ATOM 2716 C CA . ILE B 1 127 ? 3.812 23.75 -2.662 1 76.44 127 ILE B CA 1
ATOM 2717 C C . ILE B 1 127 ? 5.094 23.75 -1.834 1 76.44 127 ILE B C 1
ATOM 2719 O O . ILE B 1 127 ? 6.16 24.125 -2.324 1 76.44 127 ILE B O 1
ATOM 2723 N N . ASP B 1 128 ? 5.098 23.422 -0.69 1 60.59 128 ASP B N 1
ATOM 2724 C CA . ASP B 1 128 ? 6.234 23.609 0.205 1 60.59 128 ASP B CA 1
ATOM 2725 C C . ASP B 1 128 ? 7.215 22.453 0.104 1 60.59 128 ASP B C 1
ATOM 2727 O O . ASP B 1 128 ? 8.406 22.609 0.37 1 60.59 128 ASP B O 1
ATOM 2731 N N . TYR B 1 129 ? 6.664 21.219 -0.184 1 55.09 129 TYR B N 1
ATOM 2732 C CA . TYR B 1 129 ? 7.543 20.062 -0.103 1 55.09 129 TYR B CA 1
ATOM 2733 C C . TYR B 1 129 ? 7.543 19.281 -1.416 1 55.09 129 TYR B C 1
ATOM 2735 O O . TYR B 1 129 ? 7.621 18.047 -1.417 1 55.09 129 TYR B O 1
ATOM 2743 N N . SER B 1 130 ? 7.473 20 -2.504 1 59.38 130 SER B N 1
ATOM 2744 C CA . SER B 1 130 ? 6.801 18.984 -3.299 1 59.38 130 SER B CA 1
ATOM 2745 C C . SER B 1 130 ? 7.812 18.094 -4.02 1 59.38 130 SER B C 1
ATOM 2747 O O . SER B 1 130 ? 7.473 17 -4.469 1 59.38 130 SER B O 1
ATOM 2749 N N . GLY B 1 131 ? 9.047 18.531 -3.617 1 74.69 131 GLY B N 1
ATOM 2750 C CA . GLY B 1 131 ? 9.984 17.656 -4.301 1 74.69 131 GLY B CA 1
ATOM 2751 C C . GLY B 1 131 ? 9.562 16.188 -4.281 1 74.69 131 GLY B C 1
ATOM 2752 O O . GLY B 1 131 ? 10.164 15.352 -4.953 1 74.69 131 GLY B O 1
ATOM 2753 N N . TYR B 1 132 ? 8.609 15.922 -3.604 1 85.69 132 TYR B N 1
ATOM 2754 C CA . TYR B 1 132 ? 8.156 14.539 -3.498 1 85.69 132 TYR B CA 1
ATOM 2755 C C . TYR B 1 132 ? 7.293 14.156 -4.691 1 85.69 132 TYR B C 1
ATOM 2757 O O . TYR B 1 132 ? 6.293 14.82 -4.984 1 85.69 132 TYR B O 1
ATOM 2765 N N . PRO B 1 133 ? 7.688 13.117 -5.324 1 90.19 133 PRO B N 1
ATOM 2766 C CA . PRO B 1 133 ? 6.926 12.727 -6.516 1 90.19 133 PRO B CA 1
ATOM 2767 C C . PRO B 1 133 ? 5.496 12.305 -6.188 1 90.19 133 PRO B C 1
ATOM 2769 O O . PRO B 1 133 ? 4.59 12.484 -7.004 1 90.19 133 PRO B O 1
ATOM 2772 N N . ASP B 1 134 ? 5.281 11.797 -5.047 1 92.12 134 ASP B N 1
ATOM 2773 C CA . ASP B 1 134 ? 4 11.18 -4.711 1 92.12 134 ASP B CA 1
ATOM 2774 C C . ASP B 1 134 ? 3.121 12.148 -3.918 1 92.12 134 ASP B C 1
ATOM 2776 O O . ASP B 1 134 ? 2.318 11.719 -3.084 1 92.12 134 ASP B O 1
ATOM 2780 N N . CYS B 1 135 ? 3.309 13.469 -4.086 1 91.25 135 CYS B N 1
ATOM 2781 C CA . CYS B 1 135 ? 2.455 14.492 -3.486 1 91.25 135 CYS B CA 1
ATOM 2782 C C . CYS B 1 135 ? 1.912 15.438 -4.551 1 91.25 135 CYS B C 1
ATOM 2784 O O . CYS B 1 135 ? 1.263 16.438 -4.227 1 91.25 135 CYS B O 1
ATOM 2786 N N . ARG B 1 136 ? 2.141 15.164 -5.766 1 91.56 136 ARG B N 1
ATOM 2787 C CA . ARG B 1 136 ? 1.806 16.062 -6.863 1 91.56 136 ARG B CA 1
ATOM 2788 C C . ARG B 1 136 ? 0.411 15.773 -7.406 1 91.56 136 ARG B C 1
ATOM 2790 O O . ARG B 1 136 ? -0.067 14.641 -7.324 1 91.56 136 ARG B O 1
ATOM 2797 N N . PRO B 1 137 ? -0.219 16.781 -8.055 1 94.56 137 PRO B N 1
ATOM 2798 C CA . PRO B 1 137 ? -1.584 16.609 -8.562 1 94.56 137 PRO B CA 1
ATOM 2799 C C . PRO B 1 137 ? -1.69 15.508 -9.609 1 94.56 137 PRO B C 1
ATOM 2801 O O . PRO B 1 137 ? -2.668 14.75 -9.625 1 94.56 137 PRO B O 1
ATOM 2804 N N . ASP B 1 138 ? -0.722 15.406 -10.477 1 96.31 138 ASP B N 1
ATOM 2805 C CA . ASP B 1 138 ? -0.792 14.391 -11.523 1 96.31 138 ASP B CA 1
ATOM 2806 C C . ASP B 1 138 ? -0.676 12.992 -10.938 1 96.31 138 ASP B C 1
ATOM 2808 O O . ASP B 1 138 ? -1.343 12.062 -11.398 1 96.31 138 ASP B O 1
ATOM 2812 N N . TYR B 1 139 ? 0.144 12.867 -9.945 1 96.75 139 TYR B N 1
ATOM 2813 C CA . TYR B 1 139 ? 0.221 11.602 -9.219 1 96.75 139 TYR B CA 1
ATOM 2814 C C . TYR B 1 139 ? -1.115 11.266 -8.57 1 96.75 139 TYR B C 1
ATOM 2816 O O . TYR B 1 139 ? -1.583 10.125 -8.648 1 96.75 139 TYR B O 1
ATOM 2824 N N . ILE B 1 140 ? -1.762 12.219 -7.93 1 97.75 140 ILE B N 1
ATOM 2825 C CA . ILE B 1 140 ? -3.041 12.008 -7.262 1 97.75 140 ILE B CA 1
ATOM 2826 C C . ILE B 1 140 ? -4.09 11.578 -8.281 1 97.75 140 ILE B C 1
ATOM 2828 O O . ILE B 1 140 ? -4.902 10.688 -8.016 1 97.75 140 ILE B O 1
ATOM 2832 N N . ALA B 1 141 ? -4.051 12.203 -9.406 1 98.31 141 ALA B N 1
ATOM 2833 C CA . ALA B 1 141 ? -4.984 11.836 -10.469 1 98.31 141 ALA B CA 1
ATOM 2834 C C . ALA B 1 141 ? -4.785 10.391 -10.906 1 98.31 141 ALA B C 1
ATOM 2836 O O . ALA B 1 141 ? -5.754 9.672 -11.164 1 98.31 141 ALA B O 1
ATOM 2837 N N . ALA B 1 142 ? -3.568 9.992 -11.07 1 98.56 142 ALA B N 1
ATOM 2838 C CA . ALA B 1 142 ? -3.271 8.602 -11.422 1 98.56 142 ALA B CA 1
ATOM 2839 C C . ALA B 1 142 ? -3.779 7.648 -10.344 1 98.56 142 ALA B C 1
ATOM 2841 O O . ALA B 1 142 ? -4.383 6.617 -10.656 1 98.56 142 ALA B O 1
ATOM 2842 N N . MET B 1 143 ? -3.545 7.992 -9.078 1 98.69 143 MET B N 1
ATOM 2843 C CA . MET B 1 143 ? -4.02 7.164 -7.969 1 98.69 143 MET B CA 1
ATOM 2844 C C . MET B 1 143 ? -5.543 7.086 -7.961 1 98.69 143 MET B C 1
ATOM 2846 O O . MET B 1 143 ? -6.109 6.051 -7.609 1 98.69 143 MET B O 1
ATOM 2850 N N . GLN B 1 144 ? -6.188 8.188 -8.328 1 98.81 144 GLN B N 1
ATOM 2851 C CA . GLN B 1 144 ? -7.645 8.203 -8.414 1 98.81 144 GLN B CA 1
ATOM 2852 C C . GLN B 1 144 ? -8.148 7.152 -9.398 1 98.81 144 GLN B C 1
ATOM 2854 O O . GLN B 1 144 ? -9.172 6.508 -9.156 1 98.81 144 GLN B O 1
ATOM 2859 N N . GLU B 1 145 ? -7.434 7.035 -10.484 1 98.75 145 GLU B N 1
ATOM 2860 C CA . GLU B 1 145 ? -7.82 6.02 -11.461 1 98.75 145 GLU B CA 1
ATOM 2861 C C . GLU B 1 145 ? -7.652 4.613 -10.891 1 98.75 145 GLU B C 1
ATOM 2863 O O . GLU B 1 145 ? -8.469 3.73 -11.148 1 98.75 145 GLU B O 1
ATOM 2868 N N . VAL B 1 146 ? -6.641 4.41 -10.125 1 98.75 146 VAL B N 1
ATOM 2869 C CA . VAL B 1 146 ? -6.445 3.139 -9.438 1 98.75 146 VAL B CA 1
ATOM 2870 C C . VAL B 1 146 ? -7.609 2.883 -8.477 1 98.75 146 VAL B C 1
ATOM 2872 O O . VAL B 1 146 ? -8.125 1.765 -8.406 1 98.75 146 VAL B O 1
ATOM 2875 N N . TYR B 1 147 ? -8.008 3.93 -7.742 1 98.75 147 TYR B N 1
ATOM 2876 C CA . TYR B 1 147 ? -9.148 3.822 -6.84 1 98.75 147 TYR B CA 1
ATOM 2877 C C . TYR B 1 147 ? -10.398 3.391 -7.594 1 98.75 147 TYR B C 1
ATOM 2879 O O . TYR B 1 147 ? -11.164 2.555 -7.113 1 98.75 147 TYR B O 1
ATOM 2887 N N . ARG B 1 148 ? -10.609 3.951 -8.742 1 98.44 148 ARG B N 1
ATOM 2888 C CA . ARG B 1 148 ? -11.797 3.682 -9.547 1 98.44 148 ARG B CA 1
ATOM 2889 C C . ARG B 1 148 ? -11.781 2.258 -10.094 1 98.44 148 ARG B C 1
ATOM 2891 O O . ARG B 1 148 ? -12.781 1.545 -10.016 1 98.44 148 ARG B O 1
ATOM 2898 N N . LEU B 1 149 ? -10.648 1.8 -10.539 1 97.38 149 LEU B N 1
ATOM 2899 C CA . LEU B 1 149 ? -10.562 0.554 -11.289 1 97.38 149 LEU B CA 1
ATOM 2900 C C . LEU B 1 149 ? -10.242 -0.617 -10.367 1 97.38 149 LEU B C 1
ATOM 2902 O O . LEU B 1 149 ? -10.516 -1.771 -10.703 1 97.38 149 LEU B O 1
ATOM 2906 N N . GLY B 1 150 ? -9.633 -0.335 -9.219 1 95.69 150 GLY B N 1
ATOM 2907 C CA . GLY B 1 150 ? -9.039 -1.393 -8.414 1 95.69 150 GLY B CA 1
ATOM 2908 C C . GLY B 1 150 ? -9.938 -1.853 -7.281 1 95.69 150 GLY B C 1
ATOM 2909 O O . GLY B 1 150 ? -9.516 -2.639 -6.434 1 95.69 150 GLY B O 1
ATOM 2910 N N . THR B 1 151 ? -11.211 -1.405 -7.246 1 95.69 151 THR B N 1
ATOM 2911 C CA . THR B 1 151 ? -12.102 -1.771 -6.148 1 95.69 151 THR B CA 1
ATOM 2912 C C . THR B 1 151 ? -13.461 -2.209 -6.684 1 95.69 151 THR B C 1
ATOM 2914 O O . THR B 1 151 ? -13.844 -1.844 -7.801 1 95.69 151 THR B O 1
ATOM 2917 N N . LYS B 1 152 ? -14.117 -3.039 -5.852 1 93.31 152 LYS B N 1
ATOM 2918 C CA . LYS B 1 152 ? -15.492 -3.396 -6.172 1 93.31 152 LYS B CA 1
ATOM 2919 C C . LYS B 1 152 ? -16.375 -2.156 -6.246 1 93.31 152 LYS B C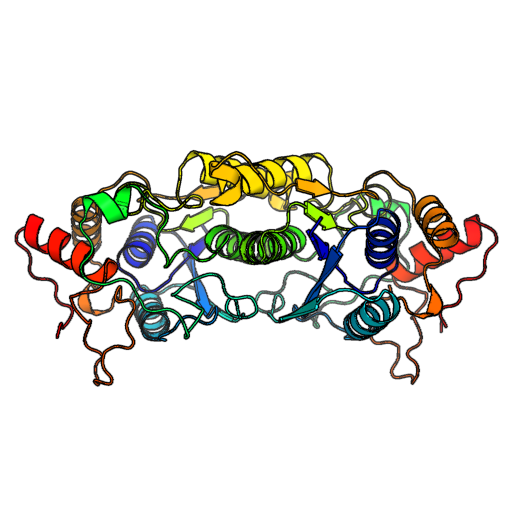 1
ATOM 2921 O O . LYS B 1 152 ? -17.125 -1.973 -7.215 1 93.31 152 LYS B O 1
ATOM 2926 N N . GLN B 1 153 ? -16.297 -1.314 -5.238 1 94.69 153 GLN B N 1
ATOM 2927 C CA . GLN B 1 153 ? -17.062 -0.082 -5.18 1 94.69 153 GLN B CA 1
ATOM 2928 C C . GLN B 1 153 ? -16.828 0.783 -6.41 1 94.69 153 GLN B C 1
ATOM 2930 O O . GLN B 1 153 ? -17.766 1.336 -6.984 1 94.69 153 GLN B O 1
ATOM 2935 N N . GLY B 1 154 ? -15.625 0.908 -6.801 1 96.06 154 GLY B N 1
ATOM 2936 C CA . GLY B 1 154 ? -15.289 1.673 -7.988 1 96.06 154 GLY B CA 1
ATOM 2937 C C . GLY B 1 154 ? -15.852 1.074 -9.266 1 96.06 154 GLY B C 1
ATOM 2938 O O . GLY B 1 154 ? -16.391 1.794 -10.109 1 96.06 154 GLY B O 1
ATOM 2939 N N . ARG B 1 155 ? -15.719 -0.235 -9.398 1 93.62 155 ARG B N 1
ATOM 2940 C CA . ARG B 1 155 ? -16.219 -0.943 -10.578 1 93.62 155 ARG B CA 1
ATOM 2941 C C . ARG B 1 155 ? -17.734 -0.85 -10.664 1 93.62 155 ARG B C 1
ATOM 2943 O O . ARG B 1 155 ? -18.312 -0.889 -11.758 1 93.62 155 ARG B O 1
ATOM 2950 N N . GLU B 1 156 ? -18.344 -0.687 -9.555 1 93.44 156 GLU B N 1
ATOM 2951 C CA . GLU B 1 156 ? -19.797 -0.601 -9.5 1 93.44 156 GLU B CA 1
ATOM 2952 C C . GLU B 1 156 ? -20.281 0.836 -9.695 1 93.44 156 GLU B C 1
ATOM 2954 O O . GLU B 1 156 ? -21.469 1.129 -9.539 1 93.44 156 GLU B O 1
ATOM 2959 N N . GLY B 1 157 ? -19.391 1.739 -9.945 1 95.12 157 GLY B N 1
ATOM 2960 C CA . GLY B 1 157 ? -19.781 3.08 -10.359 1 95.12 157 GLY B CA 1
ATOM 2961 C C . GLY B 1 157 ? -19.734 4.09 -9.234 1 95.12 157 GLY B C 1
ATOM 2962 O O . GLY B 1 157 ? -20.141 5.238 -9.398 1 95.12 157 GLY B O 1
ATOM 2963 N N . GLU B 1 158 ? -19.266 3.697 -8.07 1 96.56 158 GLU B N 1
ATOM 2964 C CA . GLU B 1 158 ? -19.156 4.594 -6.926 1 96.56 158 GLU B CA 1
ATOM 2965 C C . GLU B 1 158 ? -17.734 4.645 -6.391 1 96.56 158 GLU B C 1
ATOM 2967 O O . GLU B 1 158 ? -17.484 4.316 -5.227 1 96.56 158 GLU B O 1
ATOM 2972 N N . PRO B 1 159 ? -16.922 5.152 -7.25 1 97.88 159 PRO B N 1
ATOM 2973 C CA . PRO B 1 159 ? -15.516 5.156 -6.828 1 97.88 159 PRO B CA 1
ATOM 2974 C C . PRO B 1 159 ? -15.273 6.035 -5.602 1 97.88 159 PRO B C 1
ATOM 2976 O O . PRO B 1 159 ? -15.883 7.102 -5.473 1 97.88 159 PRO B O 1
ATOM 2979 N N . ILE B 1 160 ? -14.461 5.555 -4.711 1 98.62 160 ILE B N 1
ATOM 2980 C CA . ILE B 1 160 ? -13.977 6.344 -3.584 1 98.62 160 ILE B CA 1
ATOM 2981 C C . ILE B 1 160 ? -13.117 7.496 -4.09 1 98.62 160 ILE B C 1
ATOM 2983 O O . ILE B 1 160 ? -12.227 7.301 -4.926 1 98.62 160 ILE B O 1
ATOM 2987 N N . GLN B 1 161 ? -13.312 8.68 -3.629 1 98.81 161 GLN B N 1
ATOM 2988 C CA . GLN B 1 161 ? -12.602 9.859 -4.102 1 98.81 161 GLN B CA 1
ATOM 2989 C C . GLN B 1 161 ? -11.445 10.211 -3.174 1 98.81 161 GLN B C 1
ATOM 2991 O O . GLN B 1 161 ? -11.57 10.117 -1.951 1 98.81 161 GLN B O 1
ATOM 2996 N N . ILE B 1 162 ? -10.344 10.555 -3.785 1 98.75 162 ILE B N 1
ATOM 2997 C CA . ILE B 1 162 ? -9.219 11.102 -3.033 1 98.75 162 ILE B CA 1
ATOM 2998 C C . ILE B 1 162 ? -9.352 12.625 -2.943 1 98.75 162 ILE B C 1
ATOM 3000 O O . ILE B 1 162 ? -9.43 13.305 -3.965 1 98.75 162 ILE B O 1
ATOM 3004 N N . ILE B 1 163 ? -9.43 13.117 -1.772 1 98.75 163 ILE B N 1
ATOM 3005 C CA . ILE B 1 163 ? -9.562 14.547 -1.534 1 98.75 163 ILE B CA 1
ATOM 3006 C C . ILE B 1 163 ? -8.273 15.086 -0.908 1 98.75 163 ILE B C 1
ATOM 3008 O O . ILE B 1 163 ? -7.859 14.625 0.156 1 98.75 163 ILE B O 1
ATOM 3012 N N . THR B 1 164 ? -7.609 15.992 -1.567 1 97.94 164 THR B N 1
ATOM 3013 C CA . THR B 1 164 ? -6.406 16.656 -1.074 1 97.94 164 THR B CA 1
ATOM 3014 C C . THR B 1 164 ? -6.633 18.156 -0.949 1 97.94 164 THR B C 1
ATOM 3016 O O . THR B 1 164 ? -6.133 18.938 -1.765 1 97.94 164 THR B O 1
ATOM 3019 N N . PRO B 1 165 ? -7.246 18.562 0.108 1 97.94 165 PRO B N 1
ATOM 3020 C CA . PRO B 1 165 ? -7.719 19.938 0.185 1 97.94 165 PRO B CA 1
ATOM 3021 C C . PRO B 1 165 ? -6.582 20.953 0.359 1 97.94 165 PRO B C 1
ATOM 3023 O O . PRO B 1 165 ? -6.777 22.156 0.158 1 97.94 165 PRO B O 1
ATOM 3026 N N . LEU B 1 166 ? -5.395 20.484 0.734 1 96.56 166 LEU B N 1
ATOM 3027 C CA . LEU B 1 166 ? -4.305 21.391 1.052 1 96.56 166 LEU B CA 1
ATOM 3028 C C . LEU B 1 166 ? -3.281 21.438 -0.078 1 96.56 166 LEU B C 1
ATOM 3030 O O . LEU B 1 166 ? -2.262 22.125 0.026 1 96.56 166 LEU B O 1
ATOM 3034 N N . ILE B 1 167 ? -3.467 20.703 -1.154 1 94.81 167 ILE B N 1
ATOM 3035 C CA . ILE B 1 167 ? -2.428 20.359 -2.121 1 94.81 167 ILE B CA 1
ATOM 3036 C C . ILE B 1 167 ? -1.874 21.641 -2.75 1 94.81 167 ILE B C 1
ATOM 3038 O O . ILE B 1 167 ? -0.687 21.719 -3.074 1 94.81 167 ILE B O 1
ATOM 3042 N N . ASP B 1 168 ? -2.654 22.703 -2.834 1 93.5 168 ASP B N 1
ATOM 3043 C CA . ASP B 1 168 ? -2.223 23.938 -3.49 1 93.5 168 ASP B CA 1
ATOM 3044 C C . ASP B 1 168 ? -2.109 25.078 -2.49 1 93.5 168 ASP B C 1
ATOM 3046 O O . ASP B 1 168 ? -2.047 26.25 -2.881 1 93.5 168 ASP B O 1
ATOM 3050 N N . LEU B 1 169 ? -2.086 24.828 -1.268 1 94.69 169 LEU B N 1
ATOM 3051 C CA . LEU B 1 169 ? -2 25.859 -0.243 1 94.69 169 LEU B CA 1
ATOM 3052 C C . LEU B 1 169 ? -0.571 26 0.271 1 94.69 169 LEU B C 1
ATOM 3054 O O . LEU B 1 169 ? 0.152 25 0.383 1 94.69 169 LEU B O 1
ATOM 3058 N N . THR B 1 170 ? -0.212 27.203 0.624 1 92.19 170 THR B N 1
ATOM 3059 C CA . THR B 1 170 ? 1.043 27.438 1.332 1 92.19 170 THR B CA 1
ATOM 3060 C C . THR B 1 170 ? 0.905 27.078 2.809 1 92.19 170 THR B C 1
ATOM 3062 O O . THR B 1 170 ? -0.209 26.984 3.328 1 92.19 170 THR B O 1
ATOM 3065 N N . LYS B 1 171 ? 2.031 26.922 3.441 1 93.06 171 LYS B N 1
ATOM 3066 C CA . LYS B 1 171 ? 2 26.562 4.855 1 93.06 171 LYS B CA 1
ATOM 3067 C C . LYS B 1 171 ? 1.314 27.641 5.684 1 93.06 171 LYS B C 1
ATOM 3069 O O . LYS B 1 171 ? 0.499 27.344 6.559 1 93.06 171 LYS B O 1
ATOM 3074 N N . PRO B 1 172 ? 1.582 28.953 5.418 1 95.81 172 PRO B N 1
ATOM 3075 C CA . PRO B 1 172 ? 0.834 29.984 6.141 1 95.81 172 PRO B CA 1
ATOM 3076 C C . PRO B 1 172 ? -0.671 29.906 5.891 1 95.81 172 PRO B C 1
ATOM 3078 O O . PRO B 1 172 ? -1.463 30.062 6.824 1 95.81 172 PRO B O 1
ATOM 3081 N N . ALA B 1 173 ? -1.062 29.641 4.691 1 97 173 ALA B N 1
ATOM 3082 C CA . ALA B 1 173 ? -2.48 29.5 4.371 1 97 173 ALA B CA 1
ATOM 3083 C C . ALA B 1 173 ? -3.105 28.328 5.121 1 97 173 ALA B C 1
ATOM 3085 O O . ALA B 1 173 ? -4.258 28.406 5.551 1 97 173 ALA B O 1
ATOM 3086 N N . ILE B 1 174 ? -2.398 27.25 5.246 1 97.44 174 ILE B N 1
ATOM 3087 C CA . ILE B 1 174 ? -2.867 26.078 5.98 1 97.44 174 ILE B CA 1
ATOM 3088 C C . ILE B 1 174 ? -3.064 26.453 7.453 1 97.44 174 ILE B C 1
ATOM 3090 O O . ILE B 1 174 ? -4.074 26.078 8.062 1 97.44 174 ILE B O 1
ATOM 3094 N N . ILE B 1 175 ? -2.117 27.188 8.023 1 97.75 175 ILE B N 1
ATOM 3095 C CA . ILE B 1 175 ? -2.209 27.594 9.422 1 97.75 175 ILE B CA 1
ATOM 3096 C C . ILE B 1 175 ? -3.418 28.516 9.609 1 97.75 175 ILE B C 1
ATOM 3098 O O . ILE B 1 175 ? -4.164 28.359 10.578 1 97.75 175 ILE B O 1
ATOM 3102 N N . GLN B 1 176 ? -3.627 29.406 8.688 1 98.38 176 GLN B N 1
ATOM 3103 C CA . GLN B 1 176 ? -4.797 30.281 8.758 1 98.38 176 GLN B CA 1
ATOM 3104 C C . GLN B 1 176 ? -6.09 29.469 8.727 1 98.38 176 GLN B C 1
ATOM 3106 O O . GLN B 1 176 ? -7.016 29.734 9.492 1 98.38 176 GLN B O 1
ATOM 3111 N N . LEU B 1 177 ? -6.133 28.547 7.852 1 98.38 177 LEU B N 1
ATOM 3112 C CA . LEU B 1 177 ? -7.277 27.641 7.789 1 98.38 177 LEU B CA 1
ATOM 3113 C C . LEU B 1 177 ? -7.449 26.891 9.102 1 98.38 177 LEU B C 1
ATOM 3115 O O . LEU B 1 177 ? -8.555 26.812 9.641 1 98.38 177 LEU B O 1
ATOM 3119 N N . GLY B 1 178 ? -6.375 26.312 9.609 1 98.5 178 GLY B N 1
ATOM 3120 C CA . GLY B 1 178 ? -6.414 25.609 10.875 1 98.5 178 GLY B CA 1
ATOM 3121 C C . GLY B 1 178 ? -6.895 26.469 12.023 1 98.5 178 GLY B C 1
ATOM 3122 O O . GLY B 1 178 ? -7.633 25.984 12.898 1 98.5 178 GLY B O 1
ATOM 3123 N N . ASN B 1 179 ? -6.504 27.719 12.016 1 98.38 179 ASN B N 1
ATOM 3124 C CA . ASN B 1 179 ? -6.973 28.641 13.039 1 98.38 179 ASN B CA 1
ATOM 3125 C C . ASN B 1 179 ? -8.492 28.812 12.984 1 98.38 179 ASN B C 1
ATOM 3127 O O . ASN B 1 179 ? -9.156 28.766 14.023 1 98.38 179 ASN B O 1
ATOM 3131 N N . ARG B 1 180 ? -8.984 28.984 11.812 1 98.44 180 ARG B N 1
ATOM 3132 C CA . ARG B 1 180 ? -10.43 29.141 11.641 1 98.44 180 ARG B CA 1
ATOM 3133 C C . ARG B 1 180 ? -11.172 27.891 12.094 1 98.44 180 ARG B C 1
ATOM 3135 O O . ARG B 1 180 ? -12.297 27.984 12.602 1 98.44 180 ARG B O 1
ATOM 3142 N N . LEU B 1 181 ? -10.578 26.781 11.969 1 98.5 181 LEU B N 1
ATOM 3143 C CA . LEU B 1 181 ? -11.219 25.5 12.242 1 98.5 181 LEU B CA 1
ATOM 3144 C C . LEU B 1 181 ? -11.008 25.094 13.703 1 98.5 181 LEU B C 1
ATOM 3146 O O . LEU B 1 181 ? -11.594 24.109 14.164 1 98.5 181 LEU B O 1
ATOM 3150 N N . GLY B 1 182 ? -10.117 25.812 14.398 1 98.19 182 GLY B N 1
ATOM 3151 C CA . GLY B 1 182 ? -9.852 25.5 15.789 1 98.19 182 GLY B CA 1
ATOM 3152 C C . GLY B 1 182 ? -8.867 24.344 15.961 1 98.19 182 GLY B C 1
ATOM 3153 O O . GLY B 1 182 ? -8.961 23.578 16.906 1 98.19 182 GLY B O 1
ATOM 3154 N N . VAL B 1 183 ? -7.926 24.156 15.086 1 98.5 183 VAL B N 1
ATOM 3155 C CA . VAL B 1 183 ? -6.918 23.109 15.172 1 98.5 183 VAL B CA 1
ATOM 3156 C C . VAL B 1 183 ? -6.074 23.297 16.438 1 98.5 183 VAL B C 1
ATOM 3158 O O . VAL B 1 183 ? -5.586 24.406 16.703 1 98.5 183 VAL B O 1
ATOM 3161 N N . PRO B 1 184 ? -5.941 22.281 17.172 1 98.25 184 PRO B N 1
ATOM 3162 C CA . PRO B 1 184 ? -5.105 22.375 18.375 1 98.25 184 PRO B CA 1
ATOM 3163 C C . PRO B 1 184 ? -3.615 22.25 18.062 1 98.25 184 PRO B C 1
ATOM 3165 O O . PRO B 1 184 ? -3.008 21.219 18.359 1 98.25 184 PRO B O 1
ATOM 3168 N N . TRP B 1 185 ? -3.008 23.297 17.672 1 97.81 185 TRP B N 1
ATOM 3169 C CA . TRP B 1 185 ? -1.627 23.297 17.188 1 97.81 185 TRP B CA 1
ATOM 3170 C C . TRP B 1 185 ? -0.693 22.688 18.234 1 97.81 185 TRP B C 1
ATOM 3172 O O . TRP B 1 185 ? 0.255 21.969 17.891 1 97.81 185 TRP B O 1
ATOM 3182 N N . ALA B 1 186 ? -0.955 22.922 19.469 1 96.12 186 ALA B N 1
ATOM 3183 C CA . ALA B 1 186 ? -0.083 22.453 20.547 1 96.12 186 ALA B CA 1
ATOM 3184 C C . ALA B 1 186 ? -0.083 20.938 20.641 1 96.12 186 ALA B C 1
ATOM 3186 O O . ALA B 1 186 ? 0.795 20.344 21.266 1 96.12 186 ALA B O 1
ATOM 3187 N N . LYS B 1 187 ? -1.066 20.297 20.062 1 96.62 187 LYS B N 1
ATOM 3188 C CA . LYS B 1 187 ? -1.184 18.844 20.109 1 96.62 187 LYS B CA 1
ATOM 3189 C C . LYS B 1 187 ? -0.613 18.203 18.859 1 96.62 187 LYS B C 1
ATOM 3191 O O . LYS B 1 187 ? -0.528 16.969 18.766 1 96.62 187 LYS B O 1
ATOM 3196 N N . THR B 1 188 ? -0.196 18.969 17.906 1 96.75 188 THR B N 1
ATOM 3197 C CA . THR B 1 188 ? 0.368 18.453 16.672 1 96.75 188 THR B CA 1
ATOM 3198 C C . THR B 1 188 ? 1.883 18.312 16.781 1 96.75 188 THR B C 1
ATOM 3200 O O . THR B 1 188 ? 2.502 18.906 17.672 1 96.75 188 THR B O 1
ATOM 3203 N N . TRP B 1 189 ? 2.451 17.5 15.93 1 94.88 189 TRP B N 1
ATOM 3204 C CA . TRP B 1 189 ? 3.895 17.281 15.906 1 94.88 189 TRP B CA 1
ATOM 3205 C C . TRP B 1 189 ? 4.402 17.172 14.469 1 94.88 189 TRP B C 1
ATOM 3207 O O . TRP B 1 189 ? 3.938 16.328 13.703 1 94.88 189 TRP B O 1
ATOM 3217 N N . SER B 1 190 ? 5.352 17.953 14.133 1 91.81 190 SER B N 1
ATOM 3218 C CA . SER B 1 190 ? 5.867 17.969 12.766 1 91.81 190 SER B CA 1
ATOM 3219 C C . SER B 1 190 ? 7.34 17.562 12.727 1 91.81 190 SER B C 1
ATOM 3221 O O . SER B 1 190 ? 7.863 17.219 11.664 1 91.81 190 SER B O 1
ATOM 3223 N N . CYS B 1 191 ? 8.039 17.578 13.805 1 91.5 191 CYS B N 1
ATOM 3224 C CA . CYS B 1 191 ? 9.484 17.406 13.875 1 91.5 191 CYS B CA 1
ATOM 3225 C C . CYS B 1 191 ? 9.883 15.984 13.516 1 91.5 191 CYS B C 1
ATOM 3227 O O . CYS B 1 191 ? 9.219 15.023 13.922 1 91.5 191 CYS B O 1
ATOM 3229 N N . TYR B 1 192 ? 11.039 15.82 12.828 1 86.44 192 TYR B N 1
ATOM 3230 C CA . TYR B 1 192 ? 11.531 14.508 12.438 1 86.44 192 TYR B CA 1
ATOM 3231 C C . TYR B 1 192 ? 12.289 13.844 13.578 1 86.44 192 TYR B C 1
ATOM 3233 O O . TYR B 1 192 ? 12.562 12.641 13.547 1 86.44 192 TYR B O 1
ATOM 3241 N N . SER B 1 193 ? 12.562 14.625 14.562 1 83.31 193 SER B N 1
ATOM 3242 C CA . SER B 1 193 ? 13.398 14.117 15.648 1 83.31 193 SER B CA 1
ATOM 3243 C C . SER B 1 193 ? 12.555 13.461 16.734 1 83.31 193 SER B C 1
ATOM 3245 O O . SER B 1 193 ? 11.32 13.484 16.672 1 83.31 193 SER B O 1
ATOM 3247 N N . ASP B 1 194 ? 13.242 12.859 17.688 1 81.69 194 ASP B N 1
ATOM 3248 C CA . ASP B 1 194 ? 12.57 12.062 18.719 1 81.69 194 ASP B CA 1
ATOM 3249 C C . ASP B 1 194 ? 12.141 12.938 19.891 1 81.69 194 ASP B C 1
ATOM 3251 O O . ASP B 1 194 ? 11.68 12.422 20.922 1 81.69 194 ASP B O 1
ATOM 3255 N N . GLY B 1 195 ? 12.227 14.164 19.797 1 80.69 195 GLY B N 1
ATOM 3256 C CA . GLY B 1 195 ? 11.781 15.047 20.859 1 80.69 195 GLY B CA 1
ATOM 3257 C C . GLY B 1 195 ? 12.844 15.312 21.906 1 80.69 195 GLY B C 1
ATOM 3258 O O . GLY B 1 195 ? 12.562 15.891 22.953 1 80.69 195 GLY B O 1
ATOM 3259 N N . GLY B 1 196 ? 14.016 14.836 21.625 1 79.5 196 GLY B N 1
ATOM 3260 C CA . GLY B 1 196 ? 15.164 15.141 22.469 1 79.5 196 GLY B CA 1
ATOM 3261 C C . GLY B 1 196 ? 15.125 14.438 23.812 1 79.5 196 GLY B C 1
ATOM 3262 O O . GLY B 1 196 ? 15.781 14.867 24.766 1 79.5 196 GLY B O 1
ATOM 3263 N N . GLY B 1 197 ? 14.289 13.469 23.969 1 80.19 197 GLY B N 1
ATOM 3264 C CA . GLY B 1 197 ? 14.195 12.742 25.219 1 80.19 197 GLY B CA 1
ATOM 3265 C C . GLY B 1 197 ? 13.461 13.508 26.297 1 80.19 197 GLY B C 1
ATOM 3266 O O . GLY B 1 197 ? 13.477 13.117 27.469 1 80.19 197 GLY B O 1
ATOM 3267 N N . ASN B 1 198 ? 12.906 14.547 25.969 1 82.81 198 ASN B N 1
ATOM 3268 C CA . ASN B 1 198 ? 12.188 15.391 26.906 1 82.81 198 ASN B CA 1
ATOM 3269 C C . ASN B 1 198 ? 10.742 14.922 27.109 1 82.81 198 ASN B C 1
ATOM 3271 O O . ASN B 1 198 ? 10.195 14.227 26.25 1 82.81 198 ASN B O 1
ATOM 3275 N N . ASP B 1 199 ? 10.219 15.211 28.281 1 83.69 199 ASP B N 1
ATOM 3276 C CA . ASP B 1 199 ? 8.805 14.953 28.578 1 83.69 199 ASP B CA 1
ATOM 3277 C C . ASP B 1 199 ? 8.117 16.203 29.125 1 83.69 199 ASP B C 1
ATOM 3279 O O . ASP B 1 199 ? 8.367 16.594 30.266 1 83.69 199 ASP B O 1
ATOM 3283 N N . PRO B 1 200 ? 7.371 16.875 28.438 1 86.38 200 PRO B N 1
ATOM 3284 C CA . PRO B 1 200 ? 6.922 16.516 27.094 1 86.38 200 PRO B CA 1
ATOM 3285 C C . PRO B 1 200 ? 8.016 16.688 26.047 1 86.38 200 PRO B C 1
ATOM 3287 O O . PRO B 1 200 ? 9 17.406 26.281 1 86.38 200 PRO B O 1
ATOM 3290 N N . PRO B 1 201 ? 7.84 16.047 24.906 1 89.19 201 PRO B N 1
ATOM 3291 C CA . PRO B 1 201 ? 8.852 16.156 23.859 1 89.19 201 PRO B CA 1
ATOM 3292 C C . PRO B 1 201 ? 9.008 17.594 23.344 1 89.19 201 PRO B C 1
ATOM 3294 O O . PRO B 1 201 ? 8.039 18.359 23.328 1 89.19 201 PRO B O 1
ATOM 3297 N N . VAL B 1 202 ? 10.258 17.938 22.938 1 92.88 202 VAL B N 1
ATOM 3298 C CA . VAL B 1 202 ? 10.586 19.25 22.406 1 92.88 202 VAL B CA 1
ATOM 3299 C C . VAL B 1 202 ? 11.047 19.109 20.953 1 92.88 202 VAL B C 1
ATOM 3301 O O . VAL B 1 202 ? 11.859 18.25 20.625 1 92.88 202 VAL B O 1
ATOM 3304 N N . ALA B 1 203 ? 10.453 19.859 20.078 1 94.12 203 ALA B N 1
ATOM 3305 C CA . ALA B 1 203 ? 10.844 19.844 18.672 1 94.12 203 ALA B CA 1
ATOM 3306 C C . ALA B 1 203 ? 12.25 20.406 18.484 1 94.12 203 ALA B C 1
ATOM 3308 O O . ALA B 1 203 ? 12.68 21.281 19.234 1 94.12 203 ALA B O 1
ATOM 3309 N N . CYS B 1 204 ? 12.992 19.969 17.5 1 92.56 204 CYS B N 1
ATOM 3310 C CA . CYS B 1 204 ? 14.414 20.281 17.375 1 92.56 204 CYS B CA 1
ATOM 3311 C C . CYS B 1 204 ? 14.609 21.703 16.844 1 92.56 204 CYS B C 1
ATOM 3313 O O . CYS B 1 204 ? 15.633 22.328 17.125 1 92.56 204 CYS B O 1
ATOM 3315 N N . GLY B 1 205 ? 13.703 22.188 16.062 1 93.19 205 GLY B N 1
ATOM 3316 C CA . GLY B 1 205 ? 13.766 23.547 15.547 1 93.19 205 GLY B CA 1
ATOM 3317 C C . GLY B 1 205 ? 14.68 23.688 14.344 1 93.19 205 GLY B C 1
ATOM 3318 O O . GLY B 1 205 ? 14.695 24.734 13.695 1 93.19 205 GLY B O 1
ATOM 3319 N N . VAL B 1 206 ? 15.352 22.547 13.969 1 91.06 206 VAL B N 1
ATOM 3320 C CA . VAL B 1 206 ? 16.391 22.734 12.961 1 91.06 206 VAL B CA 1
ATOM 3321 C C . VAL B 1 206 ? 16.125 21.812 11.766 1 91.06 206 VAL B C 1
ATOM 3323 O O . VAL B 1 206 ? 16.703 21.984 10.695 1 91.06 206 VAL B O 1
ATOM 3326 N N . CYS B 1 207 ? 15.352 20.812 11.938 1 88.12 207 CYS B N 1
ATOM 3327 C CA . CYS B 1 207 ? 15.047 19.969 10.789 1 88.12 207 CYS B CA 1
ATOM 3328 C C . CYS B 1 207 ? 14.188 20.719 9.781 1 88.12 207 CYS B C 1
ATOM 3330 O O . CYS B 1 207 ? 13.625 21.766 10.086 1 88.12 207 CYS B O 1
ATOM 3332 N N . ASP B 1 208 ? 14.023 20.188 8.594 1 85.25 208 ASP B N 1
ATOM 3333 C CA . ASP B 1 208 ? 13.281 20.844 7.52 1 85.25 208 ASP B CA 1
ATOM 3334 C C . ASP B 1 208 ? 11.844 21.125 7.938 1 85.25 208 ASP B C 1
ATOM 3336 O O . ASP B 1 208 ? 11.312 22.219 7.695 1 85.25 208 ASP B O 1
ATOM 3340 N N . SER B 1 209 ? 11.234 20.203 8.531 1 88.19 209 SER B N 1
ATOM 3341 C CA . SER B 1 209 ? 9.836 20.328 8.914 1 88.19 209 SER B CA 1
ATOM 3342 C C . SER B 1 209 ? 9.648 21.406 9.984 1 88.19 209 SER B C 1
ATOM 3344 O O . SER B 1 209 ? 8.727 22.219 9.898 1 88.19 209 SER B O 1
ATOM 3346 N N . CYS B 1 210 ? 10.523 21.391 10.977 1 92.19 210 CYS B N 1
ATOM 3347 C CA . CYS B 1 210 ? 10.453 22.406 12.023 1 92.19 210 CYS B CA 1
ATOM 3348 C C . CYS B 1 210 ? 10.648 23.797 11.438 1 92.19 210 CYS B C 1
ATOM 3350 O O . CYS B 1 210 ? 9.898 24.734 11.773 1 92.19 210 CYS B O 1
ATOM 3352 N N . ARG B 1 211 ? 11.57 23.875 10.602 1 90.69 211 ARG B N 1
ATOM 3353 C CA . ARG B 1 211 ? 11.898 25.172 10.039 1 90.69 211 ARG B CA 1
ATOM 3354 C C . ARG B 1 211 ? 10.742 25.719 9.211 1 90.69 211 ARG B C 1
ATOM 3356 O O . ARG B 1 211 ? 10.414 26.906 9.289 1 90.69 211 ARG B O 1
ATOM 3363 N N . LEU B 1 212 ? 10.172 24.875 8.438 1 89.31 212 LEU B N 1
ATOM 3364 C CA . LEU B 1 212 ? 9.039 25.297 7.609 1 89.31 212 LEU B CA 1
ATOM 3365 C C . LEU B 1 212 ? 7.859 25.703 8.477 1 89.31 212 LEU B C 1
ATOM 3367 O O . LEU B 1 212 ? 7.203 26.719 8.195 1 89.31 212 LEU B O 1
ATOM 3371 N N . ARG B 1 213 ? 7.598 24.953 9.461 1 93.44 213 ARG B N 1
ATOM 3372 C CA . ARG B 1 213 ? 6.508 25.25 10.375 1 93.44 213 ARG B CA 1
ATOM 3373 C C . ARG B 1 213 ? 6.746 26.578 11.094 1 93.44 213 ARG B C 1
ATOM 3375 O O . ARG B 1 213 ? 5.875 27.453 11.102 1 93.44 213 ARG B O 1
ATOM 3382 N N . LEU B 1 214 ? 7.914 26.75 11.625 1 94.88 214 LEU B N 1
ATOM 3383 C CA . LEU B 1 214 ? 8.258 27.969 12.352 1 94.88 214 LEU B CA 1
ATOM 3384 C C . LEU B 1 214 ? 8.172 29.172 11.43 1 94.88 214 LEU B C 1
ATOM 3386 O O . LEU B 1 214 ? 7.629 30.219 11.812 1 94.88 214 LEU B O 1
ATOM 3390 N N . ALA B 1 215 ? 8.703 29.031 10.266 1 93.19 215 ALA B N 1
ATOM 3391 C CA . ALA B 1 215 ? 8.68 30.125 9.297 1 93.19 215 ALA B CA 1
ATOM 3392 C C . ALA B 1 215 ? 7.242 30.516 8.961 1 93.19 215 ALA B C 1
ATOM 3394 O O . ALA B 1 215 ? 6.941 31.703 8.805 1 93.19 215 ALA B O 1
ATOM 3395 N N . ALA B 1 216 ? 6.402 29.547 8.852 1 94.44 216 ALA B N 1
ATOM 3396 C CA . ALA B 1 216 ? 5.012 29.812 8.484 1 94.44 216 ALA B CA 1
ATOM 3397 C C . ALA B 1 216 ? 4.285 30.547 9.609 1 94.44 216 ALA B C 1
ATOM 3399 O O . ALA B 1 216 ? 3.541 31.5 9.352 1 94.44 216 ALA B O 1
ATOM 3400 N N . PHE B 1 217 ? 4.465 30.141 10.812 1 97.5 217 PHE B N 1
ATOM 3401 C CA . PHE B 1 217 ? 3.879 30.859 11.945 1 97.5 217 PHE B CA 1
ATOM 3402 C C . PHE B 1 217 ? 4.402 32.281 12.016 1 97.5 217 PHE B C 1
ATOM 3404 O O . PHE B 1 217 ? 3.631 33.219 12.219 1 97.5 217 PHE B O 1
ATOM 3411 N N . ALA B 1 218 ? 5.688 32.406 11.836 1 96.94 218 ALA B N 1
ATOM 3412 C CA . ALA B 1 218 ? 6.316 33.719 11.898 1 96.94 218 ALA B CA 1
ATOM 3413 C C . ALA B 1 218 ? 5.754 34.656 10.828 1 96.94 218 ALA B C 1
ATOM 3415 O O . ALA B 1 218 ? 5.523 35.844 11.078 1 96.94 218 ALA B O 1
ATOM 3416 N N . GLU B 1 219 ? 5.586 34.125 9.648 1 96.44 219 GLU B N 1
ATOM 3417 C CA . GLU B 1 219 ? 5.043 34.906 8.547 1 96.44 219 GLU B CA 1
ATOM 3418 C C . GLU B 1 219 ? 3.668 35.469 8.891 1 96.44 219 GLU B C 1
ATOM 3420 O O . GLU B 1 219 ? 3.293 36.531 8.406 1 96.44 219 GLU B O 1
ATOM 3425 N N . LEU B 1 220 ? 2.943 34.844 9.703 1 97.38 220 LEU B N 1
ATOM 3426 C CA . LEU B 1 220 ? 1.61 35.25 10.117 1 97.38 220 LEU B CA 1
ATOM 3427 C C . LEU B 1 220 ? 1.673 36.062 11.406 1 97.38 220 LEU B C 1
ATOM 3429 O O . LEU B 1 220 ? 0.637 36.406 11.992 1 97.38 220 LEU B O 1
ATOM 3433 N N . SER B 1 221 ? 2.895 36.344 11.82 1 97.88 221 SER B N 1
ATOM 3434 C CA . SER B 1 221 ? 3.125 37.062 13.078 1 97.88 221 SER B CA 1
ATOM 3435 C C . SER B 1 221 ? 2.492 36.312 14.258 1 97.88 221 SER B C 1
ATOM 3437 O O . SER B 1 221 ? 1.897 36.938 15.141 1 97.88 221 SER B O 1
ATOM 3439 N N . LEU B 1 222 ? 2.523 35.031 14.195 1 97.44 222 LEU B N 1
ATOM 3440 C CA . LEU B 1 222 ? 2.039 34.156 15.258 1 97.44 222 LEU B CA 1
ATOM 3441 C C . LEU B 1 222 ? 3.193 33.406 15.906 1 97.44 222 LEU B C 1
ATOM 3443 O O . LEU B 1 222 ? 4.234 33.188 15.273 1 97.44 222 LEU B O 1
ATOM 3447 N N . THR B 1 223 ? 2.992 33.031 17.125 1 96.56 223 THR B N 1
ATOM 3448 C CA . THR B 1 223 ? 3.941 32.188 17.812 1 96.56 223 THR B CA 1
ATOM 3449 C C . THR B 1 223 ? 3.475 30.719 17.781 1 96.56 223 THR B C 1
ATOM 3451 O O . THR B 1 223 ? 2.34 30.422 18.141 1 96.56 223 THR B O 1
ATOM 3454 N N . ASP B 1 224 ? 4.301 29.859 17.266 1 96.81 224 ASP B N 1
ATOM 3455 C CA . ASP B 1 224 ? 3.992 28.438 17.312 1 96.81 224 ASP B CA 1
ATOM 3456 C C . ASP B 1 224 ? 3.928 27.938 18.766 1 96.81 224 ASP B C 1
ATOM 3458 O O . ASP B 1 224 ? 4.875 28.125 19.531 1 96.81 224 ASP B O 1
ATOM 3462 N N . PRO B 1 225 ? 2.883 27.344 19.078 1 95.5 225 PRO B N 1
ATOM 3463 C CA . PRO B 1 225 ? 2.732 26.922 20.469 1 95.5 225 PRO B CA 1
ATOM 3464 C C . PRO B 1 225 ? 3.598 25.703 20.828 1 95.5 225 PRO B C 1
ATOM 3466 O O . PRO B 1 225 ? 3.715 25.344 22 1 95.5 225 PRO B O 1
ATOM 3469 N N . LEU B 1 226 ? 4.152 24.969 19.875 1 93.56 226 LEU B N 1
ATOM 3470 C CA . LEU B 1 226 ? 5.023 23.844 20.156 1 93.56 226 LEU B CA 1
ATOM 3471 C C . LEU B 1 226 ? 6.301 24.297 20.859 1 93.56 226 LEU B C 1
ATOM 3473 O O . LEU B 1 226 ? 6.867 25.328 20.5 1 93.56 226 LEU B O 1
ATOM 3477 N N . PRO B 1 227 ? 6.691 23.5 21.828 1 92.56 227 PRO B N 1
ATOM 3478 C CA . PRO B 1 227 ? 7.996 23.797 22.422 1 92.56 227 PRO B CA 1
ATOM 3479 C C . PRO B 1 227 ? 9.164 23.438 21.516 1 92.56 227 PRO B C 1
ATOM 3481 O O . PRO B 1 227 ? 9.141 22.391 20.859 1 92.56 227 PRO B O 1
ATOM 3484 N N . TYR B 1 228 ? 10.109 24.25 21.438 1 94.06 228 TYR B N 1
ATOM 3485 C CA . TYR B 1 228 ? 11.312 24.031 20.641 1 94.06 228 TYR B CA 1
ATOM 3486 C C . TYR B 1 228 ? 12.562 24.109 21.5 1 94.06 228 TYR B C 1
ATOM 3488 O O . TYR B 1 228 ? 12.578 24.812 22.516 1 94.06 228 TYR B O 1
ATOM 3496 N N . ARG B 1 229 ? 13.57 23.391 21 1 88.44 229 ARG B N 1
ATOM 3497 C CA . ARG B 1 229 ? 14.852 23.438 21.688 1 88.44 229 ARG B CA 1
ATOM 3498 C C . ARG B 1 229 ? 15.484 24.828 21.547 1 88.44 229 ARG B C 1
ATOM 3500 O O . ARG B 1 229 ? 15.297 25.5 20.547 1 88.44 229 ARG B O 1
#

pLDDT: mean 92.49, std 7.83, range [55.09, 98.88]

Radius of gyration: 22.92 Å; Cα contacts (8 Å, |Δi|>4): 1030; chains: 2; bounding box: 43×72×49 Å

Sequence (458 aa):
MKIVILLSGGLDSTTVLYLARSLGHDCYALSFNYGQRHKQELAAAIAVAQLAGVIQHQVISFDLGLWGGSALTDYTLDLPQNRAFKEMAEQIPITYVPARNTIFLSFALSYAEAIGATQVYAGMNAIDYSGYPDCRPDYIAAMQEVYRLGTKQGREGEPIQIITPLIDLTKPAIIQLGNRLGVPWAKTWSCYSDGGGNDPPVACGVCDSCRLRLAAFAELSLTDPLPYRMKIVILLSGGLDSTTVLYLARSLGHDCYALSFNYGQRHKQELAAAIAVAQLAGVIQHQVISFDLGLWGGSALTDYTLDLPQNRAFKEMAEQIPITYVPARNTIFLSFALSYAEAIGATQVYAGMNAIDYSGYPDCRPDYIAAMQEVYRLGTKQGREGEPIQIITPLIDLTKPAIIQLGNRLGVPWAKTWSCYSDGGGNDPPVACGVCDSCRLRLAAFAELSLTDPLPYR

Secondary structure (DSSP, 8-state):
-EEEEE--SSHHHHHHHHHHHHTT-EEEEEEEESS-S-SHHHHHHHHHHHHHT-SEEEEEE--GGGG---TTT-TTSPPPBS--HHHHHHS--TTPPTTHHHHHHHHHHHHHHHHT-SEEE----TTTTTT-GGGSHHHHHHHHHHHHHSSHHHHTT-PPEEE-TTTT--HHHHHHHHHHHT--GGG----SS-GGG-SS--B-S-BHHHHHHHHHHHHTT----S-B-/-EEEEE--SSHHHHHHHHHHHHTT-EEEEEEEESS-S-SHHHHHHHHHHHHHT-SEEEEEE--GGGG---TTT-TTSPPPBS--HHHHHHS--TTPPTTHHHHHHHHHHHHHHHHT-SEEE----TTTSTT-GGGSHHHHHHHHHHHHHSSHHHHTT-PPEEE-TTTT--HHHHHHHHHHHT--GGG----SS-GGG-SS--B-S-BHHHHHHHHHHHHTT----S-B-

Organism: Cyanothece sp. (strain PCC 7425 / ATCC 29141) (NCBI:txid395961)

Solvent-accessible surface area (backbone atoms only — not comparable to full-atom values): 23068 Å² total; per-residue (Å²): 91,45,28,30,30,46,32,52,10,20,66,50,19,45,35,46,50,42,50,46,48,72,73,63,37,47,40,30,36,39,30,73,45,44,48,54,78,34,63,57,28,54,54,14,22,53,52,46,42,60,75,69,60,45,77,44,78,47,72,47,53,37,64,60,34,79,69,38,64,16,30,44,36,20,87,88,42,73,72,70,59,72,67,56,70,71,56,52,32,70,39,65,54,65,59,45,49,56,31,48,53,50,32,53,52,22,49,49,49,19,52,21,57,43,72,65,26,50,32,38,37,39,42,39,35,33,57,71,46,41,23,43,37,53,38,32,71,70,26,51,54,28,45,41,46,26,39,27,38,25,25,69,53,16,68,72,72,55,42,44,38,74,43,51,89,39,28,86,39,47,66,46,55,47,50,53,51,22,57,77,61,62,54,61,63,65,50,38,35,60,46,78,58,67,16,82,81,43,88,72,59,28,34,67,55,42,33,63,52,30,40,53,51,52,51,25,29,48,73,69,74,42,78,70,72,57,56,60,103,92,45,28,30,31,46,32,51,11,20,66,50,20,45,34,47,50,43,51,45,47,74,74,63,38,45,40,30,35,39,29,73,44,44,47,55,77,34,62,57,29,53,55,15,22,53,53,47,43,60,74,70,60,43,79,44,77,47,74,47,52,37,64,61,34,79,69,37,64,17,29,45,35,20,85,89,41,75,71,70,59,74,68,56,70,70,57,51,35,70,37,65,52,66,59,44,50,57,30,47,54,51,33,52,52,22,51,47,48,19,53,21,58,44,73,64,25,51,32,38,39,38,43,40,38,34,58,70,50,23,31,39,38,55,37,32,71,68,26,51,52,29,46,39,46,27,40,28,38,26,25,69,54,16,67,70,71,54,42,45,40,75,43,49,90,38,31,85,39,48,65,46,56,49,50,53,51,20,58,76,61,62,55,62,63,64,51,39,35,60,47,78,56,69,17,81,80,42,88,72,60,27,35,66,56,42,34,63,52,28,40,53,52,52,51,24,29,47,75,69,74,42,80,70,72,57,56,60,102

Foldseek 3Di:
DEEEFEAQQALQSLLQLLVCVVVPYQYE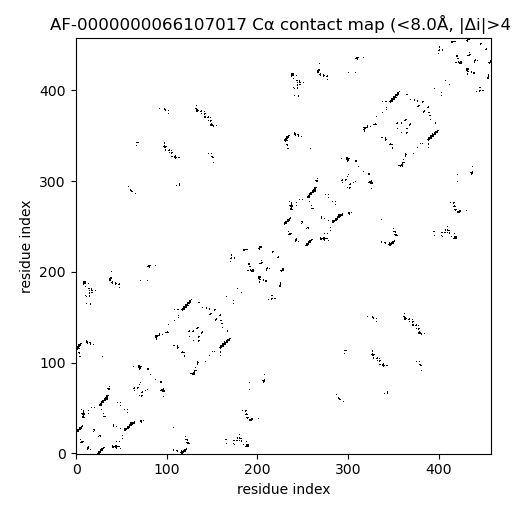YEYEAAQFDACLSVQLRVVSCVVSVHPYYYYYYHYLLPPPQAVRRPVVDDFDWQDDQVVQQAADDSRDRPCVVVVVVVVSLVVCVVVVHQEYEYRQACGRRVHHPCRAPVNQVVVQVCQLPVDPCNVVPRGRYYDHPRHHPALLRSVVSCVVSVRPQQSGDFASDHQPPDVVRAHACIGSRNVRNCVSCVVVVHDRPGHHD/DEEEFEAQQALQSLLQLLVCVVVPYQYEYEYEAAQFDACLSVQLRVVSCVVSVHPYYYYYYHYLLPPPQAVRRPVVDDADWQDDQVCQQAADDSRDRPCVVVVVVVVSLVVCVVVVHQEYEYRQACGRRNNDPCRAPVNQVVVQVCQLPVDPCNVVPRGRYYDHPRHHPALLRSVVSCVVSVRPQQSGDFASDHQVPDVVRAHACIGPRNVRNCVSCVVVVHGRPGHHD

InterPro domains:
  IPR014729 Rossmann-like alpha/beta/alpha sandwich fold [G3DSA:3.40.50.620] (1-224)
  IPR018317 Queuosine biosynthesis protein QueC [MF_01633] (1-226)
  IPR018317 Queuosine biosynthesis protein QueC [PF06508] (2-220)
  IPR018317 Queuosine biosynthesis protein QueC [PIRSF006293] (1-228)
  IPR018317 Queuosine biosynthesis protein QueC [PTHR42914] (2-228)
  IPR018317 Queuosine biosynthesis protein QueC [TIGR00364] (4-213)
  IPR018317 Queuosine biosynthesis protein QueC [cd01995] (1-220)

Nearest PDB structures (foldseek):
  2pg3-assembly1_A-2  TM=8.062E-01  e=4.201E-15  Pectobacterium atrosepticum SCRI1043
  3bl5-assembly6_F  TM=8.117E-01  e=1.843E-14  unclassified
  3bl5-assembly1_A  TM=8.064E-01  e=6.320E-14  unclassified
  3fiu-assembly2_D  TM=6.992E-01  e=3.639E-06  Francisella tularensis subsp. holarctica LVS
  1kp3-assembly1_A  TM=5.885E-01  e=1.921E-05  Escherichia coli